Protein AF-0000000065894252 (afdb_homodimer)

Secondary structure (DSSP, 8-state):
-B--SHHHHHHHHHHHHTT---EEE-SSSSSSHHHHHT-TT-EE--STT-S-EEHHHHHHHHHTTGGGT-EEE-S-----EEEETTEEEETTTEEES-EEE--TT-EEEEPPPSS---HHHHTTEES--S-GGGGTTSEEEEE--SHHHHHHHHHHHTTSEEEEE-SSSS-SS-HHHHHHHHH-TTEEEE-SEEEEEEEEETTEEEEEEEESTTPPPEEEEESEEEE-S-EEEE-GGGGGGT--EETTEEE--TT-B-SSTTEEE-STTEE-TT----HHHHHHHHHHHHHHHHHHH-TTS----SS---/-B--SHHHHHHHHHHHHTT---EEE-SSSSSSHHHHHT-TT-EE--STT-S-EEHHHHHHHHHTTGGGT-EEE-S-----EEEETTEEEETTTEEES-EEE--TT-EEEEPPPSS---HHHHTTEES--S-GGGGTTSEEEEE--SHHHHHHHHHHHTTSEEEEE-SSSS-SS-HHHHHHHHH-TTEEEE-SEEEEEEEEETTEEEEEEEESTTPPPEEEEESEEEE-S-EEEE-GGGGGGT--EETTEEE--TT-B-SSTTEEE-STTEE-TT----HHHHHHHHHHHHHHHHHHH-TTS----SS---

InterPro domains:
  IPR022890 Ferredoxin--NADP reductase, type 2 [MF_01685] (1-310)
  IPR023753 FAD/NAD(P)-binding domain [PF07992] (2-275)
  IPR036188 FAD/NAD(P)-binding domain superfamily [G3DSA:3.50.50.60] (2-285)
  IPR036188 FAD/NAD(P)-binding domain superfamily [G3DSA:3.50.50.60] (112-229)
  IPR036188 FAD/NAD(P)-binding domain superfamily [SSF51905] (2-296)
  IPR050097 Ferredoxin--NADP reductase type 2 [PTHR48105] (2-274)

Organism: Lactobacillus helveticus (strain DPC 4571) (NCBI:txid405566)

Structure (mmCIF, N/CA/C/O backbone):
data_AF-0000000065894252-model_v1
#
loop_
_entity.id
_entity.type
_entity.pdbx_description
1 polymer 'Ferredoxin--NADP reductase'
#
loop_
_atom_site.group_PDB
_atom_site.id
_atom_site.type_symbol
_atom_site.label_atom_id
_atom_site.label_alt_id
_atom_site.label_comp_id
_atom_site.label_asym_id
_atom_site.label_entity_id
_atom_site.label_seq_id
_atom_site.pdbx_PDB_ins_code
_atom_site.Cartn_x
_atom_site.Cartn_y
_atom_site.Cartn_z
_atom_site.occupancy
_atom_site.B_iso_or_equiv
_atom_site.auth_seq_id
_atom_site.auth_comp_id
_atom_site.auth_asym_id
_atom_site.auth_atom_id
_atom_site.pdbx_PDB_model_num
ATOM 1 N N . MET A 1 1 ? -16.875 3.869 9.656 1 96.94 1 MET A N 1
ATOM 2 C CA . MET A 1 1 ? -15.492 4.328 9.766 1 96.94 1 MET A CA 1
ATOM 3 C C . MET A 1 1 ? -15.438 5.766 10.273 1 96.94 1 MET A C 1
ATOM 5 O O . MET A 1 1 ? -16.266 6.598 9.883 1 96.94 1 MET A O 1
ATOM 9 N N . ILE A 1 2 ? -14.555 5.977 11.195 1 97.56 2 ILE A N 1
ATOM 10 C CA . ILE A 1 2 ? -14.328 7.332 11.68 1 97.56 2 ILE A CA 1
ATOM 11 C C . ILE A 1 2 ? -12.969 7.828 11.195 1 97.56 2 ILE A C 1
ATOM 13 O O . ILE A 1 2 ? -11.93 7.375 11.672 1 97.56 2 ILE A O 1
ATOM 17 N N . GLY A 1 3 ? -12.961 8.773 10.242 1 97.56 3 GLY A N 1
ATOM 18 C CA . GLY A 1 3 ? -11.766 9.281 9.586 1 97.56 3 GLY A CA 1
ATOM 19 C C . GLY A 1 3 ? -11.711 8.945 8.109 1 97.56 3 GLY A C 1
ATOM 20 O O . GLY A 1 3 ? -11.773 7.777 7.727 1 97.56 3 GLY A O 1
ATOM 21 N N . ALA A 1 4 ? -11.633 10.039 7.316 1 98.06 4 ALA A N 1
ATOM 22 C CA . ALA A 1 4 ? -11.586 9.891 5.863 1 98.06 4 ALA A CA 1
ATOM 23 C C . ALA A 1 4 ? -10.219 10.305 5.32 1 98.06 4 ALA A C 1
ATOM 25 O O . ALA A 1 4 ? -10.133 10.977 4.293 1 98.06 4 ALA A O 1
ATOM 26 N N . GLY A 1 5 ? -9.148 9.953 6.098 1 97.81 5 GLY A N 1
ATOM 27 C CA . GLY A 1 5 ? -7.797 10 5.57 1 97.81 5 GLY A CA 1
ATOM 28 C C . GLY A 1 5 ? -7.469 8.836 4.652 1 97.81 5 GLY A C 1
ATOM 29 O O . GLY A 1 5 ? -8.352 8.07 4.273 1 97.81 5 GLY A O 1
ATOM 30 N N . PRO A 1 6 ? -6.195 8.703 4.277 1 98.38 6 PRO A N 1
ATOM 31 C CA . PRO A 1 6 ? -5.824 7.648 3.332 1 98.38 6 PRO A CA 1
ATOM 32 C C . PRO A 1 6 ? -6.242 6.258 3.807 1 98.38 6 PRO A C 1
ATOM 34 O O . PRO A 1 6 ? -6.809 5.48 3.033 1 98.38 6 PRO A O 1
ATOM 37 N N . VAL A 1 7 ? -6.027 5.938 5.043 1 98.69 7 VAL A N 1
ATOM 38 C CA . VAL A 1 7 ? -6.277 4.602 5.578 1 98.69 7 VAL A CA 1
ATOM 39 C C . VAL A 1 7 ? -7.777 4.344 5.648 1 98.69 7 VAL A C 1
ATOM 41 O O . VAL A 1 7 ? -8.242 3.26 5.285 1 98.69 7 VAL A O 1
ATOM 44 N N . GLY A 1 8 ? -8.531 5.363 6.062 1 98.69 8 GLY A N 1
ATOM 45 C CA . GLY A 1 8 ? -9.984 5.227 6.098 1 98.69 8 GLY A CA 1
ATOM 46 C C . GLY A 1 8 ? -10.594 5.031 4.727 1 98.69 8 GLY A C 1
ATOM 47 O O . GLY A 1 8 ? -11.492 4.203 4.555 1 98.69 8 GLY A O 1
ATOM 48 N N . LEU A 1 9 ? -10.117 5.793 3.766 1 98.75 9 LEU A N 1
ATOM 49 C CA . LEU A 1 9 ? -10.617 5.688 2.4 1 98.75 9 LEU A CA 1
ATOM 50 C C . LEU A 1 9 ? -10.352 4.297 1.829 1 98.75 9 LEU A C 1
ATOM 52 O O . LEU A 1 9 ? -11.242 3.684 1.239 1 98.75 9 LEU A O 1
ATOM 56 N N . PHE A 1 10 ? -9.195 3.75 2.037 1 98.62 10 PHE A N 1
ATOM 57 C CA . PHE A 1 10 ? -8.852 2.422 1.542 1 98.62 10 PHE A CA 1
ATOM 58 C C . PHE A 1 10 ? -9.664 1.352 2.266 1 98.62 10 PHE A C 1
ATOM 60 O O . PHE A 1 10 ? -10.102 0.378 1.65 1 98.62 10 PHE A O 1
ATOM 67 N N . ALA A 1 11 ? -9.805 1.544 3.578 1 98.56 11 ALA A N 1
ATOM 68 C CA . ALA A 1 11 ? -10.586 0.584 4.355 1 98.56 11 ALA A CA 1
ATOM 69 C C . ALA A 1 11 ? -12 0.447 3.803 1 98.56 11 ALA A C 1
ATOM 71 O O . ALA A 1 11 ? -12.531 -0.662 3.705 1 98.56 11 ALA A O 1
ATOM 72 N N . ALA A 1 12 ? -12.609 1.558 3.414 1 98.25 12 ALA A N 1
ATOM 73 C CA . ALA A 1 12 ? -13.961 1.545 2.877 1 98.25 12 ALA A CA 1
ATOM 74 C C . ALA A 1 12 ? -14.023 0.775 1.56 1 98.25 12 ALA A C 1
ATOM 76 O O . ALA A 1 12 ? -14.938 -0.024 1.343 1 98.25 12 ALA A O 1
ATOM 77 N N . HIS A 1 13 ? -13.062 1.025 0.703 1 97.56 13 HIS A N 1
ATOM 78 C CA . HIS A 1 13 ? -12.984 0.299 -0.559 1 97.56 13 HIS A CA 1
ATOM 79 C C . HIS A 1 13 ? -12.836 -1.2 -0.323 1 97.56 13 HIS A C 1
ATOM 81 O O . HIS A 1 13 ? -13.555 -2.002 -0.926 1 97.56 13 HIS A O 1
ATOM 87 N N . PHE A 1 14 ? -11.961 -1.574 0.578 1 96.94 14 PHE A N 1
ATOM 88 C CA . PHE A 1 14 ? -11.695 -2.98 0.865 1 96.94 14 PHE A CA 1
ATOM 89 C C . PHE A 1 14 ? -12.914 -3.639 1.495 1 96.94 14 PHE A C 1
ATOM 91 O O . PHE A 1 14 ? -13.219 -4.801 1.215 1 96.94 14 PHE A O 1
ATOM 98 N N . ALA A 1 15 ? -13.609 -2.912 2.348 1 96.75 15 ALA A N 1
ATOM 99 C CA . ALA A 1 15 ? -14.875 -3.4 2.895 1 96.75 15 ALA A CA 1
ATOM 100 C C . ALA A 1 15 ? -15.867 -3.707 1.78 1 96.75 15 ALA A C 1
ATOM 102 O O . ALA A 1 15 ? -16.516 -4.762 1.786 1 96.75 15 ALA A O 1
ATOM 103 N N . HIS A 1 16 ? -15.93 -2.812 0.851 1 96 16 HIS A N 1
ATOM 104 C CA . HIS A 1 16 ? -16.828 -2.988 -0.285 1 96 16 HIS A CA 1
ATOM 105 C C . HIS A 1 16 ? -16.469 -4.242 -1.079 1 96 16 HIS A C 1
ATOM 107 O O . HIS A 1 16 ? -17.359 -5.02 -1.447 1 96 16 HIS A O 1
ATOM 113 N N . LEU A 1 17 ? -15.203 -4.48 -1.305 1 92.69 17 LEU A N 1
ATOM 114 C CA . LEU A 1 17 ? -14.742 -5.648 -2.049 1 92.69 17 LEU A CA 1
ATOM 115 C C . LEU A 1 17 ? -15.188 -6.938 -1.366 1 92.69 17 LEU A C 1
ATOM 117 O O . LEU A 1 17 ? -15.336 -7.973 -2.021 1 92.69 17 LEU A O 1
ATOM 121 N N . HIS A 1 18 ? -15.43 -6.824 -0.079 1 91.94 18 HIS A N 1
ATOM 122 C CA . HIS A 1 18 ? -15.781 -8.023 0.674 1 91.94 18 HIS A CA 1
ATOM 123 C C . HIS A 1 18 ? -17.281 -8.047 1.004 1 91.94 18 HIS A C 1
ATOM 125 O O . HIS A 1 18 ? -17.703 -8.781 1.894 1 91.94 18 HIS A O 1
ATOM 131 N N . GLY A 1 19 ? -17.984 -7.164 0.407 1 91.94 19 GLY A N 1
ATOM 132 C CA . GLY A 1 19 ? -19.438 -7.215 0.463 1 91.94 19 GLY A CA 1
ATOM 133 C C . GLY A 1 19 ? -20 -6.531 1.688 1 91.94 19 GLY A C 1
ATOM 134 O O . GLY A 1 19 ? -21.172 -6.746 2.039 1 91.94 19 GLY A O 1
ATOM 135 N N . LEU A 1 20 ? -19.234 -5.711 2.352 1 94 20 LEU A N 1
ATOM 136 C CA . LEU A 1 20 ? -19.719 -4.992 3.527 1 94 20 LEU A CA 1
ATOM 137 C C . LEU A 1 20 ? -20.281 -3.631 3.137 1 94 20 LEU A C 1
ATOM 139 O O . LEU A 1 20 ? -19.734 -2.945 2.273 1 94 20 LEU A O 1
ATOM 143 N N . SER A 1 21 ? -21.406 -3.314 3.709 1 96.12 21 SER A N 1
ATOM 144 C CA . SER A 1 21 ? -21.906 -1.943 3.637 1 96.12 21 SER A CA 1
ATOM 145 C C . SER A 1 21 ? -21.234 -1.058 4.68 1 96.12 21 SER A C 1
ATOM 147 O O . SER A 1 21 ? -21.125 -1.438 5.848 1 96.12 21 SER A O 1
ATOM 149 N N . SER A 1 22 ? -20.797 0.133 4.199 1 97.12 22 SER A N 1
ATOM 150 C CA . SER A 1 22 ? -20.062 0.973 5.145 1 97.12 22 SER A CA 1
ATOM 151 C C . SER A 1 22 ? -20.469 2.438 5.004 1 97.12 22 SER A C 1
ATOM 153 O O . SER A 1 22 ? -21.172 2.807 4.062 1 97.12 22 SER A O 1
ATOM 155 N N . LEU A 1 23 ? -20.141 3.232 6.023 1 97.94 23 LEU A N 1
ATOM 156 C CA . LEU A 1 23 ? -20.281 4.68 6.113 1 97.94 23 LEU A CA 1
ATOM 157 C C . LEU A 1 23 ? -19.047 5.316 6.742 1 97.94 23 LEU A C 1
ATOM 159 O O . LEU A 1 23 ? -18.5 4.793 7.715 1 97.94 23 LEU A O 1
ATOM 163 N N . ILE A 1 24 ? -18.594 6.453 6.117 1 98.31 24 ILE A N 1
ATOM 164 C CA . ILE A 1 24 ? -17.438 7.16 6.68 1 98.31 24 ILE A CA 1
ATOM 165 C C . ILE A 1 24 ? -17.891 8.508 7.242 1 98.31 24 ILE A C 1
ATOM 167 O O . ILE A 1 24 ? -18.641 9.242 6.59 1 98.31 24 ILE A O 1
ATOM 171 N N . PHE A 1 25 ? -17.438 8.82 8.477 1 97.56 25 PHE A N 1
ATOM 172 C CA . PHE A 1 25 ? -17.547 10.172 9.023 1 97.56 25 PHE A CA 1
ATOM 173 C C . PHE A 1 25 ? -16.188 10.859 9.047 1 97.56 25 PHE A C 1
ATOM 175 O O . PHE A 1 25 ? -15.18 10.234 9.375 1 97.56 25 PHE A O 1
ATOM 182 N N . ASP A 1 26 ? -16.172 12.094 8.703 1 96.56 26 ASP A N 1
ATOM 183 C CA . ASP A 1 26 ? -14.984 12.914 8.906 1 96.56 26 ASP A CA 1
ATOM 184 C C . ASP A 1 26 ? -15.352 14.289 9.469 1 96.56 26 ASP A C 1
ATOM 186 O O . ASP A 1 26 ? -16.375 14.859 9.094 1 96.56 26 ASP A O 1
ATOM 190 N N . SER A 1 27 ? -14.484 14.789 10.32 1 93.38 27 SER A N 1
ATOM 191 C CA . SER A 1 27 ? -14.734 16.078 10.945 1 93.38 27 SER A CA 1
ATOM 192 C C . SER A 1 27 ? -14.445 17.219 9.977 1 93.38 27 SER A C 1
ATOM 194 O O . SER A 1 27 ? -14.992 18.312 10.117 1 93.38 27 SER A O 1
ATOM 196 N N . LEU A 1 28 ? -13.602 16.953 8.984 1 91.62 28 LEU A N 1
ATOM 197 C CA . LEU A 1 28 ? -13.219 17.984 8.031 1 91.62 28 LEU A CA 1
ATOM 198 C C . LEU A 1 28 ? -14.273 18.141 6.941 1 91.62 28 LEU A C 1
ATOM 200 O O . LEU A 1 28 ? -15.125 17.266 6.77 1 91.62 28 LEU A O 1
ATOM 204 N N . SER A 1 29 ? -14.195 19.266 6.215 1 91.19 29 SER A N 1
ATOM 205 C CA . SER A 1 29 ? -15.133 19.562 5.137 1 91.19 29 SER A CA 1
ATOM 206 C C . SER A 1 29 ? -14.789 18.766 3.877 1 91.19 29 SER A C 1
ATOM 208 O O . SER A 1 29 ? -15.617 18.641 2.971 1 91.19 29 SER A O 1
ATOM 210 N N . GLU A 1 30 ? -13.562 18.297 3.814 1 92.5 30 GLU A N 1
ATOM 211 C CA . GLU A 1 30 ? -13.102 17.5 2.676 1 92.5 30 GLU A CA 1
ATOM 212 C C . GLU A 1 30 ? -12.352 16.266 3.135 1 92.5 30 GLU A C 1
ATOM 214 O O . GLU A 1 30 ? -11.805 16.234 4.238 1 92.5 30 GLU A O 1
ATOM 219 N N . VAL A 1 31 ? -12.305 15.266 2.207 1 96.06 31 VAL A N 1
ATOM 220 C CA . VAL A 1 31 ? -11.641 14.016 2.547 1 96.06 31 VAL A CA 1
ATOM 221 C C . VAL A 1 31 ? -10.148 14.125 2.258 1 96.06 31 VAL A C 1
ATOM 223 O O . VAL A 1 31 ? -9.719 15.008 1.513 1 96.06 31 VAL A O 1
ATOM 226 N N . GLY A 1 32 ? -9.406 13.234 2.914 1 96.06 32 GLY A N 1
ATOM 227 C CA . GLY A 1 32 ? -8.008 13.102 2.531 1 96.06 32 GLY A CA 1
ATOM 228 C C . GLY A 1 32 ? -7.051 13.297 3.691 1 96.06 32 GLY A C 1
ATOM 229 O O . GLY A 1 32 ? -5.867 12.969 3.588 1 96.06 32 GLY A O 1
ATOM 230 N N . GLY A 1 33 ? -7.547 13.82 4.781 1 94.12 33 GLY A N 1
ATOM 231 C CA . GLY A 1 33 ? -6.719 13.953 5.969 1 94.12 33 GLY A CA 1
ATOM 232 C C . GLY A 1 33 ? -5.496 14.828 5.742 1 94.12 33 GLY A C 1
ATOM 233 O O . GLY A 1 33 ? -5.562 15.828 5.027 1 94.12 33 GLY A O 1
ATOM 234 N N . GLN A 1 34 ? -4.43 14.477 6.434 1 91.38 34 GLN A N 1
ATOM 235 C CA . GLN A 1 34 ? -3.221 15.297 6.438 1 91.38 34 GLN A CA 1
ATOM 236 C C . GLN A 1 34 ? -2.633 15.422 5.035 1 91.38 34 GLN A C 1
ATOM 238 O O . GLN A 1 34 ? -2.258 16.516 4.605 1 91.38 34 GLN A O 1
ATOM 243 N N . PRO A 1 35 ? -2.635 14.336 4.227 1 92.94 35 PRO A N 1
ATOM 244 C CA . PRO A 1 35 ? -2.039 14.477 2.895 1 92.94 35 PRO A CA 1
ATOM 245 C C . PRO A 1 35 ? -2.754 15.523 2.039 1 92.94 35 PRO A C 1
ATOM 247 O O . PRO A 1 35 ? -2.109 16.25 1.285 1 92.94 35 PRO A O 1
ATOM 250 N N . GLN A 1 36 ? -4.035 15.617 2.189 1 92.88 36 GLN A N 1
ATOM 251 C CA . GLN A 1 36 ? -4.801 16.578 1.396 1 92.88 36 GLN A CA 1
ATOM 252 C C . GLN A 1 36 ? -4.73 17.969 2.004 1 92.88 36 GLN A C 1
ATOM 254 O O . GLN A 1 36 ? -4.637 18.969 1.28 1 92.88 36 GLN A O 1
ATOM 259 N N . MET A 1 37 ? -4.723 18 3.291 1 89.31 37 MET A N 1
ATOM 260 C CA . MET A 1 37 ? -4.918 19.297 3.945 1 89.31 37 MET A CA 1
ATOM 261 C C . MET A 1 37 ? -3.582 19.938 4.301 1 89.31 37 MET A C 1
ATOM 263 O O . MET A 1 37 ? -3.432 21.156 4.219 1 89.31 37 MET A O 1
ATOM 267 N N . LEU A 1 38 ? -2.631 19.062 4.652 1 87.44 38 LEU A N 1
ATOM 268 C CA . LEU A 1 38 ? -1.433 19.641 5.254 1 87.44 38 LEU A CA 1
ATOM 269 C C . LEU A 1 38 ? -0.255 19.578 4.285 1 87.44 38 LEU A C 1
ATOM 271 O O . LEU A 1 38 ? 0.628 20.438 4.32 1 87.44 38 LEU A O 1
ATOM 275 N N . TYR A 1 39 ? -0.241 18.578 3.453 1 88.19 39 TYR A N 1
ATOM 276 C CA . TYR A 1 39 ? 0.899 18.484 2.549 1 88.19 39 TYR A CA 1
ATOM 277 C C . TYR A 1 39 ? 0.47 17.969 1.185 1 88.19 39 TYR A C 1
ATOM 279 O O . TYR A 1 39 ? 1.036 16.984 0.681 1 88.19 39 TYR A O 1
ATOM 287 N N . PRO A 1 40 ? -0.415 18.75 0.533 1 91.25 40 PRO A N 1
ATOM 288 C CA . PRO A 1 40 ? -1.005 18.281 -0.728 1 91.25 40 PRO A CA 1
ATOM 289 C C . PRO A 1 40 ? 0.016 18.203 -1.861 1 91.25 40 PRO A C 1
ATOM 291 O O . PRO A 1 40 ? -0.16 17.422 -2.801 1 91.25 40 PRO A O 1
ATOM 294 N N . PHE A 1 41 ? 1.132 18.953 -1.732 1 89.56 41 PHE A N 1
ATOM 295 C CA . PHE A 1 41 ? 2.059 19.047 -2.854 1 89.56 41 PHE A CA 1
ATOM 296 C C . PHE A 1 41 ? 3.344 18.281 -2.561 1 89.56 41 PHE A C 1
ATOM 298 O O . PHE A 1 41 ? 4.23 18.203 -3.412 1 89.56 41 PHE A O 1
ATOM 305 N N . LYS A 1 42 ? 3.4 17.797 -1.394 1 88.88 42 LYS A N 1
ATOM 306 C CA . LYS A 1 42 ? 4.582 17.016 -1.037 1 88.88 42 LYS A CA 1
ATOM 307 C C . LYS A 1 42 ? 4.668 15.734 -1.869 1 88.88 42 LYS A C 1
ATOM 309 O O . LYS A 1 42 ? 3.674 15.023 -2.02 1 88.88 42 LYS A O 1
ATOM 314 N N . LYS A 1 43 ? 5.867 15.531 -2.375 1 90.19 43 LYS A N 1
ATOM 315 C CA . LYS A 1 43 ? 6.117 14.266 -3.07 1 90.19 43 LYS A CA 1
ATOM 316 C C . LYS A 1 43 ? 6.383 13.141 -2.082 1 90.19 43 LYS A C 1
ATOM 318 O O . LYS A 1 43 ? 7.293 13.227 -1.257 1 90.19 43 LYS A O 1
ATOM 323 N N . ILE A 1 44 ? 5.57 12.109 -2.162 1 93.38 44 ILE A N 1
ATOM 324 C CA . ILE A 1 44 ? 5.684 10.938 -1.305 1 93.38 44 ILE A CA 1
ATOM 325 C C . ILE A 1 44 ? 6.27 9.773 -2.1 1 93.38 44 ILE A C 1
ATOM 327 O O . ILE A 1 44 ? 5.727 9.391 -3.143 1 93.38 44 ILE A O 1
ATOM 331 N N . SER A 1 45 ? 7.367 9.156 -1.58 1 94.12 45 SER A N 1
ATOM 332 C CA . SER A 1 45 ? 8.109 8.188 -2.381 1 94.12 45 SER A CA 1
ATOM 333 C C . SER A 1 45 ? 7.973 6.777 -1.809 1 94.12 45 SER A C 1
ATOM 335 O O . SER A 1 45 ? 8.547 5.824 -2.344 1 94.12 45 SER A O 1
ATOM 337 N N . ASP A 1 46 ? 7.156 6.684 -0.724 1 95.69 46 ASP A N 1
ATOM 338 C CA . ASP A 1 46 ? 7.105 5.363 -0.108 1 95.69 46 ASP A CA 1
ATOM 339 C C . ASP A 1 46 ? 5.695 4.777 -0.18 1 95.69 46 ASP A C 1
ATOM 341 O O . ASP A 1 46 ? 5.297 3.994 0.684 1 95.69 46 ASP A O 1
ATOM 345 N N . ILE A 1 47 ? 4.934 5.223 -1.192 1 97.88 47 ILE A N 1
ATOM 346 C CA . ILE A 1 47 ? 3.691 4.543 -1.552 1 97.88 47 ILE A CA 1
ATOM 347 C C . ILE A 1 47 ? 3.982 3.438 -2.562 1 97.88 47 ILE A C 1
ATOM 349 O O . ILE A 1 47 ? 4.539 3.695 -3.631 1 97.88 47 ILE A O 1
ATOM 353 N N . PRO A 1 48 ? 3.559 2.172 -2.217 1 97.81 48 PRO A N 1
ATOM 354 C CA . PRO A 1 48 ? 3.916 1.056 -3.096 1 97.81 48 PRO A CA 1
ATOM 355 C C . PRO A 1 48 ? 3.398 1.238 -4.52 1 97.81 48 PRO A C 1
ATOM 357 O O . PRO A 1 48 ? 2.275 1.707 -4.719 1 97.81 48 PRO A O 1
ATOM 360 N N . ALA A 1 49 ? 4.258 0.846 -5.492 1 97.75 49 ALA A N 1
ATOM 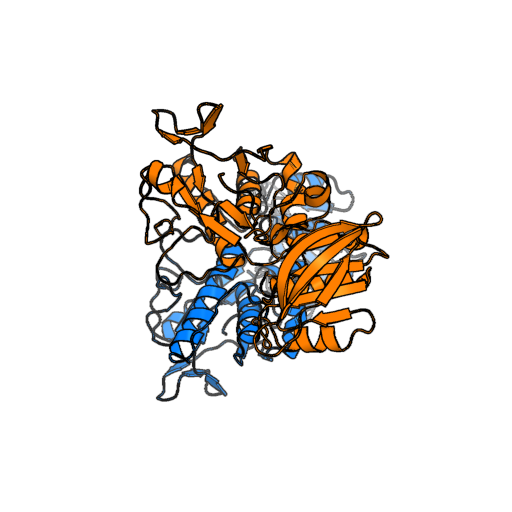361 C CA . ALA A 1 49 ? 3.951 0.826 -6.918 1 97.75 49 ALA A CA 1
ATOM 362 C C . ALA A 1 49 ? 3.918 2.24 -7.492 1 97.75 49 ALA A C 1
ATOM 364 O O . ALA A 1 49 ? 3.479 2.445 -8.625 1 97.75 49 ALA A O 1
ATOM 365 N N . TYR A 1 50 ? 4.309 3.24 -6.715 1 96.75 50 TYR A N 1
ATOM 366 C CA . TYR A 1 50 ? 4.594 4.594 -7.176 1 96.75 50 TYR A CA 1
ATOM 367 C C . TYR A 1 50 ? 6.051 4.965 -6.918 1 96.75 50 TYR A C 1
ATOM 369 O O . TYR A 1 50 ? 6.551 4.797 -5.801 1 96.75 50 TYR A O 1
ATOM 377 N N . ASN A 1 51 ? 6.688 5.441 -7.992 1 93.5 51 ASN A N 1
ATOM 378 C CA . ASN A 1 51 ? 7.992 6.035 -7.715 1 93.5 51 ASN A CA 1
ATOM 379 C C . ASN A 1 51 ? 7.871 7.258 -6.812 1 93.5 51 ASN A C 1
ATOM 381 O O . ASN A 1 51 ? 8.648 7.418 -5.867 1 93.5 51 ASN A O 1
ATOM 385 N N . SER A 1 52 ? 6.949 8.055 -7.156 1 93.94 52 SER A N 1
ATOM 386 C CA . SER A 1 52 ? 6.543 9.211 -6.363 1 93.94 52 SER A CA 1
ATOM 387 C C . SER A 1 52 ? 5.109 9.617 -6.676 1 93.94 52 SER A C 1
ATOM 389 O O . SER A 1 52 ? 4.633 9.43 -7.801 1 93.94 52 SER A O 1
ATOM 391 N N . ILE A 1 53 ? 4.41 10.094 -5.672 1 96.06 53 ILE A N 1
ATOM 392 C CA . ILE A 1 53 ? 3.057 10.617 -5.832 1 96.06 53 ILE A CA 1
ATOM 393 C C . ILE A 1 53 ? 2.812 11.734 -4.82 1 96.06 53 ILE A C 1
ATOM 395 O O . ILE A 1 53 ? 3.242 11.648 -3.67 1 96.06 53 ILE A O 1
ATOM 399 N N . ASN A 1 54 ? 2.182 12.844 -5.18 1 93.31 54 ASN A N 1
ATOM 400 C CA . ASN A 1 54 ? 1.962 13.898 -4.195 1 93.31 54 ASN A CA 1
ATOM 401 C C . ASN A 1 54 ? 0.685 13.656 -3.395 1 93.31 54 ASN A C 1
ATOM 403 O O . ASN A 1 54 ? -0.113 12.781 -3.736 1 93.31 54 ASN A O 1
ATOM 407 N N . GLY A 1 55 ? 0.489 14.398 -2.381 1 94.56 55 GLY A N 1
ATOM 408 C CA . GLY A 1 55 ? -0.62 14.195 -1.463 1 94.56 55 GLY A CA 1
ATOM 409 C C . GLY A 1 55 ? -1.975 14.242 -2.143 1 94.56 55 GLY A C 1
ATOM 410 O O . GLY A 1 55 ? -2.803 13.352 -1.956 1 94.56 55 GLY A O 1
ATOM 411 N N . THR A 1 56 ? -2.211 15.203 -2.982 1 94.5 56 THR A N 1
ATOM 412 C CA . THR A 1 56 ? -3.496 15.383 -3.65 1 94.5 56 THR A CA 1
ATOM 413 C C . THR A 1 56 ? -3.779 14.211 -4.594 1 94.5 56 THR A C 1
ATOM 415 O O . THR A 1 56 ? -4.883 13.664 -4.59 1 94.5 56 THR A O 1
ATOM 418 N N . ALA A 1 57 ? -2.803 13.875 -5.355 1 96.56 57 ALA A N 1
ATOM 419 C CA . ALA A 1 57 ? -2.975 12.781 -6.309 1 96.56 57 ALA A CA 1
ATOM 420 C C . ALA A 1 57 ? -3.254 11.469 -5.586 1 96.56 57 ALA A C 1
ATOM 422 O O . ALA A 1 57 ? -4.09 10.672 -6.027 1 96.56 57 ALA A O 1
ATOM 423 N N . LEU A 1 58 ? -2.551 11.234 -4.512 1 97.81 58 LEU A N 1
ATOM 424 C CA . LEU A 1 58 ? -2.781 10.039 -3.705 1 97.81 58 LEU A CA 1
ATOM 425 C C . LEU A 1 58 ? -4.238 9.953 -3.258 1 97.81 58 LEU A C 1
ATOM 427 O O . LEU A 1 58 ? -4.887 8.922 -3.43 1 97.81 58 LEU A O 1
ATOM 431 N N . ILE A 1 59 ? -4.766 11.047 -2.771 1 97.75 59 ILE A N 1
ATOM 432 C CA . ILE A 1 59 ? -6.121 11.07 -2.232 1 97.75 59 ILE A CA 1
ATOM 433 C C . ILE A 1 59 ? -7.129 10.938 -3.371 1 97.75 59 ILE A C 1
ATOM 435 O O . ILE A 1 59 ? -8.141 10.242 -3.234 1 97.75 59 ILE A O 1
ATOM 439 N N . GLN A 1 60 ? -6.824 11.539 -4.465 1 97.5 60 GLN A N 1
ATOM 440 C CA . GLN A 1 60 ? -7.703 11.422 -5.625 1 97.5 60 GLN A CA 1
ATOM 441 C C . GLN A 1 60 ? -7.809 9.969 -6.082 1 97.5 60 GLN A C 1
ATOM 443 O O . GLN A 1 60 ? -8.906 9.484 -6.379 1 97.5 60 GLN A O 1
ATOM 448 N N . ASN A 1 61 ? -6.723 9.312 -6.125 1 98.31 61 ASN A N 1
ATOM 449 C CA . ASN A 1 61 ? -6.707 7.914 -6.531 1 98.31 61 ASN A CA 1
ATOM 450 C C . ASN A 1 61 ? -7.453 7.031 -5.535 1 98.31 61 ASN A C 1
ATOM 452 O O . ASN A 1 61 ? -8.172 6.113 -5.926 1 98.31 61 ASN A O 1
ATOM 456 N N . LEU A 1 62 ? -7.316 7.336 -4.285 1 98.44 62 LEU A N 1
ATOM 457 C CA . LEU A 1 62 ? -7.961 6.543 -3.246 1 98.44 62 LEU A CA 1
ATOM 458 C C . LEU A 1 62 ? -9.469 6.762 -3.254 1 98.44 62 LEU A C 1
ATOM 460 O O . LEU A 1 62 ? -10.234 5.859 -2.912 1 98.44 62 LEU A O 1
ATOM 464 N N . LYS A 1 63 ? -9.914 7.902 -3.66 1 97.06 63 LYS A N 1
ATOM 465 C CA . LYS A 1 63 ? -11.328 8.234 -3.547 1 97.06 63 LYS A CA 1
ATOM 466 C C . LYS A 1 63 ? -12.078 7.902 -4.836 1 97.06 63 LYS A C 1
ATOM 468 O O . LYS A 1 63 ? -13.305 7.898 -4.863 1 97.06 63 LYS A O 1
ATOM 473 N N . SER A 1 64 ? -11.422 7.66 -5.949 1 94.88 64 SER A N 1
ATOM 474 C CA . SER A 1 64 ? -11.984 7.566 -7.293 1 94.88 64 SER A CA 1
ATOM 475 C C . SER A 1 64 ? -13.164 6.594 -7.336 1 94.88 64 SER A C 1
ATOM 477 O O . SER A 1 64 ? -14.203 6.898 -7.918 1 94.88 64 SER A O 1
ATOM 479 N N . GLY A 1 65 ? -13.227 5.496 -6.73 1 93.56 65 GLY A N 1
ATOM 480 C CA . GLY A 1 65 ? -14.297 4.516 -6.816 1 93.56 65 GLY A CA 1
ATOM 481 C C . GLY A 1 65 ? -15.258 4.582 -5.645 1 93.56 65 GLY A C 1
ATOM 482 O O . GLY A 1 65 ? -16.328 3.959 -5.676 1 93.56 65 GLY A O 1
ATOM 483 N N . LEU A 1 66 ? -15.094 5.449 -4.75 1 96.69 66 LEU A N 1
ATOM 484 C CA . LEU A 1 66 ? -15.758 5.379 -3.451 1 96.69 66 LEU A CA 1
ATOM 485 C C . LEU A 1 66 ? -17.188 5.883 -3.547 1 96.69 66 LEU A C 1
ATOM 487 O O . LEU A 1 66 ? -18.078 5.371 -2.863 1 96.69 66 LEU A O 1
ATOM 491 N N . PRO A 1 67 ? -17.5 6.84 -4.398 1 95.31 67 PRO A N 1
ATOM 492 C CA . PRO A 1 67 ? -18.875 7.348 -4.457 1 95.31 67 PRO A CA 1
ATOM 493 C C . PRO A 1 67 ? -19.891 6.258 -4.773 1 95.31 67 PRO A C 1
ATOM 495 O O . PRO A 1 67 ? -21.047 6.355 -4.359 1 95.31 67 PRO A O 1
ATOM 498 N N . LYS A 1 68 ? -19.516 5.152 -5.371 1 96.19 68 LYS A N 1
ATOM 499 C CA . LYS A 1 68 ? -20.422 4.047 -5.699 1 96.19 68 LYS A CA 1
ATOM 500 C C . LYS A 1 68 ? -20.328 2.934 -4.66 1 96.19 68 LYS A C 1
ATOM 502 O O . LYS A 1 68 ? -21.078 1.958 -4.719 1 96.19 68 LYS A O 1
ATOM 507 N N . GLU A 1 69 ? -19.469 3.133 -3.715 1 97.06 69 GLU A N 1
ATOM 508 C CA . GLU A 1 69 ? -19.141 2.02 -2.826 1 97.06 69 GLU A CA 1
ATOM 509 C C . GLU A 1 69 ? -19.578 2.316 -1.393 1 97.06 69 GLU A C 1
ATOM 511 O O . GLU A 1 69 ? -19.844 1.396 -0.62 1 97.06 69 GLU A O 1
ATOM 516 N N . THR A 1 70 ? -19.578 3.625 -1.04 1 97.5 70 THR A N 1
ATOM 517 C CA . THR A 1 70 ? -19.828 4.008 0.343 1 97.5 70 THR A CA 1
ATOM 518 C C . THR A 1 70 ? -20.312 5.453 0.422 1 97.5 70 THR A C 1
ATOM 520 O O . THR A 1 70 ? -20.094 6.238 -0.502 1 97.5 70 THR A O 1
ATOM 523 N N . GLU A 1 71 ? -21.047 5.727 1.45 1 97.44 71 GLU A N 1
ATOM 524 C CA . GLU A 1 71 ? -21.406 7.105 1.764 1 97.44 71 GLU A CA 1
ATOM 525 C C . GLU A 1 71 ? -20.359 7.758 2.672 1 97.44 71 GLU A C 1
ATOM 527 O O . GLU A 1 71 ? -19.875 7.125 3.609 1 97.44 71 GLU A O 1
ATOM 532 N N . ILE A 1 72 ? -20.031 9 2.346 1 98 72 ILE A N 1
ATOM 533 C CA . ILE A 1 72 ? -19.094 9.773 3.16 1 98 72 ILE A CA 1
ATOM 534 C C . ILE A 1 72 ? -19.781 11.039 3.674 1 98 72 ILE A C 1
ATOM 536 O O . ILE A 1 72 ? -20.281 11.844 2.885 1 98 72 ILE A O 1
ATOM 540 N N . ILE A 1 73 ? -19.828 11.203 4.988 1 97.5 73 ILE A N 1
ATOM 541 C CA . ILE A 1 73 ? -20.406 12.391 5.625 1 97.5 73 ILE A CA 1
ATOM 542 C C . ILE A 1 73 ? -19.281 13.25 6.203 1 97.5 73 ILE A C 1
ATOM 544 O O . ILE A 1 73 ? -18.688 12.906 7.227 1 97.5 73 ILE A O 1
ATOM 548 N N . THR A 1 74 ? -19.047 14.383 5.574 1 96.06 74 THR A N 1
ATOM 549 C CA . THR A 1 74 ? -18.031 15.328 6.027 1 96.06 74 THR A CA 1
ATOM 550 C C . THR A 1 74 ? -18.625 16.312 7.027 1 96.06 74 THR A C 1
ATOM 552 O O . THR A 1 74 ? -19.812 16.234 7.359 1 96.06 74 THR A O 1
ATOM 555 N N . ASN A 1 75 ? -17.734 17.156 7.66 1 94.56 75 ASN A N 1
ATOM 556 C CA . ASN A 1 75 ? -18.156 18.125 8.664 1 94.56 75 ASN A CA 1
ATOM 557 C C . ASN A 1 75 ? -18.922 17.469 9.805 1 94.56 75 ASN A C 1
ATOM 559 O O . ASN A 1 75 ? -19.891 18.016 10.312 1 94.56 75 ASN A O 1
ATOM 563 N N . HIS A 1 76 ? -18.516 16.266 10.102 1 95.06 76 HIS A N 1
ATOM 564 C CA . HIS A 1 76 ? -19.172 15.539 11.18 1 95.06 76 HIS A CA 1
ATOM 565 C C . HIS A 1 76 ? -18.156 14.875 12.102 1 95.06 76 HIS A C 1
ATOM 567 O O . HIS A 1 76 ? -17.641 13.797 11.797 1 95.06 76 HIS A O 1
ATOM 573 N N . LYS A 1 77 ? -17.984 15.5 13.172 1 93.31 77 LYS A N 1
ATOM 574 C CA . LYS A 1 77 ? -17.172 14.906 14.234 1 93.31 77 LYS A CA 1
ATOM 575 C C . LYS A 1 77 ? -18.016 13.953 15.086 1 93.31 77 LYS A C 1
ATOM 577 O O . LYS A 1 77 ? -19.016 14.359 15.672 1 93.31 77 LYS A O 1
ATOM 582 N N . VAL A 1 78 ? -17.625 12.719 15.156 1 95.31 78 VAL A N 1
ATOM 583 C CA . VAL A 1 78 ? -18.328 11.773 16.016 1 95.31 78 VAL A CA 1
ATOM 584 C C . VAL A 1 78 ? -18.031 12.094 17.484 1 95.31 78 VAL A C 1
ATOM 586 O O . VAL A 1 78 ? -16.859 12.125 17.891 1 95.31 78 VAL A O 1
ATOM 589 N N . ASN A 1 79 ? -19.078 12.242 18.25 1 92.88 79 ASN A N 1
ATOM 590 C CA . ASN A 1 79 ? -18.906 12.68 19.625 1 92.88 79 ASN A CA 1
ATOM 591 C C . ASN A 1 79 ? -19.25 11.578 20.625 1 92.88 79 ASN A C 1
ATOM 593 O O . ASN A 1 79 ? -18.719 11.547 21.734 1 92.88 79 ASN A O 1
ATOM 597 N N . ASP A 1 80 ? -20.188 10.781 20.188 1 93.62 80 ASP A N 1
ATOM 598 C CA . ASP A 1 80 ? -20.688 9.789 21.125 1 93.62 80 ASP A CA 1
ATOM 599 C C . ASP A 1 80 ? -20.891 8.438 20.438 1 93.62 80 ASP A C 1
ATOM 601 O O . ASP A 1 80 ? -21.391 8.375 19.312 1 93.62 80 ASP A O 1
ATOM 605 N N . ILE A 1 81 ? -20.422 7.359 21.109 1 95.31 81 ILE A N 1
ATOM 606 C CA . ILE A 1 81 ? -20.641 5.977 20.688 1 95.31 81 ILE A CA 1
ATOM 607 C C . ILE A 1 81 ? -21.25 5.184 21.844 1 95.31 81 ILE A C 1
ATOM 609 O O . ILE A 1 81 ? -20.703 5.156 22.953 1 95.31 81 ILE A O 1
ATOM 613 N N . LYS A 1 82 ? -22.406 4.582 21.609 1 93.81 82 LYS A N 1
ATOM 614 C CA . LYS A 1 82 ? -23.078 3.76 22.609 1 93.81 82 LYS A CA 1
ATOM 615 C C . LYS A 1 82 ? -23.25 2.326 22.125 1 93.81 82 LYS A C 1
ATOM 617 O O . LYS A 1 82 ? -23.75 2.1 21.016 1 93.81 82 LYS A O 1
ATOM 622 N N . LYS A 1 83 ? -22.812 1.417 22.953 1 93.06 83 LYS A N 1
ATOM 623 C CA . LYS A 1 83 ? -22.984 0.004 22.625 1 93.06 83 LYS A CA 1
ATOM 624 C C . LYS A 1 83 ? -24.375 -0.488 23.031 1 93.06 83 LYS A C 1
ATOM 626 O O . LYS A 1 83 ? -24.859 -0.152 24.109 1 93.06 83 LYS A O 1
ATOM 631 N N . ASN A 1 84 ? -25.031 -1.217 22.141 1 89.38 84 ASN A N 1
ATOM 632 C CA . ASN A 1 84 ? -26.281 -1.891 22.453 1 89.38 84 ASN A CA 1
ATOM 633 C C . ASN A 1 84 ? -26.281 -3.344 22 1 89.38 84 ASN A C 1
ATOM 635 O O . ASN A 1 84 ? -25.234 -3.873 21.625 1 89.38 84 ASN A O 1
ATOM 639 N N . ALA A 1 85 ? -27.438 -4.105 22.078 1 88.75 85 ALA A N 1
ATOM 640 C CA . ALA A 1 85 ? -27.531 -5.531 21.766 1 88.75 85 ALA A CA 1
ATOM 641 C C . ALA A 1 85 ? -27.234 -5.801 20.297 1 88.75 85 ALA A C 1
ATOM 643 O O . ALA A 1 85 ? -26.719 -6.863 19.953 1 88.75 85 ALA A O 1
ATOM 644 N N . ASP A 1 86 ? -27.438 -4.781 19.516 1 88.38 86 ASP A N 1
ATOM 645 C CA . ASP A 1 86 ? -27.359 -4.984 18.062 1 88.38 86 ASP A CA 1
ATOM 646 C C . ASP A 1 86 ? -26.078 -4.379 17.484 1 88.38 86 ASP A C 1
ATOM 648 O O . ASP A 1 86 ? -25.844 -4.461 16.281 1 88.38 86 ASP A O 1
ATOM 652 N N . GLY A 1 87 ? -25.297 -3.758 18.312 1 94.88 87 GLY A N 1
ATOM 653 C CA . GLY A 1 87 ? -24.094 -3.109 17.797 1 94.88 87 GLY A CA 1
ATOM 654 C C . GLY A 1 87 ? -23.828 -1.774 18.469 1 94.88 87 GLY A C 1
ATOM 655 O O . GLY A 1 87 ? -23.781 -1.682 19.703 1 94.88 87 GLY A O 1
ATOM 656 N N . PHE A 1 88 ? -23.562 -0.716 17.641 1 96.88 88 PHE A N 1
ATOM 657 C CA . PHE A 1 88 ? -23.188 0.599 18.141 1 96.88 88 PHE A CA 1
ATOM 658 C C . PHE A 1 88 ? -24.078 1.684 17.547 1 96.88 88 PHE A C 1
ATOM 660 O O . PHE A 1 88 ? -24.406 1.642 16.359 1 96.88 88 PHE A O 1
ATOM 667 N N . VAL A 1 89 ? -24.5 2.658 18.422 1 96.12 89 VAL A N 1
ATOM 668 C CA . VAL A 1 89 ? -25.172 3.863 17.969 1 96.12 89 VAL A CA 1
ATOM 669 C C . VAL A 1 89 ? -24.219 5.051 18.016 1 96.12 89 VAL A C 1
ATOM 671 O O . VAL A 1 89 ? -23.656 5.352 19.078 1 96.12 89 VAL A O 1
ATOM 674 N N . LEU A 1 90 ? -23.984 5.684 16.812 1 95.81 90 LEU A N 1
ATOM 675 C CA . LEU A 1 90 ? -23.109 6.844 16.734 1 95.81 90 LEU A CA 1
ATOM 676 C C . LEU A 1 90 ? -23.906 8.141 16.703 1 95.81 90 LEU A C 1
ATOM 678 O O . LEU A 1 90 ? -24.719 8.344 15.797 1 95.81 90 LEU A O 1
ATOM 682 N N . ASP A 1 91 ? -23.703 9 17.625 1 95.44 91 ASP A N 1
ATOM 683 C CA . ASP A 1 91 ? -24.297 10.32 17.734 1 95.44 91 ASP A CA 1
ATOM 684 C C . ASP A 1 91 ? -25.812 10.25 17.609 1 95.44 91 ASP A C 1
ATOM 686 O O . ASP A 1 91 ? -26.438 11.148 17.031 1 95.44 91 ASP A O 1
ATOM 690 N N . ASN A 1 92 ? -26.391 9.148 17.844 1 90.12 92 ASN A N 1
ATOM 691 C CA . ASN A 1 92 ? -27.828 8.891 17.812 1 90.12 92 ASN A CA 1
ATOM 692 C C . ASN A 1 92 ? -28.375 8.977 16.391 1 90.12 92 ASN A C 1
ATOM 694 O O . ASN A 1 92 ? -29.531 9.344 16.188 1 90.12 92 ASN A O 1
ATOM 698 N N . VAL A 1 93 ? -27.547 8.734 15.383 1 90 93 VAL A N 1
ATOM 699 C CA . VAL A 1 93 ? -28 8.945 14.008 1 90 93 VAL A CA 1
ATOM 700 C C . VAL A 1 93 ? -27.734 7.699 13.172 1 90 93 VAL A C 1
ATOM 702 O O . VAL A 1 93 ? -28.406 7.461 12.172 1 90 93 VAL A O 1
ATOM 705 N N . VAL A 1 94 ? -26.781 6.84 13.562 1 94.06 94 VAL A N 1
ATOM 706 C CA . VAL A 1 94 ? -26.406 5.695 12.734 1 94.06 94 VAL A CA 1
ATOM 707 C C . VAL A 1 94 ? -26.219 4.465 13.617 1 94.06 94 VAL A C 1
ATOM 709 O O . VAL A 1 94 ? -25.656 4.555 14.711 1 94.06 94 VAL A O 1
ATOM 712 N N . LEU A 1 95 ? -26.75 3.354 13.133 1 95.12 95 LEU A N 1
ATOM 713 C CA . LEU A 1 95 ? -26.484 2.055 13.734 1 95.12 95 LEU A CA 1
ATOM 714 C C . LEU A 1 95 ? -25.422 1.288 12.938 1 95.12 95 LEU A C 1
ATOM 716 O O . LEU A 1 95 ? -25.5 1.222 11.711 1 95.12 95 LEU A O 1
ATOM 720 N N . ALA A 1 96 ? -24.406 0.805 13.68 1 97 96 ALA A N 1
ATOM 721 C CA . ALA A 1 96 ? -23.344 0.017 13.039 1 97 96 ALA A CA 1
ATOM 722 C C . ALA A 1 96 ? -23.062 -1.254 13.836 1 97 96 ALA A C 1
ATOM 724 O O . ALA A 1 96 ? -23.125 -1.254 15.07 1 97 96 ALA A O 1
ATOM 725 N N . LYS A 1 97 ? -22.703 -2.324 13.102 1 97.38 97 LYS A N 1
ATOM 726 C CA . LYS A 1 97 ? -22.328 -3.57 13.766 1 97.38 97 LYS A CA 1
ATOM 727 C C . LYS A 1 97 ? -20.891 -3.521 14.258 1 97.38 97 LYS A C 1
ATOM 729 O O . LYS A 1 97 ? -20.547 -4.152 15.258 1 97.38 97 LYS A O 1
ATOM 734 N N . SER A 1 98 ? -20.031 -2.826 13.539 1 98.06 98 SER A N 1
ATOM 735 C CA . SER A 1 98 ? -18.625 -2.656 13.875 1 98.06 98 SER A CA 1
ATOM 736 C C . SER A 1 98 ? -18.141 -1.25 13.539 1 98.06 98 SER A C 1
ATOM 738 O O . SER A 1 98 ? -18.75 -0.554 12.727 1 98.06 98 SER A O 1
ATOM 740 N N . ILE A 1 99 ? -17.109 -0.834 14.258 1 98.38 99 ILE A N 1
ATOM 741 C CA . ILE A 1 99 ? -16.516 0.483 14.039 1 98.38 99 ILE A CA 1
ATOM 742 C C . ILE A 1 99 ? -15.023 0.339 13.766 1 98.38 99 ILE A C 1
ATOM 744 O O . ILE A 1 99 ? -14.344 -0.455 14.414 1 98.38 99 ILE A O 1
ATOM 748 N N . ILE A 1 100 ? -14.516 1.049 12.773 1 98.81 100 ILE A N 1
ATOM 749 C CA . ILE A 1 100 ? -13.078 1.231 12.594 1 98.81 100 ILE A CA 1
ATOM 750 C C . ILE A 1 100 ? -12.703 2.691 12.852 1 98.81 100 ILE A C 1
ATOM 752 O O . ILE A 1 100 ? -13.234 3.596 12.203 1 98.81 100 ILE A O 1
ATOM 756 N N . ILE A 1 101 ? -11.828 2.891 13.805 1 98.38 101 ILE A N 1
ATOM 757 C CA . ILE A 1 101 ? -11.289 4.223 14.07 1 98.38 101 ILE A CA 1
ATOM 758 C C . ILE A 1 101 ? -10.016 4.441 13.25 1 98.38 101 ILE A C 1
ATOM 760 O O . ILE A 1 101 ? -9.016 3.758 13.461 1 98.38 101 ILE A O 1
ATOM 764 N N . ALA A 1 102 ? -10.031 5.367 12.289 1 98.31 102 ALA A N 1
ATOM 765 C CA . ALA A 1 102 ? -8.914 5.707 11.406 1 98.31 102 ALA A CA 1
ATOM 766 C C . ALA A 1 102 ? -8.68 7.215 11.383 1 98.31 102 ALA A C 1
ATOM 768 O O . ALA A 1 102 ? -8.562 7.812 10.312 1 98.31 102 ALA A O 1
ATOM 769 N N . THR A 1 103 ? -8.484 7.836 12.586 1 96.62 103 THR A N 1
ATOM 770 C CA . THR A 1 103 ? -8.477 9.289 12.727 1 96.62 103 THR A CA 1
ATOM 771 C C . THR A 1 103 ? -7.051 9.836 12.617 1 96.62 103 THR A C 1
ATOM 773 O O . THR A 1 103 ? -6.832 11.039 12.766 1 96.62 103 THR A O 1
ATOM 776 N N . GLY A 1 104 ? -6.109 8.922 12.375 1 94.62 104 GLY A N 1
ATOM 777 C CA . GLY A 1 104 ? -4.73 9.375 12.281 1 94.62 104 GLY A CA 1
ATOM 778 C C . GLY A 1 104 ? -4.258 10.109 13.523 1 94.62 104 GLY A C 1
ATOM 779 O O . GLY A 1 104 ? -4.422 9.617 14.641 1 94.62 104 GLY A O 1
ATOM 780 N N . ALA A 1 105 ? -3.641 11.219 13.352 1 88.88 105 ALA A N 1
ATOM 781 C CA . ALA A 1 105 ? -3.16 12.008 14.477 1 88.88 105 ALA A CA 1
ATOM 782 C C . ALA A 1 105 ? -4.305 12.766 15.148 1 88.88 105 ALA A C 1
ATOM 784 O O . ALA A 1 105 ? -4.102 13.461 16.141 1 88.88 105 ALA A O 1
ATOM 785 N N . GLY A 1 106 ? -5.496 12.578 14.609 1 87.25 106 GLY A N 1
ATOM 786 C CA . GLY A 1 106 ? -6.656 13.211 15.219 1 87.25 106 GLY A CA 1
ATOM 787 C C . GLY A 1 106 ? -7.137 14.43 14.461 1 87.25 106 GLY A C 1
ATOM 788 O O . GLY A 1 106 ? -6.602 14.758 13.398 1 87.25 106 GLY A O 1
ATOM 789 N N . ALA A 1 107 ? -8.227 14.984 15.055 1 79.81 107 ALA A N 1
ATOM 790 C CA . ALA A 1 107 ? -8.695 16.25 14.508 1 79.81 107 ALA A CA 1
ATOM 791 C C . ALA A 1 107 ? -7.625 17.328 14.625 1 79.81 107 ALA A C 1
ATOM 793 O O . ALA A 1 107 ? -6.93 17.422 15.633 1 79.81 107 ALA A O 1
ATOM 794 N N . PHE A 1 108 ? -7.434 17.922 13.406 1 81.5 108 PHE A N 1
ATOM 795 C CA . PHE A 1 108 ? -6.371 18.922 13.469 1 81.5 108 PHE A CA 1
ATOM 796 C C . PHE A 1 108 ? -6.898 20.297 13.07 1 81.5 108 PHE A C 1
ATOM 798 O O . PHE A 1 108 ? -7.875 20.406 12.328 1 81.5 108 PHE A O 1
ATOM 805 N N . LYS A 1 109 ? -6.383 21.203 13.836 1 83.69 109 LYS A N 1
ATOM 806 C CA . LYS A 1 109 ? -6.59 22.609 13.539 1 83.69 109 LYS A CA 1
ATOM 807 C C . LYS A 1 109 ? -5.266 23.328 13.266 1 83.69 109 LYS A C 1
ATOM 809 O O . LYS A 1 109 ? -4.27 23.078 13.953 1 83.69 109 LYS A O 1
ATOM 814 N N . PRO A 1 110 ? -5.379 24.094 12.203 1 88.56 110 PRO A N 1
ATOM 815 C CA . PRO A 1 110 ? -4.133 24.812 11.938 1 88.56 110 PRO A CA 1
ATOM 816 C C . PRO A 1 110 ? -3.76 25.781 13.062 1 88.56 110 PRO A C 1
ATOM 818 O O . PRO A 1 110 ? -4.645 26.328 13.727 1 88.56 110 PRO A O 1
ATOM 821 N N . LYS A 1 111 ? -2.465 25.844 13.289 1 91.25 111 LYS A N 1
ATOM 822 C CA . LYS A 1 111 ? -2.018 26.953 14.117 1 91.25 111 LYS A CA 1
ATOM 823 C C . LYS A 1 111 ? -2.24 28.297 13.406 1 91.25 111 LYS A C 1
ATOM 825 O O . LYS A 1 111 ? -1.673 28.531 12.344 1 91.25 111 LYS A O 1
ATOM 830 N N . GLU A 1 112 ? -3.004 29.062 14.031 1 93.81 112 GLU A N 1
ATOM 831 C CA . GLU A 1 112 ? -3.465 30.281 13.375 1 93.81 112 GLU A CA 1
ATOM 832 C C . GLU A 1 112 ? -2.434 31.406 13.5 1 93.81 112 GLU A C 1
ATOM 834 O O . GLU A 1 112 ? -1.6 31.391 14.414 1 93.81 112 GLU A O 1
ATOM 839 N N . LEU A 1 113 ? -2.553 32.281 12.516 1 95.88 113 LEU A N 1
ATOM 840 C CA . LEU A 1 113 ? -1.788 33.531 12.633 1 95.88 113 LEU A CA 1
ATOM 841 C C . LEU A 1 113 ? -2.176 34.281 13.898 1 95.88 113 LEU A C 1
ATOM 843 O O . LEU A 1 113 ? -3.361 34.531 14.148 1 95.88 113 LEU A O 1
ATOM 847 N N . PRO A 1 114 ? -1.185 34.562 14.742 1 94.38 114 PRO A N 1
ATOM 848 C CA . PRO A 1 114 ? -1.516 35.156 16.031 1 94.38 114 PRO A CA 1
ATOM 849 C C . PRO A 1 114 ? -1.812 36.656 15.93 1 94.38 114 PRO A C 1
ATOM 851 O O . PRO A 1 114 ? -1.183 37.469 16.609 1 94.38 114 PRO A O 1
ATOM 854 N N . LEU A 1 115 ? -2.719 37.031 15.102 1 96.56 115 LEU A N 1
ATOM 855 C CA . LEU A 1 115 ? -3.131 38.406 14.883 1 96.56 115 LEU A CA 1
ATOM 856 C C . LEU A 1 115 ? -4.652 38.531 14.898 1 96.56 115 LEU A C 1
ATOM 858 O O . LEU A 1 115 ? -5.352 37.656 14.375 1 96.56 115 LEU A O 1
ATOM 862 N N . LYS A 1 116 ? -5.211 39.594 15.477 1 94.25 116 LYS A N 1
ATOM 863 C CA . LYS A 1 116 ? -6.633 39.906 15.367 1 94.25 116 LYS A CA 1
ATOM 864 C C . LYS A 1 116 ? -6.965 40.438 13.977 1 94.25 116 LYS A C 1
ATOM 866 O O . LYS A 1 116 ? -6.219 41.25 13.422 1 94.25 116 LYS A O 1
ATOM 871 N N . MET A 1 117 ? -8.047 39.844 13.469 1 94 117 MET A N 1
ATOM 872 C CA . MET A 1 117 ? -8.414 40.219 12.109 1 94 117 MET A CA 1
ATOM 873 C C . MET A 1 117 ? -9.922 40.406 11.977 1 94 117 MET A C 1
ATOM 875 O O . MET A 1 117 ? -10.688 39.625 12.578 1 94 117 MET A O 1
ATOM 879 N N . ARG A 1 118 ? -10.312 41.438 11.156 1 94.5 118 ARG A N 1
ATOM 880 C CA . ARG A 1 118 ? -11.711 41.562 10.766 1 94.5 118 ARG A CA 1
ATOM 881 C C . ARG A 1 118 ? -12.094 40.5 9.734 1 94.5 118 ARG A C 1
ATOM 883 O O . ARG A 1 118 ? -11.227 39.875 9.133 1 94.5 118 ARG A O 1
ATOM 890 N N . ASP A 1 119 ? -13.344 40.406 9.445 1 94.38 119 ASP A N 1
ATOM 891 C CA . ASP A 1 119 ? -13.883 39.344 8.57 1 94.38 119 ASP A CA 1
ATOM 892 C C . ASP A 1 119 ? -13.328 39.5 7.152 1 94.38 119 ASP A C 1
ATOM 894 O O . ASP A 1 119 ? -13 38.469 6.516 1 94.38 119 ASP A O 1
ATOM 898 N N . GLU A 1 120 ? -13.242 40.719 6.73 1 95.25 120 GLU A N 1
ATOM 899 C CA . GLU A 1 120 ? -12.773 40.938 5.367 1 95.25 120 GLU A CA 1
ATOM 900 C C . GLU A 1 120 ? -11.328 40.469 5.195 1 95.25 120 GLU A C 1
ATOM 902 O O . GLU A 1 120 ? -10.945 40 4.121 1 95.25 120 GLU A O 1
ATOM 907 N N . ILE A 1 121 ? -10.562 40.594 6.246 1 96.81 121 ILE A N 1
ATOM 908 C CA . ILE A 1 121 ? -9.164 40.156 6.227 1 96.81 121 ILE A CA 1
ATOM 909 C C . ILE A 1 121 ? -9.094 38.656 6.32 1 96.81 121 ILE A C 1
ATOM 911 O O . ILE A 1 121 ? -8.32 38 5.598 1 96.81 121 ILE A O 1
ATOM 915 N N . GLN A 1 122 ? -9.969 38.094 7.066 1 96.31 122 GLN A N 1
ATOM 916 C CA . GLN A 1 122 ? -9.969 36.625 7.277 1 96.31 122 GLN A CA 1
ATOM 917 C C . GLN A 1 122 ? -10.211 35.875 5.969 1 96.31 122 GLN A C 1
ATOM 919 O O . GLN A 1 122 ? -9.688 34.781 5.766 1 96.31 122 GLN A O 1
ATOM 924 N N . LYS A 1 123 ? -10.875 36.5 5.09 1 95.75 123 LYS A N 1
ATOM 925 C CA . LYS A 1 123 ? -11.211 35.875 3.811 1 95.75 123 LYS A CA 1
ATOM 926 C C . LYS A 1 123 ? -9.977 35.719 2.932 1 95.75 123 LYS A C 1
ATOM 928 O O . LYS A 1 123 ? -9.984 34.969 1.971 1 95.75 123 LYS A O 1
ATOM 933 N N . ARG A 1 124 ? -8.867 36.406 3.24 1 97.25 124 ARG A N 1
ATOM 934 C CA . ARG A 1 124 ? -7.656 36.406 2.432 1 97.25 124 ARG A CA 1
ATOM 935 C C . ARG A 1 124 ? -6.523 35.688 3.146 1 97.25 124 ARG A C 1
ATOM 937 O O . ARG A 1 124 ? -5.383 35.688 2.672 1 97.25 124 ARG A O 1
ATOM 944 N N . VAL A 1 125 ? -6.855 35.125 4.293 1 97.62 125 VAL A N 1
ATOM 945 C CA . VAL A 1 125 ? -5.914 34.344 5.082 1 97.62 125 VAL A CA 1
ATOM 946 C C . VAL A 1 125 ? -6.297 32.875 5.016 1 97.62 125 VAL A C 1
ATOM 948 O O . VAL A 1 125 ? -7.387 32.469 5.445 1 97.62 125 VAL A O 1
ATOM 951 N N . HIS A 1 126 ? -5.348 32.094 4.441 1 96.06 126 HIS A N 1
ATOM 952 C CA . HIS A 1 126 ? -5.641 30.688 4.223 1 96.06 126 HIS A CA 1
ATOM 953 C C . HIS A 1 126 ? -4.711 29.797 5.035 1 96.06 126 HIS A C 1
ATOM 955 O O . HIS A 1 126 ? -3.547 30.141 5.254 1 96.06 126 HIS A O 1
ATOM 961 N N . TYR A 1 127 ? -5.305 28.688 5.434 1 93.69 127 TYR A N 1
ATOM 962 C CA . TYR A 1 127 ? -4.52 27.703 6.172 1 93.69 127 TYR A CA 1
ATOM 963 C C . TYR A 1 127 ? -4.414 26.391 5.387 1 93.69 127 TYR A C 1
ATOM 965 O O . TYR A 1 127 ? -3.609 25.531 5.73 1 93.69 127 TYR A O 1
ATOM 973 N N . PHE A 1 128 ? -5.211 26.297 4.371 1 90.38 128 PHE A N 1
ATOM 974 C CA . PHE A 1 128 ? -5.23 25.172 3.438 1 90.38 128 PHE A CA 1
ATOM 975 C C . PHE A 1 128 ? -5.367 25.672 2.002 1 90.38 128 PHE A C 1
ATOM 977 O O . PHE A 1 128 ? -6.066 26.641 1.738 1 90.38 128 PHE A O 1
ATOM 984 N N . ILE A 1 129 ? -4.559 25 1.1 1 89.38 129 ILE A N 1
ATOM 985 C CA . ILE A 1 129 ? -4.676 25.344 -0.314 1 89.38 129 ILE A CA 1
ATOM 986 C C . ILE A 1 129 ? -5.133 24.125 -1.105 1 89.38 129 ILE A C 1
ATOM 988 O O . ILE A 1 129 ? -4.562 23.047 -0.968 1 89.38 129 ILE A O 1
ATOM 992 N N . LYS A 1 130 ? -6.172 24.297 -1.885 1 83.44 130 LYS A N 1
ATOM 993 C CA . LYS A 1 130 ? -6.688 23.203 -2.701 1 83.44 130 LYS A CA 1
ATOM 994 C C . LYS A 1 130 ? -6.039 23.188 -4.082 1 83.44 130 LYS A C 1
ATOM 996 O O . LYS A 1 130 ? -5.531 22.156 -4.527 1 83.44 130 LYS A O 1
ATOM 1001 N N . ASP A 1 131 ? -6.035 24.344 -4.703 1 89.94 131 ASP A N 1
ATOM 1002 C CA . ASP A 1 131 ? -5.449 24.5 -6.035 1 89.94 131 ASP A CA 1
ATOM 1003 C C . ASP A 1 131 ? -4.555 25.734 -6.105 1 89.94 131 ASP A C 1
ATOM 1005 O O . ASP A 1 131 ? -5.039 26.859 -6.02 1 89.94 131 ASP A O 1
ATOM 1009 N N . PRO A 1 132 ? -3.299 25.5 -6.367 1 94.31 132 PRO A N 1
ATOM 1010 C CA . PRO A 1 132 ? -2.387 26.641 -6.418 1 94.31 132 PRO A CA 1
ATOM 1011 C C . PRO A 1 13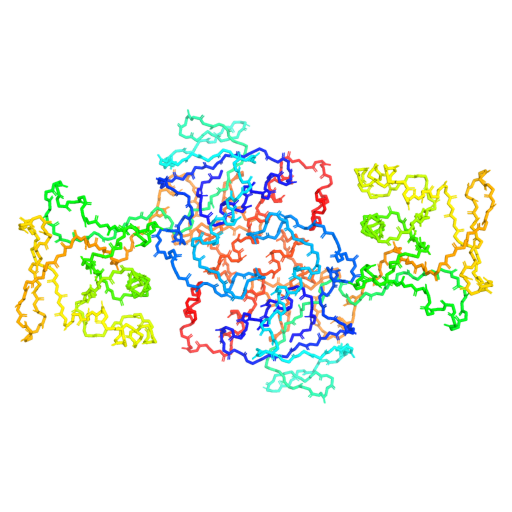2 ? -2.725 27.625 -7.547 1 94.31 132 PRO A C 1
ATOM 1013 O O . PRO A 1 132 ? -2.373 28.797 -7.473 1 94.31 132 PRO A O 1
ATOM 1016 N N . LYS A 1 133 ? -3.408 27.188 -8.578 1 94.12 133 LYS A N 1
ATOM 1017 C CA . LYS A 1 133 ? -3.762 28.031 -9.711 1 94.12 133 LYS A CA 1
ATOM 1018 C C . LYS A 1 133 ? -4.727 29.141 -9.281 1 94.12 133 LYS A C 1
ATOM 1020 O O . LYS A 1 133 ? -4.852 30.156 -9.969 1 94.12 133 LYS A O 1
ATOM 1025 N N . ASP A 1 134 ? -5.363 28.891 -8.133 1 94.5 134 ASP A N 1
ATOM 1026 C CA . ASP A 1 134 ? -6.293 29.891 -7.609 1 94.5 134 ASP A CA 1
ATOM 1027 C C . ASP A 1 134 ? -5.562 31.156 -7.195 1 94.5 134 ASP A C 1
ATOM 1029 O O . ASP A 1 134 ? -6.188 32.219 -6.992 1 94.5 134 ASP A O 1
ATOM 1033 N N . PHE A 1 135 ? -4.277 31.062 -7.164 1 97.19 135 PHE A N 1
ATOM 1034 C CA . PHE A 1 135 ? -3.461 32.188 -6.707 1 97.19 135 PHE A CA 1
ATOM 1035 C C . PHE A 1 135 ? -2.664 32.781 -7.859 1 97.19 135 PHE A C 1
ATOM 1037 O O . PHE A 1 135 ? -1.784 33.625 -7.648 1 97.19 135 PHE A O 1
ATOM 1044 N N . ALA A 1 136 ? -3.004 32.438 -9.031 1 97.88 136 ALA A N 1
ATOM 1045 C CA . ALA A 1 136 ? -2.209 32.781 -10.203 1 97.88 136 ALA A CA 1
ATOM 1046 C C . ALA A 1 136 ? -2.117 34.281 -10.375 1 97.88 136 ALA A C 1
ATOM 1048 O O . ALA A 1 136 ? -3.109 35 -10.195 1 97.88 136 ALA A O 1
ATOM 1049 N N . ASN A 1 137 ? -0.909 34.719 -10.703 1 98.06 137 ASN A N 1
ATOM 1050 C CA . ASN A 1 137 ? -0.603 36.094 -11.047 1 98.06 137 ASN A CA 1
ATOM 1051 C C . ASN A 1 137 ? -0.833 37.031 -9.859 1 98.06 137 ASN A C 1
ATOM 1053 O O . ASN A 1 137 ? -1.241 38.188 -10.039 1 98.06 137 ASN A O 1
ATOM 1057 N N . GLN A 1 138 ? -0.673 36.562 -8.664 1 98.38 138 GLN A N 1
ATOM 1058 C CA . GLN A 1 138 ? -0.852 37.344 -7.453 1 98.38 138 GLN A CA 1
ATOM 1059 C C . GLN A 1 138 ? 0.445 37.438 -6.652 1 98.38 138 GLN A C 1
ATOM 1061 O O . GLN A 1 138 ? 1.428 36.781 -6.98 1 98.38 138 GLN A O 1
ATOM 1066 N N . LYS A 1 139 ? 0.416 38.375 -5.664 1 98.62 139 LYS A N 1
ATOM 1067 C CA . LYS A 1 139 ? 1.456 38.438 -4.641 1 98.62 139 LYS A CA 1
ATOM 1068 C C . LYS A 1 139 ? 1.024 37.688 -3.381 1 98.62 139 LYS A C 1
ATOM 1070 O O . LYS A 1 139 ? 0.1 38.125 -2.688 1 98.62 139 LYS A O 1
ATOM 1075 N N . ILE A 1 140 ? 1.757 36.562 -3.105 1 98.75 140 ILE A N 1
ATOM 1076 C CA . ILE A 1 140 ? 1.317 35.688 -2.039 1 98.75 140 ILE A CA 1
ATOM 1077 C C . ILE A 1 140 ? 2.373 35.625 -0.936 1 98.75 140 ILE A C 1
ATOM 1079 O O . ILE A 1 140 ? 3.568 35.531 -1.218 1 98.75 140 ILE A O 1
ATOM 1083 N N . GLY A 1 141 ? 1.893 35.781 0.34 1 98.75 141 GLY A N 1
ATOM 1084 C CA . GLY A 1 141 ? 2.75 35.531 1.486 1 98.75 141 GLY A CA 1
ATOM 1085 C C . GLY A 1 141 ? 2.584 34.125 2.061 1 98.75 141 GLY A C 1
ATOM 1086 O O . GLY A 1 141 ? 1.46 33.688 2.281 1 98.75 141 GLY A O 1
ATOM 1087 N N . VAL A 1 142 ? 3.707 33.438 2.238 1 98.56 142 VAL A N 1
ATOM 1088 C CA . VAL A 1 142 ? 3.701 32.156 2.938 1 98.56 142 VAL A CA 1
ATOM 1089 C C . VAL A 1 142 ? 4.391 32.312 4.293 1 98.56 142 VAL A C 1
ATOM 1091 O O . VAL A 1 142 ? 5.551 32.719 4.363 1 98.56 142 VAL A O 1
ATOM 1094 N N . PHE A 1 143 ? 3.672 32.031 5.355 1 98.38 143 PHE A N 1
ATOM 1095 C CA . PHE A 1 143 ? 4.203 32.156 6.703 1 98.38 143 PHE A CA 1
ATOM 1096 C C . PHE A 1 143 ? 4.504 30.812 7.324 1 98.38 143 PHE A C 1
ATOM 1098 O O . PHE A 1 143 ? 3.59 30.016 7.578 1 98.38 143 PHE A O 1
ATOM 1105 N N . GLY A 1 144 ? 5.789 30.469 7.523 1 97 144 GLY A N 1
ATOM 1106 C CA . GLY A 1 144 ? 6.227 29.203 8.078 1 97 144 GLY A CA 1
ATOM 1107 C C . GLY A 1 144 ? 7.668 28.859 7.746 1 97 144 GLY A C 1
ATOM 1108 O O . GLY A 1 144 ? 8.32 29.594 7.004 1 97 144 GLY A O 1
ATOM 1109 N N . GLY A 1 145 ? 8.188 27.766 8.391 1 95.81 145 GLY A N 1
ATOM 1110 C CA . GLY A 1 145 ? 9.586 27.453 8.18 1 95.81 145 GLY A CA 1
ATOM 1111 C C . GLY A 1 145 ? 9.859 25.969 8.062 1 95.81 145 GLY A C 1
ATOM 1112 O O . GLY A 1 145 ? 11 25.547 7.879 1 95.81 145 GLY A O 1
ATOM 1113 N N . GLY A 1 146 ? 8.828 25.188 8.117 1 93.44 146 GLY A N 1
ATOM 1114 C CA . GLY A 1 146 ? 8.992 23.75 7.992 1 93.44 146 GLY A CA 1
ATOM 1115 C C . GLY A 1 146 ? 8.828 23.25 6.566 1 93.44 146 GLY A C 1
ATOM 1116 O O . GLY A 1 146 ? 8.727 24.047 5.633 1 93.44 146 GLY A O 1
ATOM 1117 N N . ASN A 1 147 ? 8.844 21.953 6.352 1 89.94 147 ASN A N 1
ATOM 1118 C CA . ASN A 1 147 ? 8.719 21.344 5.031 1 89.94 147 ASN A CA 1
ATOM 1119 C C . ASN A 1 147 ? 7.406 21.734 4.359 1 89.94 147 ASN A C 1
ATOM 1121 O O . ASN A 1 147 ? 7.379 22.016 3.16 1 89.94 147 ASN A O 1
ATOM 1125 N N . SER A 1 148 ? 6.379 21.781 5.16 1 90.5 148 SER A N 1
ATOM 1126 C CA . SER A 1 148 ? 5.082 22.141 4.598 1 90.5 148 SER A CA 1
ATOM 1127 C C . SER A 1 148 ? 5.109 23.547 4.004 1 90.5 148 SER A C 1
ATOM 1129 O O . SER A 1 148 ? 4.598 23.766 2.906 1 90.5 148 SER A O 1
ATOM 1131 N N . ALA A 1 149 ? 5.73 24.406 4.711 1 94.88 149 ALA A N 1
ATOM 1132 C CA . ALA A 1 149 ? 5.824 25.797 4.242 1 94.88 149 ALA A CA 1
ATOM 1133 C C . ALA A 1 149 ? 6.672 25.891 2.977 1 94.88 149 ALA A C 1
ATOM 1135 O O . ALA A 1 149 ? 6.289 26.562 2.02 1 94.88 149 ALA A O 1
ATOM 1136 N N . LEU A 1 150 ? 7.77 25.172 3.01 1 95.75 150 LEU A N 1
ATOM 1137 C CA . LEU A 1 150 ? 8.688 25.219 1.874 1 95.75 150 LEU A CA 1
ATOM 1138 C C . LEU A 1 150 ? 8.047 24.609 0.634 1 95.75 150 LEU A C 1
ATOM 1140 O O . LEU A 1 150 ? 8.109 25.188 -0.454 1 95.75 150 LEU A O 1
ATOM 1144 N N . ASP A 1 151 ? 7.363 23.531 0.778 1 93.25 151 ASP A N 1
ATOM 1145 C CA . ASP A 1 151 ? 6.684 22.875 -0.333 1 93.25 151 ASP A CA 1
ATOM 1146 C C . ASP A 1 151 ? 5.582 23.766 -0.908 1 93.25 151 ASP A C 1
ATOM 1148 O O . ASP A 1 151 ? 5.438 23.859 -2.129 1 93.25 151 ASP A O 1
ATOM 1152 N N . LEU A 1 152 ? 4.91 24.344 -0.038 1 94.62 152 LEU A N 1
ATOM 1153 C CA . LEU A 1 152 ? 3.832 25.234 -0.438 1 94.62 152 LEU A CA 1
ATOM 1154 C C . LEU A 1 152 ? 4.375 26.422 -1.23 1 94.62 152 LEU A C 1
ATOM 1156 O O . LEU A 1 152 ? 3.84 26.766 -2.285 1 94.62 152 LEU A O 1
ATOM 1160 N N . ALA A 1 153 ? 5.418 26.969 -0.762 1 97.31 153 ALA A N 1
ATOM 1161 C CA . ALA A 1 153 ? 6.027 28.109 -1.429 1 97.31 153 ALA A CA 1
ATOM 1162 C C . ALA A 1 153 ? 6.516 27.734 -2.824 1 97.31 153 ALA A C 1
ATOM 1164 O O . ALA A 1 153 ? 6.289 28.469 -3.787 1 97.31 153 ALA A O 1
ATOM 1165 N N . ILE A 1 154 ? 7.148 26.625 -2.945 1 96.69 154 ILE A N 1
ATOM 1166 C CA . ILE A 1 154 ? 7.664 26.141 -4.227 1 96.69 154 ILE A CA 1
ATOM 1167 C C . ILE A 1 154 ? 6.512 25.938 -5.203 1 96.69 154 ILE A C 1
ATOM 1169 O O . ILE A 1 154 ? 6.574 26.375 -6.355 1 96.69 154 ILE A O 1
ATOM 1173 N N . GLU A 1 155 ? 5.504 25.391 -4.754 1 96 155 GLU A N 1
ATOM 1174 C CA . GLU A 1 155 ? 4.352 25.109 -5.605 1 96 155 GLU A CA 1
ATOM 1175 C C . GLU A 1 155 ? 3.674 26.391 -6.055 1 96 155 GLU A C 1
ATOM 1177 O O . GLU A 1 155 ? 3.367 26.562 -7.238 1 96 155 GLU A O 1
ATOM 1182 N N . LEU A 1 156 ? 3.463 27.25 -5.168 1 97.31 156 LEU A N 1
ATOM 1183 C CA . LEU A 1 156 ? 2.791 28.516 -5.469 1 97.31 156 LEU A CA 1
ATOM 1184 C C . LEU A 1 156 ? 3.629 29.359 -6.422 1 97.31 156 LEU A C 1
ATOM 1186 O O . LEU A 1 156 ? 3.084 30.094 -7.246 1 97.31 156 LEU A O 1
ATOM 1190 N N . ALA A 1 157 ? 4.922 29.172 -6.363 1 98.12 157 ALA A N 1
ATOM 1191 C CA . ALA A 1 157 ? 5.84 29.953 -7.195 1 98.12 157 ALA A CA 1
ATOM 1192 C C . ALA A 1 157 ? 5.672 29.609 -8.672 1 98.12 157 ALA A C 1
ATOM 1194 O O . ALA A 1 157 ? 6.09 30.375 -9.547 1 98.12 157 ALA A O 1
ATOM 1195 N N . ASN A 1 158 ? 5.074 28.531 -8.914 1 97.12 158 ASN A N 1
ATOM 1196 C CA . ASN A 1 158 ? 4.801 28.188 -10.305 1 97.12 158 ASN A CA 1
ATOM 1197 C C . ASN A 1 158 ? 3.746 29.094 -10.914 1 97.12 158 ASN A C 1
ATOM 1199 O O . ASN A 1 158 ? 3.625 29.188 -12.141 1 97.12 158 ASN A O 1
ATOM 1203 N N . TYR A 1 159 ? 3.01 29.781 -10.07 1 97.62 159 TYR A N 1
ATOM 1204 C CA . TYR A 1 159 ? 1.849 30.5 -10.594 1 97.62 159 TYR A CA 1
ATOM 1205 C C . TYR A 1 159 ? 1.827 31.938 -10.102 1 97.62 159 TYR A C 1
ATOM 1207 O O . TYR A 1 159 ? 1.106 32.781 -10.648 1 97.62 159 TYR A O 1
ATOM 1215 N N . ALA A 1 160 ? 2.611 32.188 -9.039 1 98.31 160 ALA A N 1
ATOM 1216 C CA . ALA A 1 160 ? 2.475 33.469 -8.367 1 98.31 160 ALA A CA 1
ATOM 1217 C C . ALA A 1 160 ? 3.832 34 -7.906 1 98.31 160 ALA A C 1
ATOM 1219 O O . ALA A 1 160 ? 4.836 33.281 -7.977 1 98.31 160 ALA A O 1
ATOM 1220 N N . ASN A 1 161 ? 3.867 35.312 -7.578 1 98.62 161 ASN A N 1
ATOM 1221 C CA . ASN A 1 161 ? 4.996 35.875 -6.836 1 98.62 161 ASN A CA 1
ATOM 1222 C C . ASN A 1 161 ? 4.891 35.562 -5.344 1 98.62 161 ASN A C 1
ATOM 1224 O O . ASN A 1 161 ? 3.865 35.844 -4.719 1 98.62 161 ASN A O 1
ATOM 1228 N N . VAL A 1 162 ? 5.984 35 -4.805 1 98.81 162 VAL A N 1
ATOM 1229 C CA . VAL A 1 162 ? 5.867 34.438 -3.451 1 98.81 162 VAL A CA 1
ATOM 1230 C C . VAL A 1 162 ? 6.91 35.094 -2.545 1 98.81 162 VAL A C 1
ATOM 1232 O O . VAL A 1 162 ? 8.062 35.281 -2.945 1 98.81 162 VAL A O 1
ATOM 1235 N N . LYS A 1 163 ? 6.516 35.531 -1.328 1 98.81 163 LYS A N 1
ATOM 1236 C CA . LYS A 1 163 ? 7.43 35.844 -0.23 1 98.81 163 LYS A CA 1
ATOM 1237 C C . LYS A 1 163 ? 7.238 34.844 0.923 1 98.81 163 LYS A C 1
ATOM 1239 O O . LYS A 1 163 ? 6.121 34.656 1.403 1 98.81 163 LYS A O 1
ATOM 1244 N N . ILE A 1 164 ? 8.289 34.188 1.328 1 98.75 164 ILE A N 1
ATOM 1245 C CA . ILE A 1 164 ? 8.188 33.281 2.473 1 98.75 164 ILE A CA 1
ATOM 1246 C C . ILE A 1 164 ? 8.805 33.969 3.703 1 98.75 164 ILE A C 1
ATOM 1248 O O . ILE A 1 164 ? 9.914 34.5 3.639 1 98.75 164 ILE A O 1
ATOM 1252 N N . ILE A 1 165 ? 8.023 34.031 4.832 1 98.5 165 ILE A N 1
ATOM 1253 C CA . ILE A 1 165 ? 8.383 34.719 6.062 1 98.5 165 ILE A CA 1
ATOM 1254 C C . ILE A 1 165 ? 8.578 33.719 7.191 1 98.5 165 ILE A C 1
ATOM 1256 O O . ILE A 1 165 ? 7.719 32.875 7.434 1 98.5 165 ILE A O 1
ATOM 1260 N N . HIS A 1 166 ? 9.719 33.75 7.891 1 98.19 166 HIS A N 1
ATOM 1261 C CA . HIS A 1 166 ? 10.039 32.844 8.992 1 98.19 166 HIS A CA 1
ATOM 1262 C C . HIS A 1 166 ? 10.758 33.594 10.117 1 98.19 166 HIS A C 1
ATOM 1264 O O . HIS A 1 166 ? 11.531 34.531 9.859 1 98.19 166 HIS A O 1
ATOM 1270 N N . ARG A 1 167 ? 10.57 33.156 11.328 1 97.06 167 ARG A N 1
ATOM 1271 C CA . ARG A 1 167 ? 11 33.906 12.508 1 97.06 167 ARG A CA 1
ATOM 1272 C C . ARG A 1 167 ? 12.484 33.656 12.789 1 97.06 167 ARG A C 1
ATOM 1274 O O . ARG A 1 167 ? 13.086 34.375 13.609 1 97.06 167 ARG A O 1
ATOM 1281 N N . ARG A 1 168 ? 13.109 32.625 12.156 1 96.88 168 ARG A N 1
ATOM 1282 C CA . ARG A 1 168 ? 14.523 32.312 12.328 1 96.88 168 ARG A CA 1
ATOM 1283 C C . ARG A 1 168 ? 15.266 32.375 11 1 96.88 168 ARG A C 1
ATOM 1285 O O . ARG A 1 168 ? 14.656 32.281 9.938 1 96.88 168 ARG A O 1
ATOM 1292 N N . ASN A 1 169 ? 16.594 32.469 11.148 1 94.25 169 ASN A N 1
ATOM 1293 C CA . ASN A 1 169 ? 17.406 32.469 9.945 1 94.25 169 ASN A CA 1
ATOM 1294 C C . ASN A 1 169 ? 17.422 31.094 9.281 1 94.25 169 ASN A C 1
ATOM 1296 O O . ASN A 1 169 ? 17.375 31 8.055 1 94.25 169 ASN A O 1
ATOM 1300 N N . GLU A 1 170 ? 17.406 30.188 10.141 1 95 170 GLU A N 1
ATOM 1301 C CA . GLU A 1 170 ? 17.469 28.812 9.633 1 95 170 GLU A CA 1
ATOM 1302 C C . GLU A 1 170 ? 16.078 28.188 9.578 1 95 170 GLU A C 1
ATOM 1304 O O . GLU A 1 170 ? 15.305 28.281 10.523 1 95 170 GLU A O 1
ATOM 1309 N N . PHE A 1 171 ? 15.898 27.625 8.422 1 95.38 171 PHE A N 1
ATOM 1310 C CA . PHE A 1 171 ? 14.664 26.875 8.266 1 95.38 171 PHE A CA 1
ATOM 1311 C C . PHE A 1 171 ? 14.805 25.484 8.867 1 95.38 171 PHE A C 1
ATOM 1313 O O . PHE A 1 171 ? 15.922 24.953 8.969 1 95.38 171 PHE A O 1
ATOM 1320 N N . ARG A 1 172 ? 13.609 24.906 9.211 1 89.75 172 ARG A N 1
ATOM 1321 C CA . ARG A 1 172 ? 13.57 23.547 9.727 1 89.75 172 ARG A CA 1
ATOM 1322 C C . ARG A 1 172 ? 13.445 22.531 8.586 1 89.75 172 ARG A C 1
ATOM 1324 O O . ARG A 1 172 ? 13.859 21.375 8.734 1 89.75 172 ARG A O 1
ATOM 1331 N N . GLY A 1 173 ? 12.977 23.016 7.457 1 88.56 173 GLY A N 1
ATOM 1332 C CA . GLY A 1 173 ? 12.75 22.141 6.32 1 88.56 173 GLY A CA 1
ATOM 1333 C C . GLY A 1 173 ? 14.023 21.766 5.582 1 88.56 173 GLY A C 1
ATOM 1334 O O . GLY A 1 173 ? 15.109 22.203 5.961 1 88.56 173 GLY A O 1
ATOM 1335 N N . LEU A 1 174 ? 13.898 20.969 4.539 1 85.5 174 LEU A N 1
ATOM 1336 C CA . LEU A 1 174 ? 15.023 20.438 3.773 1 85.5 174 LEU A CA 1
ATOM 1337 C C . LEU A 1 174 ? 15.805 21.578 3.117 1 85.5 174 LEU A C 1
ATOM 1339 O O . LEU A 1 174 ? 15.219 22.422 2.443 1 85.5 174 LEU A O 1
ATOM 1343 N N . GLU A 1 175 ? 17.094 21.422 3.211 1 89.5 175 GLU A N 1
ATOM 1344 C CA . GLU A 1 175 ? 17.969 22.438 2.641 1 89.5 175 GLU A CA 1
ATOM 1345 C C . GLU A 1 175 ? 17.828 22.5 1.123 1 89.5 175 GLU A C 1
ATOM 1347 O O . GLU A 1 175 ? 17.938 23.578 0.53 1 89.5 175 GLU A O 1
ATOM 1352 N N . LEU A 1 176 ? 17.594 21.453 0.57 1 89 176 LEU A N 1
ATOM 1353 C CA . LEU A 1 176 ? 17.422 21.406 -0.879 1 89 176 LEU A CA 1
ATOM 1354 C C . LEU A 1 176 ? 16.25 22.281 -1.323 1 89 176 LEU A C 1
ATOM 1356 O O . LEU A 1 176 ? 16.328 22.938 -2.369 1 89 176 LEU A O 1
ATOM 1360 N N . ASN A 1 177 ? 15.25 22.297 -0.552 1 92.5 177 ASN A N 1
ATOM 1361 C CA . ASN A 1 177 ? 14.078 23.094 -0.888 1 92.5 177 ASN A CA 1
ATOM 1362 C C . ASN A 1 177 ? 14.352 24.594 -0.685 1 92.5 177 ASN A C 1
ATOM 1364 O O . ASN A 1 177 ? 13.859 25.422 -1.45 1 92.5 177 ASN A O 1
ATOM 1368 N N . VAL A 1 178 ? 15.141 24.844 0.31 1 95.62 178 VAL A N 1
ATOM 1369 C CA . VAL A 1 178 ? 15.531 26.234 0.545 1 95.62 178 VAL A CA 1
ATOM 1370 C C . VAL A 1 178 ? 16.359 26.75 -0.629 1 95.62 178 VAL A C 1
ATOM 1372 O O . VAL A 1 178 ? 16.125 27.844 -1.14 1 95.62 178 VAL A O 1
ATOM 1375 N N . LYS A 1 179 ? 17.25 25.922 -1.081 1 95.94 179 LYS A N 1
ATOM 1376 C CA . LYS A 1 179 ? 18.094 26.266 -2.229 1 95.94 179 LYS A CA 1
ATOM 1377 C C . LYS A 1 179 ? 17.234 26.469 -3.48 1 95.94 179 LYS A C 1
ATOM 1379 O O . LYS A 1 179 ? 17.469 27.422 -4.242 1 95.94 179 LYS A O 1
ATOM 1384 N N . LYS A 1 180 ? 16.328 25.672 -3.654 1 96.06 180 LYS A N 1
ATOM 1385 C CA . LYS A 1 180 ? 15.422 25.812 -4.797 1 96.06 180 LYS A CA 1
ATOM 1386 C C . LYS A 1 180 ? 14.672 27.125 -4.754 1 96.06 180 LYS A C 1
ATOM 1388 O O . LYS A 1 180 ? 14.594 27.844 -5.762 1 96.06 180 LYS A O 1
ATOM 1393 N N . LEU A 1 181 ? 14.164 27.438 -3.621 1 97.56 181 LEU A N 1
ATOM 1394 C CA . LEU A 1 181 ? 13.438 28.703 -3.473 1 97.56 181 LEU A CA 1
ATOM 1395 C C . LEU A 1 181 ? 14.344 29.891 -3.76 1 97.56 181 LEU A C 1
ATOM 1397 O O . LEU A 1 181 ? 13.93 30.844 -4.422 1 97.56 181 LEU A O 1
ATOM 1401 N N . ARG A 1 182 ? 15.562 29.797 -3.35 1 97.44 182 ARG A N 1
ATOM 1402 C CA . ARG A 1 182 ? 16.516 30.875 -3.549 1 97.44 182 ARG A CA 1
ATOM 1403 C C . ARG A 1 182 ? 16.859 31.047 -5.027 1 97.44 182 ARG A C 1
ATOM 1405 O O . ARG A 1 182 ? 17.203 32.156 -5.469 1 97.44 182 ARG A O 1
ATOM 1412 N N . SER A 1 183 ? 16.656 30 -5.727 1 97.81 183 SER A N 1
ATOM 1413 C CA . SER A 1 183 ? 17.031 30.031 -7.141 1 97.81 183 SER A CA 1
ATOM 1414 C C . SER A 1 183 ? 15.906 30.609 -7.988 1 97.81 183 SER A C 1
ATOM 1416 O O . SER A 1 183 ? 16.109 30.953 -9.156 1 97.81 183 SER A O 1
ATOM 1418 N N . LEU A 1 184 ? 14.781 30.75 -7.441 1 97.81 184 LEU A N 1
ATOM 1419 C CA . LEU A 1 184 ? 13.633 31.234 -8.188 1 97.81 184 LEU A CA 1
ATOM 1420 C C . LEU A 1 184 ? 13.586 32.75 -8.164 1 97.81 184 LEU A C 1
ATOM 1422 O O . LEU A 1 184 ? 13.703 33.375 -7.105 1 97.81 184 LEU A O 1
ATOM 1426 N N . THR A 1 185 ? 13.328 33.375 -9.312 1 97.69 185 THR A N 1
ATOM 1427 C CA . THR A 1 185 ? 13.383 34.812 -9.445 1 97.69 185 THR A CA 1
ATOM 1428 C C . THR A 1 185 ? 12.125 35.469 -8.867 1 97.69 185 THR A C 1
ATOM 1430 O O . THR A 1 185 ? 12.141 36.625 -8.477 1 97.69 185 THR A O 1
ATOM 1433 N N . ASN A 1 186 ? 11.07 34.688 -8.883 1 98.44 186 ASN A N 1
ATOM 1434 C CA . ASN A 1 186 ? 9.805 35.25 -8.406 1 98.44 186 ASN A CA 1
ATOM 1435 C C . ASN A 1 186 ? 9.555 34.906 -6.941 1 98.44 186 ASN A C 1
ATOM 1437 O O . ASN A 1 186 ? 8.422 34.969 -6.469 1 98.44 186 ASN A O 1
ATOM 1441 N N . VAL A 1 187 ? 10.609 34.531 -6.215 1 98.75 187 VAL A N 1
ATOM 1442 C CA . VAL A 1 187 ? 10.492 34.219 -4.801 1 98.75 187 VAL A CA 1
ATOM 1443 C C . VAL A 1 187 ? 11.453 35.062 -3.986 1 98.75 187 VAL A C 1
ATOM 1445 O O . VAL A 1 187 ? 12.602 35.281 -4.383 1 98.75 187 VAL A O 1
ATOM 1448 N N . GLU A 1 188 ? 10.977 35.594 -2.85 1 98.62 188 GLU A N 1
ATOM 1449 C CA . GLU A 1 188 ? 11.805 36.312 -1.878 1 98.62 188 GLU A CA 1
ATOM 1450 C C . GLU A 1 188 ? 11.719 35.656 -0.5 1 98.62 188 GLU A C 1
ATOM 1452 O O . GLU A 1 188 ? 10.625 35.344 -0.014 1 98.62 188 GLU A O 1
ATOM 1457 N N . ILE A 1 189 ? 12.859 35.406 0.111 1 98.44 189 ILE A N 1
ATOM 1458 C CA . ILE A 1 189 ? 12.922 34.875 1.465 1 98.44 189 ILE A CA 1
ATOM 1459 C C . ILE A 1 189 ? 13.148 36 2.463 1 98.44 189 ILE A C 1
ATOM 1461 O O . ILE A 1 189 ? 14.141 36.719 2.369 1 98.44 189 ILE A O 1
ATOM 1465 N N . LEU A 1 190 ? 12.219 36.125 3.43 1 98 190 LEU A N 1
ATOM 1466 C CA . LEU A 1 190 ? 12.289 37.156 4.445 1 98 190 LEU A CA 1
ATOM 1467 C C . LEU A 1 190 ? 12.492 36.562 5.832 1 98 190 LEU A C 1
ATOM 1469 O O . LEU A 1 190 ? 11.539 36.094 6.453 1 98 190 LEU A O 1
ATOM 1473 N N . THR A 1 191 ? 13.711 36.562 6.348 1 96.94 191 THR A N 1
ATOM 1474 C CA . THR A 1 191 ? 14.07 36.094 7.676 1 96.94 191 THR A CA 1
ATOM 1475 C C . THR A 1 191 ? 15.094 37 8.336 1 96.94 191 THR A C 1
ATOM 1477 O O . THR A 1 191 ? 15.852 37.688 7.645 1 96.94 191 THR A O 1
ATOM 1480 N N . PRO A 1 192 ? 15.086 37.156 9.656 1 97.88 192 PRO A N 1
ATOM 1481 C CA . PRO A 1 192 ? 14.094 36.625 10.586 1 97.88 192 PRO A CA 1
ATOM 1482 C C . PRO A 1 192 ? 13 37.625 10.938 1 97.88 192 PRO A C 1
ATOM 1484 O O . PRO A 1 192 ? 13.289 38.719 11.414 1 97.88 192 PRO A O 1
ATOM 1487 N N . TYR A 1 193 ? 11.766 37.312 10.672 1 97.88 193 TYR A N 1
ATOM 1488 C CA . TYR A 1 193 ? 10.68 38.25 10.93 1 97.88 193 TYR A CA 1
ATOM 1489 C C . TYR A 1 193 ? 9.508 37.531 11.602 1 97.88 193 TYR A C 1
ATOM 1491 O O . TYR A 1 193 ? 9.25 36.344 11.352 1 97.88 193 TYR A O 1
ATOM 1499 N N . LEU A 1 194 ? 8.742 38.281 12.438 1 97.25 194 LEU A N 1
ATOM 1500 C CA . LEU A 1 194 ? 7.461 37.906 13.016 1 97.25 194 LEU A CA 1
ATOM 1501 C C . LEU A 1 194 ? 6.363 38.875 12.594 1 97.25 194 LEU A C 1
ATOM 1503 O O . LEU A 1 194 ? 6.559 40.094 12.625 1 97.25 194 LEU A O 1
ATOM 1507 N N . PRO A 1 195 ? 5.25 38.312 12.188 1 97.94 195 PRO A N 1
ATOM 1508 C CA . PRO A 1 195 ? 4.152 39.25 11.938 1 97.94 195 PRO A CA 1
ATOM 1509 C C . PRO A 1 195 ? 3.648 39.906 13.211 1 97.94 195 PRO A C 1
ATOM 1511 O O . PRO A 1 195 ? 3.477 39.25 14.234 1 97.94 195 PRO A O 1
ATOM 1514 N N . LYS A 1 196 ? 3.346 41.188 13.125 1 97.25 196 LYS A N 1
ATOM 1515 C CA . LYS A 1 196 ? 2.977 41.969 14.312 1 97.25 196 LYS A CA 1
ATOM 1516 C C . LYS A 1 196 ? 1.585 42.562 14.164 1 97.25 196 LYS A C 1
ATOM 1518 O O . LYS A 1 196 ? 0.874 42.75 15.156 1 97.25 196 LYS A O 1
ATOM 1523 N N . ASP A 1 197 ? 1.279 42.969 12.977 1 97.06 197 ASP A N 1
ATOM 1524 C CA . ASP A 1 197 ? -0.012 43.594 12.695 1 97.06 197 ASP A CA 1
ATOM 1525 C C . ASP A 1 197 ? -0.447 43.312 11.258 1 97.06 197 ASP A C 1
ATOM 1527 O O . ASP A 1 197 ? 0.384 43 10.398 1 97.06 197 ASP A O 1
ATOM 1531 N N . ILE A 1 198 ? -1.819 43.344 11.031 1 98.06 198 ILE A N 1
ATOM 1532 C CA . ILE A 1 198 ? -2.373 43.125 9.703 1 98.06 198 ILE A CA 1
ATOM 1533 C C . ILE A 1 198 ? -3.543 44.062 9.453 1 98.06 198 ILE A C 1
ATOM 1535 O O . ILE A 1 198 ? -4.422 44.219 10.305 1 98.06 198 ILE A O 1
ATOM 1539 N N . GLN A 1 199 ? -3.49 44.781 8.344 1 96.88 199 GLN A N 1
ATOM 1540 C CA . GLN A 1 199 ? -4.543 45.688 7.918 1 96.88 199 GLN A CA 1
ATOM 1541 C C . GLN A 1 199 ? -4.832 45.562 6.43 1 96.88 199 GLN A C 1
ATOM 1543 O O . GLN A 1 199 ? -4.055 44.938 5.699 1 96.88 199 GLN A O 1
ATOM 1548 N N . LEU A 1 200 ? -6.02 45.969 6.055 1 96.69 200 LEU A N 1
ATOM 1549 C CA . LEU A 1 200 ? -6.352 46.094 4.637 1 96.69 200 LEU A CA 1
ATOM 1550 C C . LEU A 1 200 ? -6.137 47.5 4.129 1 96.69 200 LEU A C 1
ATOM 1552 O O . LEU A 1 200 ? -6.809 48.438 4.574 1 96.69 200 LEU A O 1
ATOM 1556 N N . ILE A 1 201 ? -5.137 47.688 3.252 1 95.31 201 ILE A N 1
ATOM 1557 C CA . ILE A 1 201 ? -4.832 48.969 2.656 1 95.31 201 ILE A CA 1
ATOM 1558 C C . ILE A 1 201 ? -4.852 48.844 1.133 1 95.31 201 ILE A C 1
ATOM 1560 O O . ILE A 1 201 ? -4.148 48.031 0.558 1 95.31 201 ILE A O 1
ATOM 1564 N N . ASN A 1 202 ? -5.645 49.688 0.405 1 95.12 202 ASN A N 1
ATOM 1565 C CA . ASN A 1 202 ? -5.758 49.688 -1.05 1 95.12 202 ASN A CA 1
ATOM 1566 C C . ASN A 1 202 ? -6.082 48.281 -1.591 1 95.12 202 ASN A C 1
ATOM 1568 O O . ASN A 1 202 ? -5.43 47.812 -2.52 1 95.12 202 ASN A O 1
ATOM 1572 N N . ASN A 1 203 ? -6.93 47.562 -0.941 1 95.81 203 ASN A N 1
ATOM 1573 C CA . ASN A 1 203 ? -7.457 46.25 -1.333 1 95.81 203 ASN A CA 1
ATOM 1574 C C . ASN A 1 203 ? -6.383 45.188 -1.281 1 95.81 203 ASN A C 1
ATOM 1576 O O . ASN A 1 203 ? -6.461 44.188 -1.999 1 95.81 203 ASN A O 1
ATOM 1580 N N . GLN A 1 204 ? -5.379 45.469 -0.482 1 97.5 204 GLN A N 1
ATOM 1581 C CA . GLN A 1 204 ? -4.332 44.5 -0.221 1 97.5 204 GLN A CA 1
ATOM 1582 C C . GLN A 1 204 ? -4.094 44.312 1.276 1 97.5 204 GLN A C 1
ATOM 1584 O O . GLN A 1 204 ? -4.348 45.25 2.057 1 97.5 204 GLN A O 1
ATOM 1589 N N . LEU A 1 205 ? -3.625 43.094 1.594 1 98.31 205 LEU A N 1
ATOM 1590 C CA . LEU A 1 205 ? -3.18 42.875 2.967 1 98.31 205 LEU A CA 1
ATOM 1591 C C . LEU A 1 205 ? -1.86 43.594 3.227 1 98.31 205 LEU A C 1
ATOM 1593 O O . LEU A 1 205 ? -0.89 43.406 2.488 1 98.31 205 LEU A O 1
ATOM 1597 N N . ASP A 1 206 ? -1.886 44.5 4.199 1 98.12 206 ASP A N 1
ATOM 1598 C CA . ASP A 1 206 ? -0.663 45.156 4.672 1 98.12 206 ASP A CA 1
ATOM 1599 C C . ASP A 1 206 ? -0.23 44.562 6.023 1 98.12 206 ASP A C 1
ATOM 1601 O O . ASP A 1 206 ? -0.929 44.75 7.023 1 98.12 206 ASP A O 1
ATOM 1605 N N . ILE A 1 207 ? 0.952 43.875 6.055 1 98.31 207 ILE A N 1
ATOM 1606 C CA . ILE A 1 207 ? 1.399 43.219 7.262 1 98.31 207 ILE A CA 1
ATOM 1607 C C . ILE A 1 207 ? 2.678 43.844 7.781 1 98.31 207 ILE A C 1
ATOM 1609 O O . ILE A 1 207 ? 3.648 44.031 7.039 1 98.31 207 ILE A O 1
ATOM 1613 N N . THR A 1 208 ? 2.613 44.281 9.07 1 98.06 208 THR A N 1
ATOM 1614 C CA . THR A 1 208 ? 3.816 44.719 9.758 1 98.06 208 THR A CA 1
ATOM 1615 C C . THR A 1 208 ? 4.652 43.562 10.234 1 98.06 208 THR A C 1
ATOM 1617 O O . THR A 1 208 ? 4.176 42.719 10.992 1 98.06 208 THR A O 1
ATOM 1620 N N . LEU A 1 209 ? 5.918 43.438 9.734 1 98.12 209 LEU A N 1
ATOM 1621 C CA . LEU A 1 209 ? 6.852 42.406 10.125 1 98.12 209 LEU A CA 1
ATOM 1622 C C . LEU A 1 209 ? 7.883 42.938 11.117 1 98.12 209 LEU A C 1
ATOM 1624 O O . LEU A 1 209 ? 8.664 43.812 10.789 1 98.12 209 LEU A O 1
ATOM 1628 N N . LYS A 1 210 ? 7.867 42.344 12.32 1 97.5 210 LYS A N 1
ATOM 1629 C CA . LYS A 1 210 ? 8.859 42.688 13.336 1 97.5 210 LYS A CA 1
ATOM 1630 C C . LYS A 1 210 ? 10.148 41.906 13.141 1 97.5 210 LYS A C 1
ATOM 1632 O O . LYS A 1 210 ? 10.148 40.688 13.164 1 97.5 210 LYS A O 1
ATOM 1637 N N . GLY A 1 211 ? 11.219 42.625 13.008 1 96.06 211 GLY A N 1
ATOM 1638 C CA . GLY A 1 211 ? 12.516 41.969 12.922 1 96.06 211 GLY A CA 1
ATOM 1639 C C . GLY A 1 211 ? 12.984 41.375 14.234 1 96.06 211 GLY A C 1
ATOM 1640 O O . GLY A 1 211 ? 12.797 42 15.289 1 96.06 211 GLY A O 1
ATOM 1641 N N . MET A 1 212 ? 13.539 40.188 14.055 1 93.06 212 MET A N 1
ATOM 1642 C CA . MET A 1 212 ? 14.109 39.594 15.25 1 93.06 212 MET A CA 1
ATOM 1643 C C . MET A 1 212 ? 15.562 40 15.453 1 93.06 212 MET A C 1
ATOM 1645 O O . MET A 1 212 ? 16.297 40.219 14.477 1 93.06 212 MET A O 1
ATOM 1649 N N . GLY A 1 213 ? 15.977 40.25 16.703 1 90.06 213 GLY A N 1
ATOM 1650 C CA . GLY A 1 213 ? 17.312 40.719 16.969 1 90.06 213 GLY A CA 1
ATOM 1651 C C . GLY A 1 213 ? 17.547 42.156 16.516 1 90.06 213 GLY A C 1
ATOM 1652 O O . GLY A 1 213 ? 16.797 43.062 16.891 1 90.06 213 GLY A O 1
ATOM 1653 N N . ASP A 1 214 ? 18.562 42.281 15.539 1 90 214 ASP A N 1
ATOM 1654 C CA . ASP A 1 214 ? 18.969 43.625 15.102 1 90 214 ASP A CA 1
ATOM 1655 C C . ASP A 1 214 ? 18.312 43.969 13.773 1 90 214 ASP A C 1
ATOM 1657 O O . ASP A 1 214 ? 18.625 45.031 13.188 1 90 214 ASP A O 1
ATOM 1661 N N . VAL A 1 215 ? 17.359 43.156 13.422 1 92.06 215 VAL A N 1
ATOM 1662 C CA . VAL A 1 215 ? 16.703 43.375 12.133 1 92.06 215 VAL A CA 1
ATOM 1663 C C . VAL A 1 215 ? 15.578 44.375 12.289 1 92.06 215 VAL A C 1
ATOM 1665 O O . VAL A 1 215 ? 14.781 44.281 13.227 1 92.06 215 VAL A O 1
ATOM 1668 N N . GLN A 1 216 ? 15.516 45.312 11.367 1 94.81 216 GLN A N 1
ATOM 1669 C CA . GLN A 1 216 ? 14.5 46.375 11.438 1 94.81 216 GLN A CA 1
ATOM 1670 C C . GLN A 1 216 ? 13.148 45.875 10.945 1 94.81 216 GLN A C 1
ATOM 1672 O O . GLN A 1 216 ? 13.086 45.031 10.047 1 94.81 216 GLN A O 1
ATOM 1677 N N . SER A 1 217 ? 12.148 46.469 11.531 1 96.31 217 SER A N 1
ATOM 1678 C CA . SER A 1 217 ? 10.797 46.156 11.109 1 96.31 217 SER A CA 1
ATOM 1679 C C . SER A 1 217 ? 10.531 46.656 9.688 1 96.31 217 SER A C 1
ATOM 1681 O O . SER A 1 217 ? 11.195 47.562 9.211 1 96.31 217 SER A O 1
ATOM 1683 N N . ARG A 1 218 ? 9.617 45.938 9.023 1 96.06 218 ARG A N 1
ATOM 1684 C CA . ARG A 1 218 ? 9.219 46.375 7.68 1 96.06 218 ARG A CA 1
ATOM 1685 C C . ARG A 1 218 ? 7.762 46.031 7.406 1 96.06 218 ARG A C 1
ATOM 1687 O O . ARG A 1 218 ? 7.145 45.25 8.156 1 96.06 218 ARG A O 1
ATOM 1694 N N . HIS A 1 219 ? 7.219 46.656 6.309 1 96.94 219 HIS A N 1
ATOM 1695 C CA . HIS A 1 219 ? 5.867 46.375 5.832 1 96.94 219 HIS A CA 1
ATOM 1696 C C . HIS A 1 219 ? 5.898 45.594 4.523 1 96.94 219 HIS A C 1
ATOM 1698 O O . HIS A 1 219 ? 6.734 45.875 3.656 1 96.94 219 HIS A O 1
ATOM 1704 N N . GLU A 1 220 ? 5 44.656 4.441 1 97.94 220 GLU A N 1
ATOM 1705 C CA . GLU A 1 220 ? 4.816 43.906 3.211 1 97.94 220 GLU A CA 1
ATOM 1706 C C . GLU A 1 220 ? 3.346 43.844 2.811 1 97.94 220 GLU A C 1
ATOM 1708 O O . GLU A 1 220 ? 2.471 43.688 3.666 1 97.94 220 GLU A O 1
ATOM 1713 N N . GLN A 1 221 ? 3.086 43.938 1.496 1 98.19 221 GLN A N 1
ATOM 1714 C CA . GLN A 1 221 ? 1.725 43.844 0.977 1 98.19 221 GLN A CA 1
ATOM 1715 C C . GLN A 1 221 ? 1.509 42.562 0.2 1 98.19 221 GLN A C 1
ATOM 1717 O O . GLN A 1 221 ? 2.396 42.094 -0.528 1 98.19 221 GLN A O 1
ATOM 1722 N N . PHE A 1 222 ? 0.301 42 0.376 1 98.69 222 PHE A N 1
ATOM 1723 C CA . PHE A 1 222 ? -0.06 40.75 -0.286 1 98.69 222 PHE A CA 1
ATOM 1724 C C . PHE A 1 222 ? -1.509 40.781 -0.758 1 98.69 222 PHE A C 1
ATOM 1726 O O . PHE A 1 222 ? -2.346 41.438 -0.155 1 98.69 222 PHE A O 1
ATOM 1733 N N . ASP A 1 223 ? -1.703 40.062 -1.913 1 98.5 223 ASP A N 1
ATOM 1734 C CA . ASP A 1 223 ? -3.092 39.812 -2.279 1 98.5 223 ASP A CA 1
ATOM 1735 C C . ASP A 1 223 ? -3.738 38.812 -1.319 1 98.5 223 ASP A C 1
ATOM 1737 O O . ASP A 1 223 ? -4.859 39.031 -0.856 1 98.5 223 ASP A O 1
ATOM 1741 N N . GLN A 1 224 ? -3.086 37.75 -0.999 1 98.25 224 GLN A N 1
ATOM 1742 C CA . GLN A 1 224 ? -3.484 36.719 -0.062 1 98.25 224 GLN A CA 1
ATOM 1743 C C . GLN A 1 224 ? -2.273 36.156 0.668 1 98.25 224 GLN A C 1
ATOM 1745 O O . GLN A 1 224 ? -1.134 36.344 0.235 1 98.25 224 GLN A O 1
ATOM 1750 N N . ILE A 1 225 ? -2.555 35.562 1.84 1 98.5 225 ILE A N 1
ATOM 1751 C CA . ILE A 1 225 ? -1.46 34.875 2.531 1 98.5 225 ILE A CA 1
ATOM 1752 C C . ILE A 1 225 ? -1.884 33.469 2.922 1 98.5 225 ILE A C 1
ATOM 1754 O O . ILE A 1 225 ? -3.076 33.188 3.055 1 98.5 225 ILE A O 1
ATOM 1758 N N . VAL A 1 226 ? -0.896 32.594 2.996 1 97.75 226 VAL A N 1
ATOM 1759 C CA . VAL A 1 226 ? -1.077 31.25 3.48 1 97.75 226 VAL A CA 1
ATOM 1760 C C . VAL A 1 226 ? -0.207 31.016 4.715 1 97.75 226 VAL A C 1
ATOM 1762 O O . VAL A 1 226 ? 0.994 31.297 4.695 1 97.75 226 VAL A O 1
ATOM 1765 N N . VAL A 1 227 ? -0.87 30.531 5.766 1 97.31 227 VAL A N 1
ATOM 1766 C CA . VAL A 1 227 ? -0.18 30.297 7.031 1 97.31 227 VAL A CA 1
ATOM 1767 C C . VAL A 1 227 ? 0.096 28.812 7.215 1 97.31 227 VAL A C 1
ATOM 1769 O O . VAL A 1 227 ? -0.83 28 7.207 1 97.31 227 VAL A O 1
ATOM 1772 N N . ALA A 1 228 ? 1.427 28.469 7.332 1 94.56 228 ALA A N 1
ATOM 1773 C CA . ALA A 1 228 ? 1.865 27.094 7.492 1 94.56 228 ALA A CA 1
ATOM 1774 C C . ALA A 1 228 ? 2.676 26.922 8.773 1 94.56 228 ALA A C 1
ATOM 1776 O O . ALA A 1 228 ? 3.83 26.484 8.734 1 94.56 228 ALA A O 1
ATOM 1777 N N . TYR A 1 229 ? 2.098 27.188 9.945 1 93.81 229 TYR A N 1
ATOM 1778 C CA . TYR A 1 229 ? 2.746 27.125 11.25 1 93.81 229 TYR A CA 1
ATOM 1779 C C . TYR A 1 229 ? 2.59 25.75 11.875 1 93.81 229 TYR A C 1
ATOM 1781 O O . TYR A 1 229 ? 3.031 25.516 13 1 93.81 229 TYR A O 1
ATOM 1789 N N . GLY A 1 230 ? 2.008 24.938 11.133 1 88.88 230 GLY A N 1
ATOM 1790 C CA . GLY A 1 230 ? 1.741 23.625 11.688 1 88.88 230 GLY A CA 1
ATOM 1791 C C . GLY A 1 230 ? 0.319 23.453 12.188 1 88.88 230 GLY A C 1
ATOM 1792 O O . GLY A 1 230 ? -0.563 24.234 11.828 1 88.88 230 GLY A O 1
ATOM 1793 N N . PHE A 1 231 ? 0.079 22.328 12.867 1 86.81 231 PHE A N 1
ATOM 1794 C CA . PHE A 1 231 ? -1.271 21.984 13.305 1 86.81 231 PHE A CA 1
ATOM 1795 C C . PHE A 1 231 ? -1.254 21.375 14.695 1 86.81 231 PHE A C 1
ATOM 179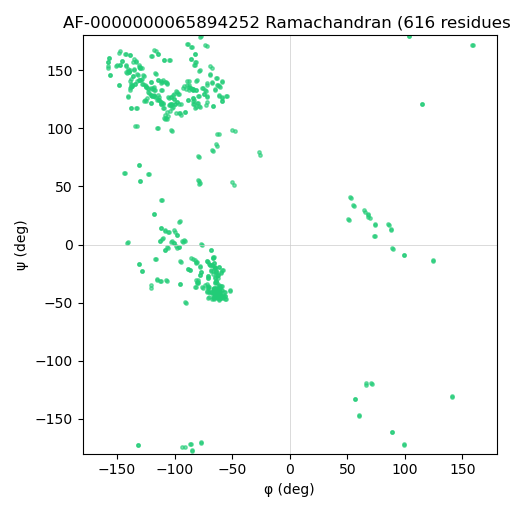7 O O . PHE A 1 231 ? -0.227 20.844 15.141 1 86.81 231 PHE A O 1
ATOM 1804 N N . LYS A 1 232 ? -2.312 21.609 15.305 1 84.44 232 LYS A N 1
ATOM 1805 C CA . LYS A 1 232 ? -2.582 20.875 16.547 1 84.44 232 LYS A CA 1
ATOM 1806 C C . LYS A 1 232 ? -3.553 19.734 16.297 1 84.44 232 LYS A C 1
ATOM 1808 O O . LYS A 1 232 ? -4.586 19.906 15.641 1 84.44 232 LYS A O 1
ATOM 1813 N N . ALA A 1 233 ? -3.07 18.516 16.719 1 82.94 233 ALA A N 1
ATOM 1814 C CA . ALA A 1 233 ? -3.916 17.328 16.578 1 82.94 233 ALA A CA 1
ATOM 1815 C C . ALA A 1 233 ? -4.363 16.812 17.953 1 82.94 233 ALA A C 1
ATOM 1817 O O . ALA A 1 233 ? -3.641 16.953 18.938 1 82.94 233 ALA A O 1
ATOM 1818 N N . ASP A 1 234 ? -5.648 16.406 17.969 1 83.25 234 ASP A N 1
ATOM 1819 C CA . ASP A 1 234 ? -6.215 15.938 19.234 1 83.25 234 ASP A CA 1
ATOM 1820 C C . ASP A 1 234 ? -7.078 14.695 19.031 1 83.25 234 ASP A C 1
ATOM 1822 O O . ASP A 1 234 ? -7.992 14.695 18.203 1 83.25 234 ASP A O 1
ATOM 1826 N N . ASN A 1 235 ? -6.645 13.578 19.672 1 85.69 235 ASN A N 1
ATOM 1827 C CA . ASN A 1 235 ? -7.445 12.359 19.656 1 85.69 235 ASN A CA 1
ATOM 1828 C C . ASN A 1 235 ? -8.062 12.086 21.031 1 85.69 235 ASN A C 1
ATOM 1830 O O . ASN A 1 235 ? -8.57 10.992 21.281 1 85.69 235 ASN A O 1
ATOM 1834 N N . ARG A 1 236 ? -8.023 13.023 21.922 1 82.12 236 ARG A N 1
ATOM 1835 C CA . ARG A 1 236 ? -8.422 12.828 23.312 1 82.12 236 ARG A CA 1
ATOM 1836 C C . ARG A 1 236 ? -9.898 12.453 23.406 1 82.12 236 ARG A C 1
ATOM 1838 O O . ARG A 1 236 ? -10.32 11.797 24.359 1 82.12 236 ARG A O 1
ATOM 1845 N N . PHE A 1 237 ? -10.625 12.875 22.422 1 85.38 237 PHE A N 1
ATOM 1846 C CA . PHE A 1 237 ? -12.055 12.609 22.422 1 85.38 237 PHE A CA 1
ATOM 1847 C C . PHE A 1 237 ? -12.328 11.109 22.406 1 85.38 237 PHE A C 1
ATOM 1849 O O . PHE A 1 237 ? -13.383 10.656 22.875 1 85.38 237 PHE A O 1
ATOM 1856 N N . ILE A 1 238 ? -11.406 10.289 22.016 1 89.69 238 ILE A N 1
ATOM 1857 C CA . ILE A 1 238 ? -11.555 8.844 21.891 1 89.69 238 ILE A CA 1
ATOM 1858 C C . ILE A 1 238 ? -11.633 8.211 23.281 1 89.69 238 ILE A C 1
ATOM 1860 O O . ILE A 1 238 ? -12.305 7.199 23.469 1 89.69 238 ILE A O 1
ATOM 1864 N N . LYS A 1 239 ? -11.031 8.875 24.203 1 88.75 239 LYS A N 1
ATOM 1865 C CA . LYS A 1 239 ? -11.039 8.383 25.578 1 88.75 239 LYS A CA 1
ATOM 1866 C C . LYS A 1 239 ? -12.453 8.359 26.141 1 88.75 239 LYS A C 1
ATOM 1868 O O . LYS A 1 239 ? -12.789 7.488 26.953 1 88.75 239 LYS A O 1
ATOM 1873 N N . ASN A 1 240 ? -13.234 9.242 25.703 1 90.5 240 ASN A N 1
ATOM 1874 C CA . ASN A 1 240 ? -14.609 9.367 26.188 1 90.5 240 ASN A CA 1
ATOM 1875 C C . ASN A 1 240 ? -15.453 8.164 25.797 1 90.5 240 ASN A C 1
ATOM 1877 O O . ASN A 1 240 ? -16.531 7.949 26.344 1 90.5 240 ASN A O 1
ATOM 1881 N N . TRP A 1 241 ? -14.93 7.336 24.906 1 92.94 241 TRP A N 1
ATOM 1882 C CA . TRP A 1 241 ? -15.672 6.184 24.406 1 92.94 241 TRP A CA 1
ATOM 1883 C C . TRP A 1 241 ? -15.297 4.922 25.188 1 92.94 241 TRP A C 1
ATOM 1885 O O . TRP A 1 241 ? -15.812 3.838 24.906 1 92.94 241 TRP A O 1
ATOM 1895 N N . GLY A 1 242 ? -14.352 5.047 26.141 1 93.56 242 GLY A N 1
ATOM 1896 C CA . GLY A 1 242 ? -13.914 3.893 26.906 1 93.56 242 GLY A CA 1
ATOM 1897 C C . GLY A 1 242 ? -12.781 3.125 26.25 1 93.56 242 GLY A C 1
ATOM 1898 O O . GLY A 1 242 ? -12.453 2.016 26.672 1 93.56 242 GLY A O 1
ATOM 1899 N N . ILE A 1 243 ? -12.18 3.713 25.266 1 95.19 243 ILE A N 1
ATOM 1900 C CA . ILE A 1 243 ? -11.086 3.074 24.531 1 95.19 243 ILE A CA 1
ATOM 1901 C C . ILE A 1 243 ? -9.773 3.293 25.281 1 95.19 243 ILE A C 1
ATOM 1903 O O . ILE A 1 243 ? -9.469 4.41 25.703 1 95.19 243 ILE A O 1
ATOM 1907 N N . GLU A 1 244 ? -9.023 2.229 25.406 1 93.38 244 GLU A N 1
ATOM 1908 C CA . GLU A 1 244 ? -7.715 2.297 26.062 1 93.38 244 GLU A CA 1
ATOM 1909 C C . GLU A 1 244 ? -6.672 2.922 25.141 1 93.38 244 GLU A C 1
ATOM 1911 O O . GLU A 1 244 ? -6.551 2.529 23.969 1 93.38 244 GLU A O 1
ATOM 1916 N N . LEU A 1 245 ? -5.922 3.824 25.766 1 92.56 245 LEU A N 1
ATOM 1917 C CA . LEU A 1 245 ? -4.887 4.508 25.016 1 92.56 245 LEU A CA 1
ATOM 1918 C C . LEU A 1 245 ? -3.498 4.141 25.531 1 92.56 245 LEU A C 1
ATOM 1920 O O . LEU A 1 245 ? -3.338 3.801 26.703 1 92.56 245 LEU A O 1
ATOM 1924 N N . ASN A 1 246 ? -2.607 4.004 24.609 1 91.94 246 ASN A N 1
ATOM 1925 C CA . ASN A 1 246 ? -1.174 4.062 24.891 1 91.94 246 ASN A CA 1
ATOM 1926 C C . ASN A 1 246 ? -0.581 5.406 24.469 1 91.94 246 ASN A C 1
ATOM 1928 O O . ASN A 1 246 ? -0.27 5.621 23.297 1 91.94 246 ASN A O 1
ATOM 1932 N N . GLY A 1 247 ? -0.443 6.285 25.516 1 88.81 247 GLY A N 1
ATOM 1933 C CA . GLY A 1 247 ? -0.201 7.668 25.141 1 88.81 247 GLY A CA 1
ATOM 1934 C C . GLY A 1 247 ? -1.378 8.312 24.422 1 88.81 247 GLY A C 1
ATOM 1935 O O . GLY A 1 247 ? -2.486 8.352 24.969 1 88.81 247 GLY A O 1
ATOM 1936 N N . THR A 1 248 ? -1.155 8.742 23.266 1 88.69 248 THR A N 1
ATOM 1937 C CA . THR A 1 248 ? -2.219 9.375 22.484 1 88.69 248 THR A CA 1
ATOM 1938 C C . THR A 1 248 ? -2.773 8.414 21.438 1 88.69 248 THR A C 1
ATOM 1940 O O . THR A 1 248 ? -3.695 8.766 20.703 1 88.69 248 THR A O 1
ATOM 1943 N N . ASN A 1 249 ? -2.262 7.215 21.453 1 94.56 249 ASN A N 1
ATOM 1944 C CA . ASN A 1 249 ? -2.656 6.258 20.422 1 94.56 249 ASN A CA 1
ATOM 1945 C C . ASN A 1 249 ? -3.529 5.145 21 1 94.56 249 ASN A C 1
ATOM 1947 O O . ASN A 1 249 ? -3.51 4.895 22.203 1 94.56 249 ASN A O 1
ATOM 1951 N N . ILE A 1 250 ? -4.219 4.551 20.156 1 97 250 ILE A N 1
ATOM 1952 C CA . ILE A 1 250 ? -5.078 3.441 20.531 1 97 250 ILE A CA 1
ATOM 1953 C C . ILE A 1 250 ? -4.27 2.145 20.562 1 97 250 ILE A C 1
ATOM 1955 O O . ILE A 1 250 ? -3.627 1.792 19.562 1 97 250 ILE A O 1
ATOM 1959 N N . ALA A 1 251 ? -4.34 1.473 21.703 1 96.25 251 ALA A N 1
ATOM 1960 C CA . ALA A 1 251 ? -3.732 0.146 21.766 1 96.25 251 ALA A CA 1
ATOM 1961 C C . ALA A 1 251 ? -4.582 -0.881 21.016 1 96.25 251 ALA A C 1
ATOM 1963 O O . ALA A 1 251 ? -5.793 -0.973 21.234 1 96.25 251 ALA A O 1
ATOM 1964 N N . VAL A 1 252 ? -3.896 -1.655 20.109 1 97.56 252 VAL A N 1
ATOM 1965 C CA . VAL A 1 252 ? -4.629 -2.695 19.406 1 97.56 252 VAL A CA 1
ATOM 1966 C C . VAL A 1 252 ? -3.867 -4.016 19.484 1 97.56 252 VAL A C 1
ATOM 1968 O O . VAL A 1 252 ? -2.652 -4.023 19.703 1 97.56 252 VAL A O 1
ATOM 1971 N N . ASP A 1 253 ? -4.625 -5.086 19.375 1 96.31 253 ASP A N 1
ATOM 1972 C CA . ASP A 1 253 ? -3.998 -6.398 19.25 1 96.31 253 ASP A CA 1
ATOM 1973 C C . ASP A 1 253 ? -3.641 -6.711 17.797 1 96.31 253 ASP A C 1
ATOM 1975 O O . ASP A 1 253 ? -3.867 -5.887 16.906 1 96.31 253 ASP A O 1
ATOM 1979 N N . PRO A 1 254 ? -3.113 -7.895 17.5 1 95.38 254 PRO A N 1
ATOM 1980 C CA . PRO A 1 254 ? -2.646 -8.203 16.141 1 95.38 254 PRO A CA 1
ATOM 1981 C C . PRO A 1 254 ? -3.779 -8.242 15.125 1 95.38 254 PRO A C 1
ATOM 1983 O O . PRO A 1 254 ? -3.527 -8.219 13.914 1 95.38 254 PRO A O 1
ATOM 1986 N N . THR A 1 255 ? -4.961 -8.328 15.594 1 96.75 255 THR A N 1
ATOM 1987 C CA . THR A 1 255 ? -6.113 -8.352 14.695 1 96.75 255 THR A CA 1
ATOM 1988 C C . THR A 1 255 ? -6.73 -6.957 14.586 1 96.75 255 THR A C 1
ATOM 1990 O O . THR A 1 255 ? -7.848 -6.809 14.086 1 96.75 255 THR A O 1
ATOM 1993 N N . MET A 1 256 ? -6.125 -5.934 15.117 1 98.06 256 MET A N 1
ATOM 1994 C CA . MET A 1 256 ? -6.492 -4.52 15.055 1 98.06 256 MET A CA 1
ATOM 1995 C C . MET A 1 256 ? -7.699 -4.23 15.945 1 98.06 256 MET A C 1
ATOM 1997 O O . MET A 1 256 ? -8.305 -3.162 15.844 1 98.06 256 MET A O 1
ATOM 2001 N N . LYS A 1 257 ? -7.969 -5.148 16.844 1 98.12 257 LYS A N 1
ATOM 2002 C CA . LYS A 1 257 ? -9.062 -4.961 17.797 1 98.12 257 LYS A CA 1
ATOM 2003 C C . LYS A 1 257 ? -8.633 -4.066 18.953 1 98.12 257 LYS A C 1
ATOM 2005 O O . LYS A 1 257 ? -7.504 -4.18 19.453 1 98.12 257 LYS A O 1
ATOM 2010 N N . THR A 1 258 ? -9.578 -3.191 19.391 1 97.88 258 THR A N 1
ATOM 2011 C CA . THR A 1 258 ? -9.383 -2.432 20.625 1 97.88 258 THR A CA 1
ATOM 2012 C C . THR A 1 258 ? -9.859 -3.234 21.828 1 97.88 258 THR A C 1
ATOM 2014 O O . THR A 1 258 ? -10.164 -4.426 21.719 1 97.88 258 THR A O 1
ATOM 2017 N N . ASN A 1 259 ? -9.875 -2.506 23.016 1 97.44 259 ASN A N 1
ATOM 2018 C CA . ASN A 1 259 ? -10.352 -3.162 24.219 1 97.44 259 ASN A CA 1
ATOM 2019 C C . ASN A 1 259 ? -11.867 -3.363 24.188 1 97.44 259 ASN A C 1
ATOM 2021 O O . ASN A 1 259 ? -12.414 -4.113 25 1 97.44 259 ASN A O 1
ATOM 2025 N N . ILE A 1 260 ? -12.555 -2.703 23.281 1 96.81 260 ILE A N 1
ATOM 2026 C CA . ILE A 1 260 ? -14 -2.836 23.172 1 96.81 260 ILE A CA 1
ATOM 2027 C C . ILE A 1 260 ? -14.352 -3.746 22 1 96.81 260 ILE A C 1
ATOM 2029 O O . ILE A 1 260 ? -14.008 -3.447 20.844 1 96.81 260 ILE A O 1
ATOM 2033 N N . ASP A 1 261 ? -15.062 -4.832 22.297 1 96.5 261 ASP A N 1
ATOM 2034 C CA . ASP A 1 261 ? -15.469 -5.766 21.25 1 96.5 261 ASP A CA 1
ATOM 2035 C C . ASP A 1 261 ? -16.312 -5.074 20.203 1 96.5 261 ASP A C 1
ATOM 2037 O O . ASP A 1 261 ? -17.281 -4.375 20.531 1 96.5 261 ASP A O 1
ATOM 2041 N N . GLY A 1 262 ? -15.852 -5.234 18.938 1 97.06 262 GLY A N 1
ATOM 2042 C CA . GLY A 1 262 ? -16.594 -4.633 17.844 1 97.06 262 GLY A CA 1
ATOM 2043 C C . GLY A 1 262 ? -16.016 -3.312 17.375 1 97.06 262 GLY A C 1
ATOM 2044 O O . GLY A 1 262 ? -16.438 -2.76 16.359 1 97.06 262 GLY A O 1
ATOM 2045 N N . ILE A 1 263 ? -15.016 -2.807 18.172 1 98.19 263 ILE A N 1
ATOM 2046 C CA . ILE A 1 263 ? -14.336 -1.579 17.766 1 98.19 263 ILE A CA 1
ATOM 2047 C C . ILE A 1 263 ? -12.891 -1.888 17.391 1 98.19 263 ILE A C 1
ATOM 2049 O O . ILE A 1 263 ? -12.141 -2.467 18.172 1 98.19 263 ILE A O 1
ATOM 2053 N N . TYR A 1 264 ? -12.531 -1.536 16.156 1 98.56 264 TYR A N 1
ATOM 2054 C CA . TYR A 1 264 ? -11.203 -1.705 15.562 1 98.56 264 TYR A CA 1
ATOM 2055 C C . TYR A 1 264 ? -10.555 -0.355 15.281 1 98.56 264 TYR A C 1
ATOM 2057 O O . TYR A 1 264 ? -11.227 0.682 15.328 1 98.56 264 TYR A O 1
ATOM 2065 N N . ALA A 1 265 ? -9.227 -0.387 15.062 1 98.62 265 ALA A N 1
ATOM 2066 C CA . ALA A 1 265 ? -8.531 0.843 14.695 1 98.62 265 ALA A CA 1
ATOM 2067 C C . ALA A 1 265 ? -7.359 0.552 13.766 1 98.62 265 ALA A C 1
ATOM 2069 O O . ALA A 1 265 ? -6.824 -0.56 13.758 1 98.62 265 ALA A O 1
ATOM 2070 N N . ALA A 1 266 ? -6.957 1.534 12.938 1 98.56 266 ALA A N 1
ATOM 2071 C CA . ALA A 1 266 ? -5.875 1.394 11.969 1 98.56 266 ALA A CA 1
ATOM 2072 C C . ALA A 1 266 ? -5.305 2.754 11.586 1 98.56 266 ALA A C 1
ATOM 2074 O O . ALA A 1 266 ? -6 3.77 11.648 1 98.56 266 ALA A O 1
ATOM 2075 N N . GLY A 1 267 ? -4.082 2.734 11.117 1 97.69 267 GLY A N 1
ATOM 2076 C CA . GLY A 1 267 ? -3.418 3.965 10.719 1 97.69 267 GLY A CA 1
ATOM 2077 C C . GLY A 1 267 ? -2.674 4.633 11.859 1 97.69 267 GLY A C 1
ATOM 2078 O O . GLY A 1 267 ? -2.41 4.008 12.891 1 97.69 267 GLY A O 1
ATOM 2079 N N . ASP A 1 268 ? -2.373 5.852 11.734 1 95.44 268 ASP A N 1
ATOM 2080 C CA . ASP A 1 268 ? -1.485 6.555 12.656 1 95.44 268 ASP A CA 1
ATOM 2081 C C . ASP A 1 268 ? -2.131 6.715 14.031 1 95.44 268 ASP A C 1
ATOM 2083 O O . ASP A 1 268 ? -1.461 7.074 15 1 95.44 268 ASP A O 1
ATOM 2087 N N . VAL A 1 269 ? -3.355 6.316 14.164 1 96.81 269 VAL A N 1
ATOM 2088 C CA . VAL A 1 269 ? -4.035 6.438 15.445 1 96.81 269 VAL A CA 1
ATOM 2089 C C . VAL A 1 269 ? -3.641 5.277 16.359 1 96.81 269 VAL A C 1
ATOM 2091 O O . VAL A 1 269 ? -3.846 5.328 17.562 1 96.81 269 VAL A O 1
ATOM 2094 N N . VAL A 1 270 ? -3.047 4.219 15.828 1 97.31 270 VAL A N 1
ATOM 2095 C CA . VAL A 1 270 ? -2.846 3.02 16.641 1 97.31 270 VAL A CA 1
ATOM 2096 C C . VAL A 1 270 ? -1.382 2.92 17.062 1 97.31 270 VAL A C 1
ATOM 2098 O O . VAL A 1 270 ? -0.513 3.559 16.453 1 97.31 270 VAL A O 1
ATOM 2101 N N . SER A 1 271 ? -1.222 2.164 18.125 1 94.62 271 SER A N 1
ATOM 2102 C CA . SER A 1 271 ? 0.119 1.823 18.594 1 94.62 271 SER A CA 1
ATOM 2103 C C . SER A 1 271 ? 0.224 0.341 18.938 1 94.62 271 SER A C 1
ATOM 2105 O O . SER A 1 271 ? -0.712 -0.242 19.484 1 94.62 271 SER A O 1
ATOM 2107 N N . TYR A 1 272 ? 1.294 -0.245 18.562 1 94.62 272 TYR A N 1
ATOM 2108 C CA . TYR A 1 272 ? 1.746 -1.574 18.953 1 94.62 272 TYR A CA 1
ATOM 2109 C C . TYR A 1 272 ? 3.256 -1.709 18.781 1 94.62 272 TYR A C 1
ATOM 2111 O O . TYR A 1 272 ? 3.891 -0.879 18.125 1 94.62 272 TYR A O 1
ATOM 2119 N N . PRO A 1 273 ? 3.85 -2.664 19.438 1 92 273 PRO A N 1
ATOM 2120 C CA . PRO A 1 273 ? 5.309 -2.779 19.328 1 92 273 PRO A CA 1
ATOM 2121 C C . PRO A 1 273 ? 5.797 -2.873 17.891 1 92 273 PRO A C 1
ATOM 2123 O O . PRO A 1 273 ? 5.266 -3.662 17.109 1 92 273 PRO A O 1
ATOM 2126 N N . GLY A 1 274 ? 6.738 -2.018 17.578 1 90.69 274 GLY A N 1
ATOM 2127 C CA . GLY A 1 274 ? 7.375 -2.082 16.281 1 90.69 274 GLY A CA 1
ATOM 2128 C C . GLY A 1 274 ? 6.66 -1.255 15.219 1 90.69 274 GLY A C 1
ATOM 2129 O O . GLY A 1 274 ? 7.156 -1.108 14.102 1 90.69 274 GLY A O 1
ATOM 2130 N N . ARG A 1 275 ? 5.582 -0.684 15.594 1 94.06 275 ARG A N 1
ATOM 2131 C CA . ARG A 1 275 ? 4.809 0.065 14.602 1 94.06 275 ARG A CA 1
ATOM 2132 C C . ARG A 1 275 ? 5.543 1.334 14.18 1 94.06 275 ARG A C 1
ATOM 2134 O O . ARG A 1 275 ? 6.223 1.964 15 1 94.06 275 ARG A O 1
ATOM 2141 N N . VAL A 1 276 ? 5.379 1.72 12.914 1 92.94 276 VAL A N 1
ATOM 2142 C CA . VAL A 1 276 ? 5.945 2.957 12.383 1 92.94 276 VAL A CA 1
ATOM 2143 C C . VAL A 1 276 ? 4.848 3.781 11.719 1 92.94 276 VAL A C 1
ATOM 2145 O O . VAL A 1 276 ? 3.893 3.229 11.172 1 92.94 276 VAL A O 1
ATOM 2148 N N . PRO A 1 277 ? 4.922 5.07 11.82 1 93.19 277 PRO A N 1
ATOM 2149 C CA . PRO A 1 277 ? 3.873 5.938 11.281 1 93.19 277 PRO A CA 1
ATOM 2150 C C . PRO A 1 277 ? 3.992 6.129 9.766 1 93.19 277 PRO A C 1
ATOM 2152 O O . PRO A 1 277 ? 4.383 7.207 9.312 1 93.19 277 PRO A O 1
ATOM 2155 N N . LEU A 1 278 ? 3.619 5.152 9.016 1 95.94 278 LEU A N 1
ATOM 2156 C CA . LEU A 1 278 ? 3.713 5.152 7.559 1 95.94 278 LEU A CA 1
ATOM 2157 C C . LEU A 1 278 ? 2.373 4.785 6.926 1 95.94 278 LEU A C 1
ATOM 2159 O O . LEU A 1 278 ? 1.679 3.889 7.414 1 95.94 278 LEU A O 1
ATOM 2163 N N . ILE A 1 279 ? 2.078 5.438 5.84 1 97.5 279 ILE A N 1
ATOM 2164 C CA . ILE A 1 279 ? 0.767 5.309 5.211 1 97.5 279 ILE A CA 1
ATOM 2165 C C . ILE A 1 279 ? 0.581 3.883 4.699 1 97.5 279 ILE A C 1
ATOM 2167 O O . ILE A 1 279 ? -0.468 3.27 4.914 1 97.5 279 ILE A O 1
ATOM 2171 N N . ALA A 1 280 ? 1.583 3.287 4.074 1 97.69 280 ALA A N 1
ATOM 2172 C CA . ALA A 1 280 ? 1.464 1.953 3.486 1 97.69 280 ALA A CA 1
ATOM 2173 C C . ALA A 1 280 ? 1.207 0.902 4.562 1 97.69 280 ALA A C 1
ATOM 2175 O O . ALA A 1 280 ? 0.448 -0.045 4.344 1 97.69 280 ALA A O 1
ATOM 2176 N N . LEU A 1 281 ? 1.837 1.087 5.707 1 97.88 281 LEU A N 1
ATOM 2177 C CA . LEU A 1 281 ? 1.551 0.189 6.824 1 97.88 281 LEU A CA 1
ATOM 2178 C C . LEU A 1 281 ? 0.082 0.271 7.223 1 97.88 281 LEU A C 1
ATOM 2180 O O . LEU A 1 281 ? -0.555 -0.754 7.477 1 97.88 281 LEU A O 1
ATOM 2184 N N . GLY A 1 282 ? -0.426 1.471 7.227 1 98.31 282 GLY A N 1
ATOM 2185 C CA . GLY A 1 282 ? -1.829 1.67 7.551 1 98.31 282 GLY A CA 1
ATOM 2186 C C . GLY A 1 282 ? -2.768 0.931 6.617 1 98.31 282 GLY A C 1
ATOM 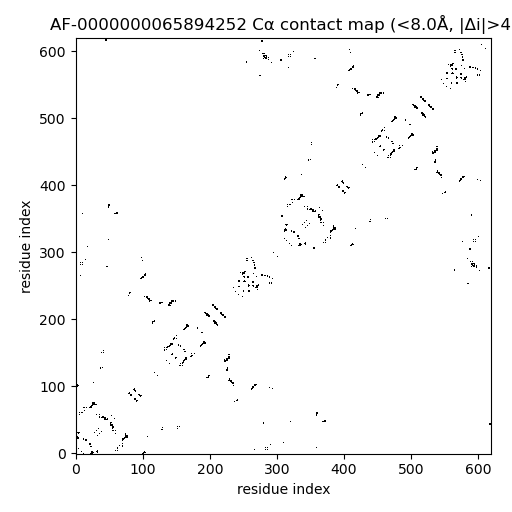2187 O O . GLY A 1 282 ? -3.809 0.426 7.047 1 98.31 282 GLY A O 1
ATOM 2188 N N . PHE A 1 283 ? -2.402 0.845 5.344 1 98.62 283 PHE A N 1
ATOM 2189 C CA . 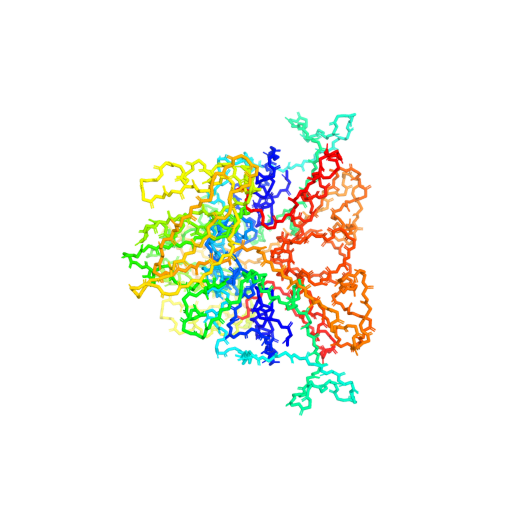PHE A 1 283 ? -3.209 0.101 4.383 1 98.62 283 PHE A CA 1
ATOM 2190 C C . PHE A 1 283 ? -3.281 -1.373 4.766 1 98.62 283 PHE A C 1
ATOM 2192 O O . PHE A 1 283 ? -4.352 -1.982 4.711 1 98.62 283 PHE A O 1
ATOM 2199 N N . GLY A 1 284 ? -2.154 -1.921 5.156 1 98.06 284 GLY A N 1
ATOM 2200 C CA . GLY A 1 284 ? -2.145 -3.301 5.617 1 98.06 284 GLY A CA 1
ATOM 2201 C C . GLY A 1 284 ? -2.967 -3.518 6.871 1 98.06 284 GLY A C 1
ATOM 2202 O O . GLY A 1 284 ? -3.674 -4.52 6.992 1 98.06 284 GLY A O 1
ATOM 2203 N N . GLU A 1 285 ? -2.875 -2.586 7.762 1 98.44 285 GLU A N 1
ATOM 2204 C CA . GLU A 1 285 ? -3.646 -2.65 9 1 98.44 285 GLU A CA 1
ATOM 2205 C C . GLU A 1 285 ? -5.145 -2.629 8.719 1 98.44 285 GLU A C 1
ATOM 2207 O O . GLU A 1 285 ? -5.914 -3.346 9.359 1 98.44 285 GLU A O 1
ATOM 2212 N N . ALA A 1 286 ? -5.531 -1.84 7.75 1 98.56 286 ALA A N 1
ATOM 2213 C CA . ALA A 1 286 ? -6.934 -1.781 7.348 1 98.56 286 ALA A CA 1
ATOM 2214 C C . ALA A 1 286 ? -7.414 -3.135 6.832 1 98.56 286 ALA A C 1
ATOM 2216 O O . ALA A 1 286 ? -8.531 -3.557 7.121 1 98.56 286 ALA A O 1
ATOM 2217 N N . GLN A 1 287 ? -6.562 -3.828 6.098 1 97.62 287 GLN A N 1
ATOM 2218 C CA . GLN A 1 287 ? -6.922 -5.141 5.57 1 97.62 287 GLN A CA 1
ATOM 2219 C C . GLN A 1 287 ? -7.109 -6.152 6.695 1 97.62 287 GLN A C 1
ATOM 2221 O O . GLN A 1 287 ? -8.055 -6.949 6.672 1 97.62 287 GLN A O 1
ATOM 2226 N N . ILE A 1 288 ? -6.25 -6.078 7.68 1 97.62 288 ILE A N 1
ATOM 2227 C CA . ILE A 1 288 ? -6.383 -6.961 8.836 1 97.62 288 ILE A CA 1
ATOM 2228 C C . ILE A 1 288 ? -7.684 -6.656 9.57 1 97.62 288 ILE A C 1
ATOM 2230 O O . ILE A 1 288 ? -8.445 -7.57 9.906 1 97.62 288 ILE A O 1
ATOM 2234 N N . ALA A 1 289 ? -7.969 -5.387 9.773 1 98.31 289 ALA A N 1
ATOM 2235 C CA . ALA A 1 289 ? -9.156 -4.98 10.523 1 98.31 289 ALA A CA 1
ATOM 2236 C C . ALA A 1 289 ? -10.43 -5.461 9.836 1 98.31 289 ALA A C 1
ATOM 2238 O O . ALA A 1 289 ? -11.305 -6.051 10.477 1 98.31 289 ALA A O 1
ATOM 2239 N N . ILE A 1 290 ? -10.531 -5.254 8.539 1 97.62 290 ILE A N 1
ATOM 2240 C CA . ILE A 1 290 ? -11.727 -5.625 7.785 1 97.62 290 ILE A CA 1
ATOM 2241 C C . ILE A 1 290 ? -11.883 -7.145 7.781 1 97.62 290 ILE A C 1
ATOM 2243 O O . ILE A 1 290 ? -12.992 -7.66 7.934 1 97.62 290 ILE A O 1
ATOM 2247 N N . THR A 1 291 ? -10.773 -7.855 7.609 1 95.38 291 THR A N 1
ATOM 2248 C CA . THR A 1 291 ? -10.836 -9.312 7.625 1 95.38 291 THR A CA 1
ATOM 2249 C C . THR A 1 291 ? -11.297 -9.82 8.992 1 95.38 291 THR A C 1
ATOM 2251 O O . THR A 1 291 ? -12.094 -10.758 9.078 1 95.38 291 THR A O 1
ATOM 2254 N N . SER A 1 292 ? -10.805 -9.188 10.031 1 96.31 292 SER A N 1
ATOM 2255 C CA . SER A 1 292 ? -11.234 -9.531 11.383 1 96.31 292 SER A CA 1
ATOM 2256 C C . SER A 1 292 ? -12.727 -9.281 11.57 1 96.31 292 SER A C 1
ATOM 2258 O O . SER A 1 292 ? -13.422 -10.102 12.18 1 96.31 292 SER A O 1
ATOM 2260 N N . ILE A 1 293 ? -13.188 -8.203 11.062 1 96.69 293 ILE A N 1
ATOM 2261 C CA . ILE A 1 293 ? -14.602 -7.863 11.133 1 96.69 293 ILE A CA 1
ATOM 2262 C C . ILE A 1 293 ? -15.422 -8.922 10.398 1 96.69 293 ILE A C 1
ATOM 2264 O O . ILE A 1 293 ? -16.453 -9.391 10.914 1 96.69 293 ILE A O 1
ATOM 2268 N N . MET A 1 294 ? -14.977 -9.328 9.227 1 94.31 294 MET A N 1
ATOM 2269 C CA . MET A 1 294 ? -15.672 -10.344 8.445 1 94.31 294 MET A CA 1
ATOM 2270 C C . MET A 1 294 ? -15.773 -11.648 9.227 1 94.31 294 MET A C 1
ATOM 2272 O O . MET A 1 294 ? -16.844 -12.266 9.266 1 94.31 294 MET A O 1
ATOM 2276 N N . ARG A 1 295 ? -14.711 -12.023 9.867 1 92.56 295 ARG A N 1
ATOM 2277 C CA . ARG A 1 295 ? -14.688 -13.258 10.633 1 92.56 295 ARG A CA 1
ATOM 2278 C C . ARG A 1 295 ? -15.641 -13.188 11.82 1 92.56 295 ARG A C 1
ATOM 2280 O O . ARG A 1 295 ? -16.297 -14.18 12.164 1 92.56 295 ARG A O 1
ATOM 2287 N N . ASP A 1 296 ? -15.703 -12.039 12.422 1 93 296 ASP A N 1
ATOM 2288 C CA . ASP A 1 296 ? -16.562 -11.852 13.586 1 93 296 ASP A CA 1
ATOM 2289 C C . ASP A 1 296 ? -18.031 -11.828 13.195 1 93 296 ASP A C 1
ATOM 2291 O O . ASP A 1 296 ? -18.875 -12.398 13.883 1 93 296 ASP A O 1
ATOM 2295 N N . LEU A 1 297 ? -18.344 -11.188 12.102 1 93.19 297 LEU A N 1
ATOM 2296 C CA . LEU A 1 297 ? -19.719 -11.008 11.672 1 93.19 297 LEU A CA 1
ATOM 2297 C C . LEU A 1 297 ? -20.25 -12.266 10.984 1 93.19 297 LEU A C 1
ATOM 2299 O O . LEU A 1 297 ? -21.453 -12.547 11.023 1 93.19 297 LEU A O 1
ATOM 2303 N N . PHE A 1 298 ? -19.297 -13 10.312 1 90.94 298 PHE A N 1
ATOM 2304 C CA . PHE A 1 298 ? -19.703 -14.172 9.539 1 90.94 298 PHE A CA 1
ATOM 2305 C C . PHE A 1 298 ? -18.828 -15.367 9.883 1 90.94 298 PHE A C 1
ATOM 2307 O O . PHE A 1 298 ? -18.141 -15.914 9.016 1 90.94 298 PHE A O 1
ATOM 2314 N N . PRO A 1 299 ? -18.953 -15.844 11.016 1 84.31 299 PRO A N 1
ATOM 2315 C CA . PRO A 1 299 ? -18.078 -16.938 11.461 1 84.31 299 PRO A CA 1
ATOM 2316 C C . PRO A 1 299 ? -18.281 -18.219 10.664 1 84.31 299 PRO A C 1
ATOM 2318 O O . PRO A 1 299 ? -17.375 -19.047 10.594 1 84.31 299 PRO A O 1
ATOM 2321 N N . GLU A 1 300 ? -19.344 -18.422 10.008 1 81 300 GLU A N 1
ATOM 2322 C CA . GLU A 1 300 ? -19.656 -19.641 9.273 1 81 300 GLU A CA 1
ATOM 2323 C C . GLU A 1 300 ? -19.078 -19.594 7.859 1 81 300 GLU A C 1
ATOM 2325 O O . GLU A 1 300 ? -18.938 -20.641 7.211 1 81 300 GLU A O 1
ATOM 2330 N N . LYS A 1 301 ? -18.844 -18.5 7.426 1 67.38 301 LYS A N 1
ATOM 2331 C CA . LYS A 1 301 ? -18.359 -18.375 6.055 1 67.38 301 LYS A CA 1
ATOM 2332 C C . LYS A 1 301 ? -16.844 -18.641 5.977 1 67.38 301 LYS A C 1
ATOM 2334 O O . LYS A 1 301 ? -16.094 -18.172 6.82 1 67.38 301 LYS A O 1
ATOM 2339 N N . THR A 1 302 ? -16.422 -19.688 5.223 1 61.72 302 THR A N 1
ATOM 2340 C CA . THR A 1 302 ? -15 -19.891 4.926 1 61.72 302 THR A CA 1
ATOM 2341 C C . THR A 1 302 ? -14.461 -18.734 4.086 1 61.72 302 THR A C 1
ATOM 2343 O O . THR A 1 302 ? -14.883 -18.547 2.945 1 61.72 302 THR A O 1
ATOM 2346 N N . LEU A 1 303 ? -14.023 -17.641 4.781 1 58.62 303 LEU A N 1
ATOM 2347 C CA . LEU A 1 303 ? -13.555 -16.469 4.074 1 58.62 303 LEU A CA 1
ATOM 2348 C C . LEU A 1 303 ? -12.312 -16.781 3.24 1 58.62 303 LEU A C 1
ATOM 2350 O O . LEU A 1 303 ? -11.336 -17.312 3.762 1 58.62 303 LEU A O 1
ATOM 2354 N N . THR A 1 304 ? -12.391 -17.094 1.934 1 56.44 304 THR A N 1
ATOM 2355 C CA . THR A 1 304 ? -11.227 -17.172 1.056 1 56.44 304 THR A CA 1
ATOM 2356 C C . THR A 1 304 ? -10.617 -15.781 0.848 1 56.44 304 THR A C 1
ATOM 2358 O O . THR A 1 304 ? -11.211 -14.93 0.185 1 56.44 304 THR A O 1
ATOM 2361 N N . ILE A 1 305 ? -9.773 -15.328 1.856 1 55.84 305 ILE A N 1
ATOM 2362 C CA . ILE A 1 305 ? -9.148 -14.008 1.774 1 55.84 305 ILE A CA 1
ATOM 2363 C C . ILE A 1 305 ? -7.938 -14.07 0.853 1 55.84 305 ILE A C 1
ATOM 2365 O O . ILE A 1 305 ? -6.887 -14.602 1.23 1 55.84 305 ILE A O 1
ATOM 2369 N N . HIS A 1 306 ? -7.934 -14.492 -0.382 1 56.16 306 HIS A N 1
ATOM 2370 C CA . HIS A 1 306 ? -6.777 -14.367 -1.262 1 56.16 306 HIS A CA 1
ATOM 2371 C C . HIS A 1 306 ? -6.805 -13.047 -2.027 1 56.16 306 HIS A C 1
ATOM 2373 O O . HIS A 1 306 ? -7.871 -12.461 -2.223 1 56.16 306 HIS A O 1
ATOM 2379 N N . SER A 1 307 ? -5.625 -12.312 -2.078 1 50.84 307 SER A N 1
ATOM 2380 C CA . SER A 1 307 ? -5.57 -11.18 -2.992 1 50.84 307 SER A CA 1
ATOM 2381 C C . SER A 1 307 ? -6.516 -11.375 -4.172 1 50.84 307 SER A C 1
ATOM 2383 O O . SER A 1 307 ? -6.426 -12.375 -4.891 1 50.84 307 SER A O 1
ATOM 2385 N N . THR A 1 308 ? -7.867 -11.086 -3.863 1 44.78 308 THR A N 1
ATOM 2386 C CA . THR A 1 308 ? -9.219 -11.336 -4.344 1 44.78 308 THR A CA 1
ATOM 2387 C C . THR A 1 308 ? -9.32 -11.078 -5.844 1 44.78 308 THR A C 1
ATOM 2389 O O . THR A 1 308 ? -8.891 -10.031 -6.328 1 44.78 308 THR A O 1
ATOM 2392 N N . SER A 1 309 ? -9.234 -12.07 -6.652 1 41.81 309 SER A N 1
ATOM 2393 C CA . SER A 1 309 ? -10.133 -11.977 -7.793 1 41.81 309 SER A CA 1
ATOM 2394 C C . SER A 1 309 ? -11.562 -11.68 -7.348 1 41.81 309 SER A C 1
ATOM 2396 O O . SER A 1 309 ? -12.18 -12.492 -6.645 1 41.81 309 SER A O 1
ATOM 2398 N N . ILE A 1 310 ? -11.852 -10.664 -6.574 1 36.62 310 ILE A N 1
ATOM 2399 C CA . ILE A 1 310 ? -13.281 -10.508 -6.348 1 36.62 310 ILE A CA 1
ATOM 2400 C C . ILE A 1 310 ? -14.016 -10.469 -7.691 1 36.62 310 ILE A C 1
ATOM 2402 O O . ILE A 1 310 ? -13.625 -9.719 -8.594 1 36.62 310 ILE A O 1
ATOM 2406 N N . MET B 1 1 ? 18.219 -9.195 0.201 1 96.94 1 MET B N 1
ATOM 2407 C CA . MET B 1 1 ? 16.828 -9.672 0.131 1 96.94 1 MET B CA 1
ATOM 2408 C C . MET B 1 1 ? 16.75 -10.984 -0.646 1 96.94 1 MET B C 1
ATOM 2410 O O . MET B 1 1 ? 17.438 -11.156 -1.651 1 96.94 1 MET B O 1
ATOM 2414 N N . ILE B 1 2 ? 16.016 -11.883 -0.099 1 97.5 2 ILE B N 1
ATOM 2415 C CA . ILE B 1 2 ? 15.766 -13.141 -0.794 1 97.5 2 ILE B CA 1
ATOM 2416 C C . ILE B 1 2 ? 14.32 -13.188 -1.271 1 97.5 2 ILE B C 1
ATOM 2418 O O . ILE B 1 2 ? 13.398 -13.336 -0.466 1 97.5 2 ILE B O 1
ATOM 2422 N N . GLY B 1 3 ? 14.109 -13.062 -2.592 1 97.44 3 GLY B N 1
ATOM 2423 C CA . GLY B 1 3 ? 12.797 -12.977 -3.203 1 97.44 3 GLY B CA 1
ATOM 2424 C C . GLY B 1 3 ? 12.531 -11.633 -3.867 1 97.44 3 GLY B C 1
ATOM 2425 O O . GLY B 1 3 ? 12.609 -10.586 -3.217 1 97.44 3 GLY B O 1
ATOM 2426 N N . ALA B 1 4 ? 12.266 -11.719 -5.191 1 98 4 ALA B N 1
ATOM 2427 C CA . ALA B 1 4 ? 11.992 -10.516 -5.977 1 98 4 ALA B CA 1
ATOM 2428 C C . ALA B 1 4 ? 10.539 -10.469 -6.426 1 98 4 ALA B C 1
ATOM 2430 O O . ALA B 1 4 ? 10.242 -10.117 -7.57 1 98 4 ALA B O 1
ATOM 2431 N N . GLY B 1 5 ? 9.641 -10.914 -5.508 1 97.75 5 GLY B N 1
ATOM 2432 C CA . GLY B 1 5 ? 8.219 -10.641 -5.672 1 97.75 5 GLY B CA 1
ATOM 2433 C C . GLY B 1 5 ? 7.836 -9.227 -5.305 1 97.75 5 GLY B C 1
ATOM 2434 O O . GLY B 1 5 ? 8.703 -8.375 -5.086 1 97.75 5 GLY B O 1
ATOM 2435 N N . PRO B 1 6 ? 6.539 -8.945 -5.234 1 98.31 6 PRO B N 1
ATOM 2436 C CA . PRO B 1 6 ? 6.102 -7.574 -4.965 1 98.31 6 PRO B CA 1
ATOM 2437 C C . PRO B 1 6 ? 6.68 -7.016 -3.668 1 98.31 6 PRO B C 1
ATOM 2439 O O . PRO B 1 6 ? 7.172 -5.887 -3.643 1 98.31 6 PRO B O 1
ATOM 2442 N N . VAL B 1 7 ? 6.676 -7.777 -2.611 1 98.62 7 VAL B N 1
ATOM 2443 C CA . VAL B 1 7 ? 7.098 -7.32 -1.292 1 98.62 7 VAL B CA 1
ATOM 2444 C C . VAL B 1 7 ? 8.609 -7.094 -1.28 1 98.62 7 VAL B C 1
ATOM 2446 O O . VAL B 1 7 ? 9.086 -6.09 -0.75 1 98.62 7 VAL B O 1
ATOM 2449 N N . GLY B 1 8 ? 9.344 -8 -1.91 1 98.69 8 GLY B N 1
ATOM 2450 C CA . GLY B 1 8 ? 10.789 -7.836 -2.004 1 98.69 8 GLY B CA 1
ATOM 2451 C C . GLY B 1 8 ? 11.203 -6.617 -2.809 1 98.69 8 GLY B C 1
ATOM 2452 O O . GLY B 1 8 ? 12.117 -5.891 -2.422 1 98.69 8 GLY B O 1
ATOM 2453 N N . LEU B 1 9 ? 10.523 -6.414 -3.926 1 98.75 9 LEU B N 1
ATOM 2454 C CA . LEU B 1 9 ? 10.812 -5.266 -4.777 1 98.75 9 LEU B CA 1
ATOM 2455 C C . LEU B 1 9 ? 10.562 -3.959 -4.035 1 98.75 9 LEU B C 1
ATOM 2457 O O . LEU B 1 9 ? 11.398 -3.049 -4.074 1 98.75 9 LEU B O 1
ATOM 2461 N N . PHE B 1 10 ? 9.492 -3.855 -3.311 1 98.56 10 PHE B N 1
ATOM 2462 C CA . PHE B 1 10 ? 9.172 -2.65 -2.553 1 98.56 10 PHE B CA 1
ATOM 2463 C C . PHE B 1 10 ? 10.156 -2.459 -1.404 1 98.56 10 PHE B C 1
ATOM 2465 O O . PHE B 1 10 ? 10.57 -1.332 -1.113 1 98.56 10 PHE B O 1
ATOM 2472 N N . ALA B 1 11 ? 10.484 -3.57 -0.743 1 98.56 11 ALA B N 1
ATOM 2473 C CA . ALA B 1 11 ? 11.438 -3.496 0.359 1 98.56 11 ALA B CA 1
ATOM 2474 C C . ALA B 1 11 ? 12.758 -2.883 -0.1 1 98.56 11 ALA B C 1
ATOM 2476 O O . ALA B 1 11 ? 13.352 -2.061 0.607 1 98.56 11 ALA B O 1
ATOM 2477 N N . ALA B 1 12 ? 13.211 -3.25 -1.294 1 98.25 12 ALA B N 1
ATOM 2478 C CA . ALA B 1 12 ? 14.469 -2.734 -1.829 1 98.25 12 ALA B CA 1
ATOM 2479 C C . ALA B 1 12 ? 14.383 -1.229 -2.07 1 98.25 12 ALA B C 1
ATOM 2481 O O . ALA B 1 12 ? 15.312 -0.488 -1.733 1 98.25 12 ALA B O 1
ATOM 2482 N N . HIS B 1 13 ? 13.297 -0.805 -2.641 1 97.62 13 HIS B N 1
ATOM 2483 C CA . HIS B 1 13 ? 13.078 0.62 -2.861 1 97.62 13 HIS B CA 1
ATOM 2484 C C . HIS B 1 13 ? 13.07 1.388 -1.543 1 97.62 13 HIS B C 1
ATOM 2486 O O . HIS B 1 13 ? 13.742 2.414 -1.415 1 97.62 13 HIS B O 1
ATOM 2492 N N . PHE B 1 14 ? 12.367 0.87 -0.572 1 97 14 PHE B N 1
ATOM 2493 C CA . PHE B 1 14 ? 12.25 1.529 0.724 1 97 14 PHE B CA 1
ATOM 2494 C C . PHE B 1 14 ? 13.602 1.559 1.438 1 97 14 PHE B C 1
ATOM 2496 O O . PHE B 1 14 ? 13.93 2.539 2.105 1 97 14 PHE B O 1
ATOM 2503 N N . ALA B 1 15 ? 14.352 0.493 1.312 1 96.81 15 ALA B N 1
ATOM 2504 C CA . ALA B 1 15 ? 15.719 0.476 1.837 1 96.81 15 ALA B CA 1
ATOM 2505 C C . ALA B 1 15 ? 16.562 1.596 1.225 1 96.81 15 ALA B C 1
ATOM 2507 O O . ALA B 1 15 ? 17.266 2.311 1.937 1 96.81 15 ALA B O 1
ATOM 2508 N N . HIS B 1 16 ? 16.422 1.733 -0.055 1 96.12 16 HIS B N 1
ATOM 2509 C CA . HIS B 1 16 ? 17.141 2.779 -0.767 1 96.12 16 HIS B CA 1
ATOM 2510 C C . HIS B 1 16 ? 16.766 4.164 -0.251 1 96.12 16 HIS B C 1
ATOM 2512 O O . HIS B 1 16 ? 17.625 5.008 -0.021 1 96.12 16 HIS B O 1
ATOM 2518 N N . LEU B 1 17 ? 15.492 4.395 -0.015 1 92.81 17 LEU B N 1
ATOM 2519 C CA . LEU B 1 17 ? 15 5.676 0.483 1 92.81 17 LEU B CA 1
ATOM 2520 C C . LEU B 1 17 ? 15.633 6.012 1.83 1 92.81 17 LEU B C 1
ATOM 2522 O O . LEU B 1 17 ? 15.758 7.184 2.189 1 92.81 17 LEU B O 1
ATOM 2526 N N . HIS B 1 18 ? 16.062 4.973 2.516 1 92.12 18 HIS B N 1
ATOM 2527 C CA . HIS B 1 18 ? 16.625 5.188 3.848 1 92.12 18 HIS B CA 1
ATOM 2528 C C . HIS B 1 18 ? 18.141 5.055 3.844 1 92.12 18 HIS B C 1
ATOM 2530 O O . HIS B 1 18 ? 18.75 4.879 4.895 1 92.12 18 HIS B O 1
ATOM 2536 N N . GLY B 1 19 ? 18.688 5 2.688 1 92 19 GLY B N 1
ATOM 2537 C CA . GLY B 1 19 ? 20.125 5.094 2.537 1 92 19 GLY B CA 1
ATOM 2538 C C . GLY B 1 19 ? 20.828 3.758 2.693 1 92 19 GLY B C 1
ATOM 2539 O O . GLY B 1 19 ? 22.047 3.709 2.902 1 92 19 GLY B O 1
ATOM 2540 N N . LEU B 1 20 ? 20.125 2.664 2.586 1 94.19 20 LEU B N 1
ATOM 2541 C CA . LEU B 1 20 ? 20.719 1.338 2.697 1 94.19 20 LEU B CA 1
ATOM 2542 C C . LEU B 1 20 ? 21.109 0.806 1.324 1 94.19 20 LEU B C 1
ATOM 2544 O O . LEU B 1 20 ? 20.391 0.986 0.347 1 94.19 20 LEU B O 1
ATOM 2548 N N . SER B 1 21 ? 22.281 0.262 1.274 1 96.12 21 SER B N 1
ATOM 2549 C CA . SER B 1 21 ? 22.656 -0.52 0.101 1 96.12 21 SER B CA 1
ATOM 2550 C C . SER B 1 21 ? 22.094 -1.936 0.177 1 96.12 21 SER B C 1
ATOM 2552 O O . SER B 1 21 ? 22.219 -2.602 1.207 1 96.12 21 SER B O 1
ATOM 2554 N N . SER B 1 22 ? 21.5 -2.348 -0.96 1 97.06 22 SER B N 1
ATOM 2555 C CA . SER B 1 22 ? 20.875 -3.662 -0.9 1 97.06 22 SER B CA 1
ATOM 2556 C C . SER B 1 22 ? 21.141 -4.465 -2.168 1 97.06 22 SER B C 1
ATOM 2558 O O . SER B 1 22 ? 21.656 -3.93 -3.148 1 97.06 22 SER B O 1
ATOM 2560 N N . LEU B 1 23 ? 20.922 -5.766 -2.084 1 97.88 23 LEU B N 1
ATOM 2561 C CA . LEU B 1 23 ? 20.984 -6.754 -3.158 1 97.88 23 LEU B CA 1
ATOM 2562 C C . LEU B 1 23 ? 19.828 -7.73 -3.062 1 97.88 23 LEU B C 1
ATOM 2564 O O . LEU B 1 23 ? 19.469 -8.18 -1.969 1 97.88 23 LEU B O 1
ATOM 2568 N N . ILE B 1 24 ? 19.188 -8.016 -4.25 1 98.31 24 ILE B N 1
ATOM 2569 C CA . ILE B 1 24 ? 18.094 -8.977 -4.266 1 98.31 24 ILE B CA 1
ATOM 2570 C C . ILE B 1 24 ? 18.516 -10.242 -5.012 1 98.31 24 ILE B C 1
ATOM 2572 O O . ILE B 1 24 ? 19.109 -10.156 -6.094 1 98.31 24 ILE B O 1
ATOM 2576 N N . PHE B 1 25 ? 18.234 -11.414 -4.414 1 97.44 25 PHE B N 1
ATOM 2577 C CA . PHE B 1 25 ? 18.328 -12.688 -5.113 1 97.44 25 PHE B CA 1
ATOM 2578 C C . PHE B 1 25 ? 16.953 -13.234 -5.422 1 97.44 25 PHE B C 1
ATOM 2580 O O . PHE B 1 25 ? 16.047 -13.164 -4.586 1 97.44 25 PHE B O 1
ATOM 2587 N N . ASP B 1 26 ? 16.781 -13.766 -6.586 1 96.38 26 ASP B N 1
ATOM 2588 C CA . ASP B 1 26 ? 15.586 -14.531 -6.902 1 96.38 26 ASP B CA 1
ATOM 2589 C C . ASP B 1 26 ? 15.938 -15.812 -7.664 1 96.38 26 ASP B C 1
ATOM 2591 O O . ASP B 1 26 ? 16.844 -15.812 -8.492 1 96.38 26 ASP B O 1
ATOM 2595 N N . SER B 1 27 ? 15.18 -16.844 -7.379 1 93 27 SER B N 1
ATOM 2596 C CA . SER B 1 27 ? 15.43 -18.125 -8.016 1 93 27 SER B CA 1
ATOM 2597 C C . SER B 1 27 ? 14.914 -18.141 -9.453 1 93 27 SER B C 1
ATOM 2599 O O . SER B 1 27 ? 15.398 -18.906 -10.289 1 93 27 SER B O 1
ATOM 2601 N N . LEU B 1 28 ? 13.953 -17.281 -9.758 1 91.12 28 LEU B N 1
ATOM 2602 C CA . LEU B 1 28 ? 13.359 -17.234 -11.086 1 91.12 28 LEU B CA 1
ATOM 2603 C C . LEU B 1 28 ? 14.219 -16.422 -12.047 1 91.12 28 LEU B C 1
ATOM 2605 O O . LEU B 1 28 ? 15.094 -15.664 -11.617 1 91.12 28 LEU B O 1
ATOM 2609 N N . SER B 1 29 ? 13.953 -16.594 -13.344 1 90.56 29 SER B N 1
ATOM 2610 C CA . SER B 1 29 ? 14.695 -15.875 -14.383 1 90.56 29 SER B CA 1
ATOM 2611 C C . SER B 1 29 ? 14.211 -14.43 -14.516 1 90.56 29 SER B C 1
ATOM 2613 O O . SER B 1 29 ? 14.891 -13.594 -15.102 1 90.56 29 SER B O 1
ATOM 2615 N N . GLU B 1 30 ? 13.031 -14.172 -14.008 1 92.12 30 GLU B N 1
ATOM 2616 C CA . GLU B 1 30 ? 12.461 -12.836 -14.047 1 92.12 30 GLU B CA 1
ATOM 2617 C C . GLU B 1 30 ? 11.875 -12.445 -12.688 1 92.12 30 GLU B C 1
ATOM 2619 O O . GLU B 1 30 ? 11.5 -13.312 -11.898 1 92.12 30 GLU B O 1
ATOM 2624 N N . VAL B 1 31 ? 11.766 -11.109 -12.484 1 95.88 31 VAL B N 1
ATOM 2625 C CA . VAL B 1 31 ? 11.25 -10.625 -11.211 1 95.88 31 VAL B CA 1
ATOM 2626 C C . VAL B 1 31 ? 9.727 -10.578 -11.25 1 95.88 31 VAL B C 1
ATOM 2628 O O . VAL B 1 31 ? 9.125 -10.602 -12.328 1 95.88 31 VAL B O 1
ATOM 2631 N N . GLY B 1 32 ? 9.164 -10.57 -10.055 1 95.81 32 GLY B N 1
ATOM 2632 C CA . GLY B 1 32 ? 7.738 -10.289 -9.984 1 95.81 32 GLY B CA 1
ATOM 2633 C C . GLY B 1 32 ? 6.953 -11.375 -9.266 1 95.81 32 GLY B C 1
ATOM 2634 O O . GLY B 1 32 ? 5.801 -11.164 -8.891 1 95.81 32 GLY B O 1
ATOM 2635 N N . GLY B 1 33 ? 7.57 -12.508 -9.062 1 93.69 33 GLY B N 1
ATOM 2636 C CA . GLY B 1 33 ? 6.922 -13.562 -8.297 1 93.69 33 GLY B CA 1
ATOM 2637 C C . GLY B 1 33 ? 5.621 -14.031 -8.914 1 93.69 33 GLY B C 1
ATOM 2638 O O . GLY B 1 33 ? 5.504 -14.117 -10.141 1 93.69 33 GLY B O 1
ATOM 2639 N N . GLN B 1 34 ? 4.703 -14.414 -8.055 1 91 34 GLN B N 1
ATOM 2640 C CA . GLN B 1 34 ? 3.451 -15.023 -8.492 1 91 34 GLN B CA 1
ATOM 2641 C C . GLN B 1 34 ? 2.65 -14.07 -9.367 1 91 34 GLN B C 1
ATOM 2643 O O . GLN B 1 34 ? 2.133 -14.469 -10.414 1 91 34 GLN B O 1
ATOM 2648 N N . PRO B 1 35 ? 2.6 -12.766 -9.047 1 92.75 35 PRO B N 1
ATOM 2649 C CA . PRO B 1 35 ? 1.797 -11.883 -9.898 1 92.75 35 PRO B CA 1
ATOM 2650 C C . PRO B 1 35 ? 2.295 -11.844 -11.336 1 92.75 35 PRO B C 1
ATOM 2652 O O . PRO B 1 35 ? 1.49 -11.773 -12.273 1 92.75 35 PRO B O 1
ATOM 2655 N N . GLN B 1 36 ? 3.572 -11.93 -11.516 1 92.56 36 GLN B N 1
ATOM 2656 C CA . GLN B 1 36 ? 4.137 -11.883 -12.867 1 92.56 36 GLN B CA 1
ATOM 2657 C C . GLN B 1 36 ? 4.059 -13.242 -13.539 1 92.56 36 GLN B C 1
ATOM 2659 O O . GLN B 1 36 ? 3.785 -13.336 -14.742 1 92.56 36 GLN B O 1
ATOM 2664 N N . MET B 1 37 ? 4.25 -14.25 -12.773 1 88.81 37 MET B N 1
ATOM 2665 C CA . MET B 1 37 ? 4.453 -15.555 -13.383 1 88.81 37 MET B CA 1
ATOM 2666 C C . MET B 1 37 ? 3.143 -16.344 -13.445 1 88.81 37 MET B C 1
ATOM 2668 O O . MET B 1 37 ? 2.895 -17.062 -14.414 1 88.81 37 MET B O 1
ATOM 2672 N N . LEU B 1 38 ? 2.326 -16.125 -12.414 1 87 38 LEU B N 1
ATOM 2673 C CA . LEU B 1 38 ? 1.196 -17.031 -12.297 1 87 38 LEU B CA 1
ATOM 2674 C C . LEU B 1 38 ? -0.107 -16.344 -12.68 1 87 38 LEU B C 1
ATOM 2676 O O . LEU B 1 38 ? -1.033 -16.984 -13.18 1 87 38 LEU B O 1
ATOM 2680 N N . TYR B 1 39 ? -0.177 -15.07 -12.438 1 87.94 39 TYR B N 1
ATOM 2681 C CA . TYR B 1 39 ? -1.432 -14.398 -12.758 1 87.94 39 TYR B CA 1
ATOM 2682 C C . TYR B 1 39 ? -1.18 -12.992 -13.273 1 87.94 39 TYR B C 1
ATOM 2684 O O . TYR B 1 39 ? -1.747 -12.023 -12.766 1 87.94 39 TYR B O 1
ATOM 2692 N N . PRO B 1 40 ? -0.452 -12.93 -14.414 1 91 40 PRO B N 1
ATOM 2693 C CA . PRO B 1 40 ? -0.033 -11.633 -14.953 1 91 40 PRO B CA 1
ATOM 2694 C C . PRO B 1 40 ? -1.207 -10.789 -15.438 1 91 40 PRO B C 1
ATOM 2696 O O . PRO B 1 40 ? -1.12 -9.555 -15.469 1 91 40 PRO B O 1
ATOM 2699 N N . PHE B 1 41 ? -2.342 -11.453 -15.766 1 89.44 41 PHE B N 1
ATOM 2700 C CA . PHE B 1 41 ? -3.434 -10.727 -16.406 1 89.44 41 PHE B CA 1
ATOM 2701 C C . PHE B 1 41 ? -4.602 -10.555 -15.438 1 89.44 41 PHE B C 1
ATOM 2703 O O . PHE B 1 41 ? -5.602 -9.906 -15.773 1 89.44 41 PHE B O 1
ATOM 2710 N N . LYS B 1 42 ? -4.453 -11.133 -14.328 1 88.62 42 LYS B N 1
ATOM 2711 C CA . LYS B 1 42 ? -5.504 -10.992 -13.328 1 88.62 42 LYS B CA 1
ATOM 2712 C C . LYS B 1 42 ? -5.625 -9.539 -12.859 1 88.62 42 LYS B C 1
ATOM 2714 O O . LYS B 1 42 ? -4.617 -8.898 -12.555 1 88.62 42 LYS B O 1
ATOM 2719 N N . LYS B 1 43 ? -6.875 -9.109 -12.812 1 90 43 LYS B N 1
ATOM 2720 C CA . LYS B 1 43 ? -7.137 -7.789 -12.242 1 90 43 LYS B CA 1
ATOM 2721 C C . LYS B 1 43 ? -7.164 -7.844 -10.719 1 90 43 LYS B C 1
ATOM 2723 O O . LYS B 1 43 ? -7.941 -8.602 -10.133 1 90 43 LYS B O 1
ATOM 2728 N N . ILE B 1 44 ? -6.301 -7.07 -10.109 1 93.25 44 ILE B N 1
ATOM 2729 C CA . ILE B 1 44 ? -6.195 -6.98 -8.656 1 93.25 44 ILE B CA 1
ATOM 2730 C C . ILE B 1 44 ? -6.809 -5.668 -8.172 1 93.25 44 ILE B C 1
ATOM 2732 O O . ILE B 1 44 ? -6.41 -4.59 -8.609 1 93.25 44 ILE B O 1
ATOM 2736 N N . SER B 1 45 ? -7.77 -5.75 -7.199 1 94 45 SER B N 1
ATOM 2737 C CA . SER B 1 45 ? -8.555 -4.57 -6.848 1 94 45 SER B CA 1
ATOM 2738 C C . SER B 1 45 ? -8.234 -4.094 -5.434 1 94 45 SER B C 1
ATOM 2740 O O . SER B 1 45 ? -8.812 -3.117 -4.957 1 94 45 SER B O 1
ATOM 2742 N N . ASP B 1 46 ? -7.254 -4.805 -4.805 1 95.5 46 ASP B N 1
ATOM 2743 C CA . ASP B 1 46 ? -7.016 -4.426 -3.414 1 95.5 46 ASP B CA 1
ATOM 2744 C C . ASP B 1 46 ? -5.598 -3.898 -3.225 1 95.5 46 ASP B C 1
ATOM 2746 O O . ASP B 1 46 ? -5.023 -4.023 -2.141 1 95.5 46 ASP B O 1
ATOM 2750 N N . ILE B 1 47 ? -5.023 -3.348 -4.305 1 97.88 47 ILE B N 1
ATOM 2751 C CA . ILE B 1 47 ? -3.807 -2.551 -4.199 1 97.88 47 ILE B CA 1
ATOM 2752 C C . ILE B 1 47 ? -4.168 -1.089 -3.941 1 97.88 47 ILE B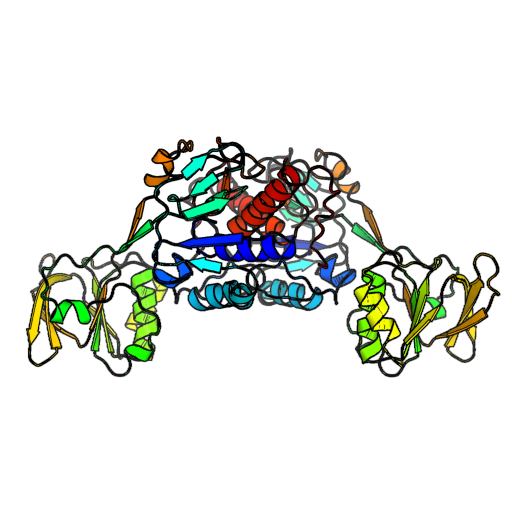 C 1
ATOM 2754 O O . ILE B 1 47 ? -4.891 -0.474 -4.727 1 97.88 47 ILE B O 1
ATOM 2758 N N . PRO B 1 48 ? -3.605 -0.521 -2.818 1 97.75 48 PRO B N 1
ATOM 2759 C CA . PRO B 1 48 ? -4.016 0.839 -2.459 1 97.75 48 PRO B CA 1
ATOM 2760 C C . PRO B 1 48 ? -3.738 1.851 -3.57 1 97.75 48 PRO B C 1
ATOM 2762 O O . PRO B 1 48 ? -2.695 1.781 -4.227 1 97.75 48 PRO B O 1
ATOM 2765 N N . ALA B 1 49 ? -4.703 2.777 -3.744 1 97.75 49 ALA B N 1
ATOM 2766 C CA . ALA B 1 49 ? -4.617 3.904 -4.668 1 97.75 49 ALA B CA 1
ATOM 2767 C C . ALA B 1 49 ? -4.777 3.443 -6.113 1 97.75 49 ALA B C 1
ATOM 2769 O O . ALA B 1 49 ? -4.551 4.215 -7.051 1 97.75 49 ALA B O 1
ATOM 2770 N N . TYR B 1 50 ? -5.109 2.172 -6.336 1 96.81 50 TYR B N 1
ATOM 2771 C CA . TYR B 1 50 ? -5.555 1.639 -7.617 1 96.81 50 TYR B CA 1
ATOM 2772 C C . TYR B 1 50 ? -6.977 1.096 -7.52 1 96.81 50 TYR B C 1
ATOM 2774 O O . TYR B 1 50 ? -7.285 0.314 -6.617 1 96.81 50 TYR B O 1
ATOM 2782 N N . ASN B 1 51 ? -7.809 1.586 -8.453 1 93.5 51 ASN B N 1
ATOM 2783 C CA . ASN B 1 51 ? -9.094 0.901 -8.531 1 93.5 51 ASN B CA 1
ATOM 2784 C C . ASN B 1 51 ? -8.922 -0.562 -8.93 1 93.5 51 ASN B C 1
ATOM 2786 O O . ASN B 1 51 ? -9.562 -1.444 -8.352 1 93.5 51 ASN B O 1
ATOM 2790 N N . SER B 1 52 ? -8.117 -0.745 -9.898 1 93.94 52 SER B N 1
ATOM 2791 C CA . SER B 1 52 ? -7.684 -2.061 -10.352 1 93.94 52 SER B CA 1
ATOM 2792 C C . SER B 1 52 ? -6.348 -1.979 -11.078 1 93.94 52 SER B C 1
ATOM 2794 O O . SER B 1 52 ? -6.031 -0.963 -11.703 1 93.94 52 SER B O 1
ATOM 2796 N N . ILE B 1 53 ? -5.531 -3.016 -10.922 1 96 53 ILE B N 1
ATOM 2797 C CA . ILE B 1 53 ? -4.258 -3.131 -11.633 1 96 53 ILE B CA 1
ATOM 2798 C C . ILE B 1 53 ? -3.945 -4.602 -11.891 1 96 53 ILE B C 1
ATOM 2800 O O . ILE B 1 53 ? -4.191 -5.457 -11.039 1 96 53 ILE B O 1
ATOM 2804 N N . ASN B 1 54 ? -3.471 -4.98 -13.07 1 93.31 54 ASN B N 1
ATOM 2805 C CA . ASN B 1 54 ? -3.178 -6.391 -13.297 1 93.31 54 ASN B CA 1
ATOM 2806 C C . ASN B 1 54 ? -1.782 -6.762 -12.805 1 93.31 54 ASN B C 1
ATOM 2808 O O . ASN B 1 54 ? -0.986 -5.883 -12.469 1 93.31 54 ASN B O 1
ATOM 2812 N N . GLY B 1 55 ? -1.482 -7.988 -12.766 1 94.5 55 GLY B N 1
ATOM 2813 C CA . GLY B 1 55 ? -0.235 -8.477 -12.203 1 94.5 55 GLY B CA 1
ATOM 2814 C C . GLY B 1 55 ? 0.994 -7.895 -12.875 1 94.5 55 GLY B C 1
ATOM 2815 O O . GLY B 1 55 ? 1.903 -7.41 -12.195 1 94.5 55 GLY B O 1
ATOM 2816 N N . THR B 1 56 ? 1.028 -7.844 -14.172 1 94.38 56 THR B N 1
ATOM 2817 C CA . THR B 1 56 ? 2.18 -7.355 -14.922 1 94.38 56 THR B CA 1
ATOM 2818 C C . THR B 1 56 ? 2.4 -5.867 -14.664 1 94.38 56 THR B C 1
ATOM 2820 O O . THR B 1 56 ? 3.527 -5.434 -14.406 1 94.38 56 THR B O 1
ATOM 2823 N N . ALA B 1 57 ? 1.355 -5.148 -14.727 1 96.56 57 ALA B N 1
ATOM 2824 C CA . ALA B 1 57 ? 1.457 -3.709 -14.516 1 96.56 57 ALA B CA 1
ATOM 2825 C C . ALA B 1 57 ? 1.936 -3.398 -13.102 1 96.56 57 ALA B C 1
ATOM 2827 O O . ALA B 1 57 ? 2.748 -2.492 -12.898 1 96.56 57 ALA B O 1
ATOM 2828 N N . LEU B 1 58 ? 1.422 -4.113 -12.133 1 97.81 58 LEU B N 1
ATOM 2829 C CA . LEU B 1 58 ? 1.857 -3.951 -10.75 1 97.81 58 LEU B CA 1
ATOM 2830 C C . LEU B 1 58 ? 3.365 -4.137 -10.625 1 97.81 58 LEU B C 1
ATOM 2832 O O . LEU B 1 58 ? 4.055 -3.295 -10.039 1 97.81 58 LEU B O 1
ATOM 2836 N N . ILE B 1 59 ? 3.881 -5.168 -11.234 1 97.62 59 ILE B N 1
ATOM 2837 C CA . ILE B 1 59 ? 5.297 -5.496 -11.117 1 97.62 59 ILE B CA 1
ATOM 2838 C C . ILE B 1 59 ? 6.129 -4.465 -11.883 1 97.62 59 ILE B C 1
ATOM 2840 O O . ILE B 1 59 ? 7.195 -4.055 -11.414 1 97.62 59 ILE B O 1
ATOM 2844 N N . GLN B 1 60 ? 5.617 -4.043 -12.984 1 97.44 60 GLN B N 1
ATOM 2845 C CA . GLN B 1 60 ? 6.312 -3.014 -13.75 1 97.44 60 GLN B CA 1
ATOM 2846 C C . GLN B 1 60 ? 6.453 -1.727 -12.945 1 97.44 60 GLN B C 1
ATOM 2848 O O . GLN B 1 60 ? 7.523 -1.113 -12.922 1 97.44 60 GLN B O 1
ATOM 2853 N N . ASN B 1 61 ? 5.43 -1.356 -12.305 1 98.31 61 ASN B N 1
ATOM 2854 C CA . ASN B 1 61 ? 5.453 -0.151 -11.484 1 98.31 61 ASN B CA 1
ATOM 2855 C C . ASN B 1 61 ? 6.402 -0.298 -10.297 1 98.31 61 ASN B C 1
ATOM 2857 O O . ASN B 1 61 ? 7.117 0.643 -9.953 1 98.31 61 ASN B O 1
ATOM 2861 N N . LEU B 1 62 ? 6.43 -1.453 -9.727 1 98.38 62 LEU B N 1
ATOM 2862 C CA . LEU B 1 62 ? 7.281 -1.699 -8.57 1 98.38 62 LEU B CA 1
ATOM 2863 C C . LEU B 1 62 ? 8.75 -1.723 -8.969 1 98.38 62 LEU B C 1
ATOM 2865 O O . LEU B 1 62 ? 9.625 -1.351 -8.18 1 98.38 62 LEU B O 1
ATOM 2869 N N . LYS B 1 63 ? 9.047 -2.102 -10.164 1 97 63 LYS B N 1
ATOM 2870 C CA . LYS B 1 63 ? 10.445 -2.293 -10.555 1 97 63 LYS B CA 1
ATOM 2871 C C . LYS B 1 63 ? 11 -1.043 -11.227 1 97 63 LYS B C 1
ATOM 2873 O O . LYS B 1 63 ? 12.211 -0.933 -11.438 1 97 63 LYS B O 1
ATOM 2878 N N . SER B 1 64 ? 10.203 -0.087 -11.648 1 94.88 64 SER B N 1
ATOM 2879 C CA . SER B 1 64 ? 10.562 1.042 -12.508 1 94.88 64 SER B CA 1
ATOM 2880 C C . SER B 1 64 ? 11.781 1.781 -11.961 1 94.88 64 SER B C 1
ATOM 2882 O O . SER B 1 64 ? 12.695 2.113 -12.711 1 94.88 64 SER B O 1
ATOM 2884 N N . GLY B 1 65 ? 12.008 2.018 -10.75 1 93.56 65 GLY B N 1
ATOM 2885 C CA . GLY B 1 65 ? 13.117 2.789 -10.211 1 93.56 65 GLY B CA 1
ATOM 2886 C C . GLY B 1 65 ? 14.242 1.921 -9.672 1 93.56 65 GLY B C 1
ATOM 2887 O O . GLY B 1 65 ? 15.328 2.418 -9.383 1 93.56 65 GLY B O 1
ATOM 2888 N N . LEU B 1 66 ? 14.156 0.668 -9.742 1 96.69 66 LEU B N 1
ATOM 2889 C CA . LEU B 1 66 ? 15.016 -0.233 -8.977 1 96.69 66 LEU B CA 1
ATOM 2890 C C . LEU B 1 66 ? 16.375 -0.38 -9.641 1 96.69 66 LEU B C 1
ATOM 2892 O O . LEU B 1 66 ? 17.391 -0.502 -8.953 1 96.69 66 LEU B O 1
ATOM 2896 N N . PRO B 1 67 ? 16.469 -0.314 -10.961 1 95.38 67 PRO B N 1
ATOM 2897 C CA . PRO B 1 67 ? 17.781 -0.501 -11.594 1 95.38 67 PRO B CA 1
ATOM 2898 C C . PRO B 1 67 ? 18.812 0.511 -11.117 1 95.38 67 PRO B C 1
ATOM 2900 O O . PRO B 1 67 ? 20.016 0.215 -11.102 1 95.38 67 PRO B O 1
ATOM 2903 N N . LYS B 1 68 ? 18.453 1.644 -10.594 1 96.19 68 LYS B N 1
ATOM 2904 C CA . LYS B 1 68 ? 19.359 2.668 -10.094 1 96.19 68 LYS B CA 1
ATOM 2905 C C . LYS B 1 68 ? 19.516 2.578 -8.578 1 96.19 68 LYS B C 1
ATOM 2907 O O . LYS B 1 68 ? 20.312 3.303 -7.984 1 96.19 68 LYS B O 1
ATOM 2912 N N . GLU B 1 69 ? 18.797 1.671 -8 1 97.06 69 GLU B N 1
ATOM 2913 C CA . GLU B 1 69 ? 18.688 1.678 -6.543 1 97.06 69 GLU B CA 1
ATOM 2914 C C . GLU B 1 69 ? 19.312 0.42 -5.941 1 97.06 69 GLU B C 1
ATOM 2916 O O . GLU B 1 69 ? 19.781 0.438 -4.801 1 97.06 69 GLU B O 1
ATOM 2921 N N . THR B 1 70 ? 19.25 -0.683 -6.719 1 97.44 70 THR B N 1
ATOM 2922 C CA . THR B 1 70 ? 19.688 -1.968 -6.184 1 97.44 70 THR B CA 1
ATOM 2923 C C . THR B 1 70 ? 20.062 -2.924 -7.312 1 97.44 70 THR B C 1
ATOM 2925 O O . THR B 1 70 ? 19.641 -2.748 -8.453 1 97.44 70 THR B O 1
ATOM 2928 N N . GLU B 1 71 ? 20.953 -3.803 -6.996 1 97.31 71 GLU B N 1
ATOM 2929 C CA . GLU B 1 71 ? 21.25 -4.898 -7.91 1 97.31 71 GLU B CA 1
ATOM 2930 C C . GLU B 1 71 ? 20.312 -6.086 -7.68 1 97.31 71 GLU B C 1
ATOM 2932 O O . GLU B 1 71 ? 20.016 -6.434 -6.535 1 97.31 71 GLU B O 1
ATOM 2937 N N . ILE B 1 72 ? 19.844 -6.664 -8.789 1 97.94 72 ILE B N 1
ATOM 2938 C CA . ILE B 1 72 ? 19 -7.852 -8.719 1 97.94 72 ILE B CA 1
ATOM 2939 C C . ILE B 1 72 ? 19.656 -9 -9.469 1 97.94 72 ILE B C 1
ATOM 2941 O O . ILE B 1 72 ? 19.969 -8.875 -10.656 1 97.94 72 ILE B O 1
ATOM 2945 N N . ILE B 1 73 ? 19.906 -10.102 -8.789 1 97.44 73 ILE B N 1
ATOM 2946 C CA . ILE B 1 73 ? 20.484 -11.305 -9.383 1 97.44 73 ILE B CA 1
ATOM 2947 C C . ILE B 1 73 ? 19.406 -12.375 -9.508 1 97.44 73 ILE B C 1
ATOM 2949 O O . ILE B 1 73 ? 19 -12.984 -8.516 1 97.44 73 ILE B O 1
ATOM 2953 N N . THR B 1 74 ? 18.984 -12.633 -10.734 1 95.75 74 THR B N 1
ATOM 2954 C CA . THR B 1 74 ? 17.984 -13.656 -11.016 1 95.75 74 THR B CA 1
ATOM 2955 C C . THR B 1 74 ? 18.656 -15.016 -11.242 1 95.75 74 THR B C 1
ATOM 2957 O O . THR B 1 74 ? 19.875 -15.133 -11.148 1 95.75 74 THR B O 1
ATOM 2960 N N . ASN B 1 75 ? 17.812 -16.078 -11.352 1 94.25 75 ASN B N 1
ATOM 2961 C CA . ASN B 1 75 ? 18.297 -17.453 -11.531 1 94.25 75 ASN B CA 1
ATOM 2962 C C . ASN B 1 75 ? 19.266 -17.844 -10.422 1 94.25 75 ASN B C 1
ATOM 2964 O O . ASN B 1 75 ? 20.266 -18.516 -10.68 1 94.25 75 ASN B O 1
ATOM 2968 N N . HIS B 1 76 ? 19.016 -17.312 -9.266 1 94.81 76 HIS B N 1
ATOM 2969 C CA . HIS B 1 76 ? 19.875 -17.625 -8.133 1 94.81 76 HIS B CA 1
ATOM 2970 C C . HIS B 1 76 ? 19.062 -17.984 -6.898 1 94.81 76 HIS B C 1
ATOM 2972 O O . HIS B 1 76 ? 18.578 -17.109 -6.188 1 94.81 76 HIS B O 1
ATOM 2978 N N . LYS B 1 77 ? 19 -19.219 -6.672 1 93 77 LYS B N 1
ATOM 2979 C CA . LYS B 1 77 ? 18.422 -19.719 -5.43 1 93 77 LYS B CA 1
ATOM 2980 C C . LYS B 1 77 ? 19.438 -19.703 -4.297 1 93 77 LYS B C 1
ATOM 2982 O O . LYS B 1 77 ? 20.5 -20.344 -4.398 1 93 77 LYS B O 1
ATOM 2987 N N . VAL B 1 78 ? 19.156 -19 -3.238 1 95.19 78 VAL B N 1
ATOM 2988 C CA . VAL B 1 78 ? 20.047 -19 -2.084 1 95.19 78 VAL B CA 1
ATOM 2989 C C . VAL B 1 78 ? 19.953 -20.359 -1.366 1 95.19 78 VAL B C 1
ATOM 2991 O O . VAL B 1 78 ? 18.875 -20.766 -0.957 1 95.19 78 VAL B O 1
ATOM 2994 N N . ASN B 1 79 ? 21.078 -20.953 -1.157 1 92.69 79 ASN B N 1
ATOM 2995 C CA . ASN B 1 79 ? 21.078 -22.312 -0.604 1 92.69 79 ASN B CA 1
ATOM 2996 C C . ASN B 1 79 ? 21.656 -22.328 0.812 1 92.69 79 ASN B C 1
ATOM 2998 O O . ASN B 1 79 ? 21.312 -23.203 1.61 1 92.69 79 ASN B O 1
ATOM 3002 N N . ASP B 1 80 ? 22.562 -21.422 1.011 1 93.56 80 ASP B N 1
ATOM 3003 C CA . ASP B 1 80 ? 23.281 -21.469 2.285 1 93.56 80 ASP B CA 1
ATOM 3004 C C . ASP B 1 80 ? 23.469 -20.062 2.861 1 93.56 80 ASP B C 1
ATOM 3006 O O . ASP B 1 80 ? 23.797 -19.125 2.129 1 93.56 80 ASP B O 1
ATOM 3010 N N . ILE B 1 81 ? 23.172 -19.906 4.172 1 95.25 81 ILE B N 1
ATOM 3011 C CA . ILE B 1 81 ? 23.422 -18.688 4.934 1 95.25 81 ILE B CA 1
ATOM 3012 C C . ILE B 1 81 ? 24.266 -19.016 6.168 1 95.25 81 ILE B C 1
ATOM 3014 O O . ILE B 1 81 ? 23.906 -19.891 6.965 1 95.25 81 ILE B O 1
ATOM 3018 N N . LYS B 1 82 ? 25.406 -18.375 6.312 1 93.81 82 LYS B N 1
ATOM 3019 C CA . LYS B 1 82 ? 26.281 -18.578 7.469 1 93.81 82 LYS B CA 1
ATOM 3020 C C . LYS B 1 82 ? 26.484 -17.266 8.234 1 93.81 82 LYS B C 1
ATOM 3022 O O . LYS B 1 82 ? 26.812 -16.234 7.637 1 93.81 82 LYS B O 1
ATOM 3027 N N . LYS B 1 83 ? 26.25 -17.359 9.5 1 93.06 83 LYS B N 1
ATOM 3028 C CA . LYS B 1 83 ? 26.453 -16.203 10.359 1 93.06 83 LYS B CA 1
ATOM 3029 C C . LYS B 1 83 ? 27.922 -16.094 10.789 1 93.06 83 LYS B C 1
ATOM 3031 O O . LYS B 1 83 ? 28.547 -17.094 11.133 1 93.06 83 LYS B O 1
ATOM 3036 N N . ASN B 1 84 ? 28.5 -14.883 10.68 1 89.5 84 ASN B N 1
ATOM 3037 C CA . ASN B 1 84 ? 29.828 -14.609 11.211 1 89.5 84 ASN B CA 1
ATOM 3038 C C . ASN B 1 84 ? 29.844 -13.32 12.031 1 89.5 84 ASN B C 1
ATOM 3040 O O . ASN B 1 84 ? 28.797 -12.773 12.359 1 89.5 84 ASN B O 1
ATOM 3044 N N . ALA B 1 85 ? 31.047 -12.805 12.492 1 88.69 85 ALA B N 1
ATOM 3045 C CA . ALA B 1 85 ? 31.203 -11.648 13.375 1 88.69 85 ALA B CA 1
ATOM 3046 C C . ALA B 1 85 ? 30.703 -10.375 12.695 1 88.69 85 ALA B C 1
ATOM 3048 O O . ALA B 1 85 ? 30.219 -9.461 13.359 1 88.69 85 ALA B O 1
ATOM 3049 N N . ASP B 1 86 ? 30.719 -10.422 11.383 1 88.38 86 ASP B N 1
ATOM 3050 C CA . ASP B 1 86 ? 30.453 -9.195 10.633 1 88.38 86 ASP B CA 1
ATOM 3051 C C . ASP B 1 86 ? 29.062 -9.227 10.008 1 88.38 86 ASP B C 1
ATOM 3053 O O . ASP B 1 86 ? 28.656 -8.273 9.344 1 88.38 86 ASP B O 1
ATOM 3057 N N . GLY B 1 87 ? 28.375 -10.305 10.164 1 94.88 87 GLY B N 1
ATOM 3058 C CA . GLY B 1 87 ? 27.062 -10.422 9.539 1 94.88 87 GLY B CA 1
ATOM 3059 C C . GLY B 1 87 ? 26.797 -11.805 8.977 1 94.88 87 GLY B C 1
ATOM 3060 O O . GLY B 1 87 ? 26.938 -12.805 9.68 1 94.88 87 GLY B O 1
ATOM 3061 N N . PHE B 1 88 ? 26.344 -11.859 7.684 1 96.94 88 PHE B N 1
ATOM 3062 C CA . PHE B 1 88 ? 25.953 -13.109 7.047 1 96.94 88 PHE B CA 1
ATOM 3063 C C . PHE B 1 88 ? 26.656 -13.281 5.711 1 96.94 88 PHE B C 1
ATOM 3065 O O . PHE B 1 88 ? 26.797 -12.32 4.953 1 96.94 88 PHE B O 1
ATOM 3072 N N . VAL B 1 89 ? 27.125 -14.547 5.461 1 96.12 89 VAL B N 1
ATOM 3073 C CA . VAL B 1 89 ? 27.641 -14.914 4.148 1 96.12 89 VAL B CA 1
ATOM 3074 C C . VAL B 1 89 ? 26.625 -15.789 3.416 1 96.12 89 VAL B C 1
ATOM 3076 O O . VAL B 1 89 ? 26.203 -16.828 3.93 1 96.12 89 VAL B O 1
ATOM 3079 N N . LEU B 1 90 ? 26.172 -15.289 2.219 1 95.81 90 LEU B N 1
ATOM 3080 C CA . LEU B 1 90 ? 25.203 -16.031 1.418 1 95.81 90 LEU B CA 1
ATOM 3081 C C . LEU B 1 90 ? 25.891 -16.781 0.28 1 95.81 90 LEU B C 1
ATOM 3083 O O . LEU B 1 90 ? 26.547 -16.156 -0.567 1 95.81 90 LEU B O 1
ATOM 3087 N N . ASP B 1 91 ? 25.766 -18.047 0.231 1 95.44 91 ASP B N 1
ATOM 3088 C CA . ASP B 1 91 ? 26.281 -18.938 -0.805 1 95.44 91 ASP B CA 1
ATOM 3089 C C . ASP B 1 91 ? 27.766 -18.688 -1.064 1 95.44 91 ASP B C 1
ATOM 3091 O O . ASP B 1 91 ? 28.219 -18.781 -2.205 1 95.44 91 ASP B O 1
ATOM 3095 N N . ASN B 1 92 ? 28.453 -18.125 -0.15 1 90.06 92 ASN B N 1
ATOM 3096 C CA . ASN B 1 92 ? 29.875 -17.828 -0.2 1 90.06 92 ASN B CA 1
ATOM 3097 C C . ASN B 1 92 ? 30.188 -16.75 -1.245 1 90.06 92 ASN B C 1
ATOM 3099 O O . ASN B 1 92 ? 31.266 -16.75 -1.829 1 90.06 92 ASN B O 1
ATOM 3103 N N . VAL B 1 93 ? 29.234 -15.891 -1.572 1 89.88 93 VAL B N 1
ATOM 3104 C CA . VAL B 1 93 ? 29.469 -14.945 -2.662 1 89.88 93 VAL B CA 1
ATOM 3105 C C . VAL B 1 93 ? 29.156 -13.523 -2.188 1 89.88 93 VAL B C 1
ATOM 3107 O O . VAL B 1 93 ? 29.688 -12.555 -2.732 1 89.88 93 VAL B O 1
ATOM 3110 N N . VAL B 1 94 ? 28.328 -13.336 -1.146 1 94.06 94 VAL B N 1
ATOM 3111 C CA . VAL B 1 94 ? 27.922 -12 -0.726 1 94.06 94 VAL B CA 1
ATOM 3112 C C . VAL B 1 94 ? 27.969 -11.906 0.798 1 94.06 94 VAL B C 1
ATOM 3114 O O . VAL B 1 94 ? 27.578 -12.844 1.496 1 94.06 94 VAL B O 1
ATOM 3117 N N . LEU B 1 95 ? 28.5 -10.789 1.271 1 95.19 95 LEU B N 1
ATOM 3118 C CA . LEU B 1 95 ? 28.422 -10.445 2.686 1 95.19 95 LEU B CA 1
ATOM 3119 C C . LEU B 1 95 ? 27.328 -9.414 2.938 1 95.19 95 LEU B C 1
ATOM 3121 O O . LEU B 1 95 ? 27.219 -8.43 2.211 1 95.19 95 LEU B O 1
ATOM 3125 N N . ALA B 1 96 ? 26.453 -9.758 3.924 1 97.06 96 ALA B N 1
ATOM 3126 C CA . ALA B 1 96 ? 25.375 -8.844 4.285 1 97.06 96 ALA B CA 1
ATOM 3127 C C . ALA B 1 96 ? 25.297 -8.656 5.801 1 97.06 96 ALA B C 1
ATOM 3129 O O . ALA B 1 96 ? 25.578 -9.594 6.559 1 97.06 96 ALA B O 1
ATOM 3130 N N . LYS B 1 97 ? 24.922 -7.445 6.211 1 97.38 97 LYS B N 1
ATOM 3131 C CA . LYS B 1 97 ? 24.734 -7.184 7.637 1 97.38 97 LYS B CA 1
ATOM 3132 C C . LYS B 1 97 ? 23.391 -7.699 8.125 1 97.38 97 LYS B C 1
ATOM 3134 O O . LYS B 1 97 ? 23.25 -8.086 9.289 1 97.38 97 LYS B O 1
ATOM 3139 N N . SER B 1 98 ? 22.391 -7.66 7.273 1 98.06 98 SER B N 1
ATOM 3140 C CA . SER B 1 98 ? 21.031 -8.125 7.566 1 98.06 98 SER B CA 1
ATOM 3141 C C . SER B 1 98 ? 20.406 -8.805 6.355 1 98.06 98 SER B C 1
ATOM 3143 O O . SER B 1 98 ? 20.844 -8.586 5.223 1 98.06 98 SER B O 1
ATOM 3145 N N . ILE B 1 99 ? 19.469 -9.695 6.652 1 98.31 99 ILE B N 1
ATOM 3146 C CA . ILE B 1 99 ? 18.766 -10.414 5.598 1 98.31 99 ILE B CA 1
ATOM 3147 C C . ILE B 1 99 ? 17.266 -10.219 5.766 1 98.31 99 ILE B C 1
ATOM 3149 O O . ILE B 1 99 ? 16.75 -10.258 6.883 1 98.31 99 ILE B O 1
ATOM 3153 N N . ILE B 1 100 ? 16.562 -9.945 4.68 1 98.81 100 ILE B N 1
ATOM 3154 C CA . ILE B 1 100 ? 15.102 -10.023 4.648 1 98.81 100 ILE B CA 1
ATOM 3155 C C . ILE B 1 100 ? 14.664 -11.18 3.746 1 98.81 100 ILE B C 1
ATOM 3157 O O . ILE B 1 100 ? 15.023 -11.219 2.566 1 98.81 100 ILE B O 1
ATOM 3161 N N . ILE B 1 101 ? 13.93 -12.102 4.324 1 98.31 101 ILE B N 1
ATOM 3162 C CA . ILE B 1 101 ? 13.352 -13.195 3.555 1 98.31 101 ILE B CA 1
ATOM 3163 C C . ILE B 1 101 ? 11.961 -12.797 3.068 1 98.31 101 ILE B C 1
ATOM 3165 O O . ILE B 1 101 ? 11.047 -12.594 3.873 1 98.31 101 ILE B O 1
ATOM 3169 N N . ALA B 1 102 ? 11.75 -12.656 1.754 1 98.25 102 ALA B N 1
ATOM 3170 C CA . ALA B 1 102 ? 10.492 -12.281 1.109 1 98.25 102 ALA B CA 1
ATOM 3171 C C . ALA B 1 102 ? 10.148 -13.242 -0.023 1 98.25 102 ALA B C 1
ATOM 3173 O O . ALA B 1 102 ? 9.828 -12.82 -1.135 1 98.25 102 ALA B O 1
ATOM 3174 N N . THR B 1 103 ? 10.094 -14.562 0.281 1 96.5 103 THR B N 1
ATOM 3175 C CA . THR B 1 103 ? 10.008 -15.602 -0.743 1 96.5 103 THR B CA 1
ATOM 3176 C C . THR B 1 103 ? 8.555 -15.984 -1.005 1 96.5 103 THR B C 1
ATOM 3178 O O . THR B 1 103 ? 8.281 -16.891 -1.798 1 96.5 103 THR B O 1
ATOM 3181 N N . GLY B 1 104 ? 7.656 -15.289 -0.322 1 94.44 104 GLY B N 1
ATOM 3182 C CA . GLY B 1 104 ? 6.25 -15.609 -0.518 1 94.44 104 GLY B CA 1
ATOM 3183 C C . GLY B 1 104 ? 5.922 -17.062 -0.228 1 94.44 104 GLY B C 1
ATOM 3184 O O . GLY B 1 104 ? 6.285 -17.594 0.825 1 94.44 104 GLY B O 1
ATOM 3185 N N . ALA B 1 105 ? 5.199 -17.688 -1.094 1 88.44 105 ALA B N 1
ATOM 3186 C CA . ALA B 1 105 ? 4.848 -19.094 -0.921 1 88.44 105 ALA B CA 1
ATOM 3187 C C . ALA B 1 105 ? 6.027 -20 -1.255 1 88.44 105 ALA B C 1
ATOM 3189 O O . ALA B 1 105 ? 5.934 -21.219 -1.132 1 88.44 105 ALA B O 1
ATOM 3190 N N . GLY B 1 106 ? 7.121 -19.391 -1.632 1 86.38 106 GLY B N 1
ATOM 3191 C CA . GLY B 1 106 ? 8.312 -20.172 -1.914 1 86.38 106 GLY B CA 1
ATOM 3192 C C . GLY B 1 106 ? 8.586 -20.328 -3.398 1 86.38 106 GLY B C 1
ATOM 3193 O O . GLY B 1 106 ? 7.875 -19.766 -4.23 1 86.38 106 GLY B O 1
ATOM 3194 N N . ALA B 1 107 ? 9.711 -21.062 -3.621 1 78.44 107 ALA B N 1
ATOM 3195 C CA . ALA B 1 107 ? 10 -21.422 -5.004 1 78.44 107 ALA B CA 1
ATOM 3196 C C . ALA B 1 107 ? 8.883 -22.281 -5.598 1 78.44 107 ALA B C 1
ATOM 3198 O O . ALA B 1 107 ? 8.344 -23.156 -4.926 1 78.44 107 ALA B O 1
ATOM 3199 N N . PHE B 1 108 ? 8.461 -21.734 -6.785 1 80.44 108 PHE B N 1
ATOM 3200 C CA . PHE B 1 108 ? 7.352 -22.5 -7.348 1 80.44 108 PHE B CA 1
ATOM 3201 C C . PHE B 1 108 ? 7.711 -23.047 -8.727 1 80.44 108 PHE B C 1
ATOM 3203 O O . PHE B 1 108 ? 8.547 -22.469 -9.43 1 80.44 108 PHE B O 1
ATOM 3210 N N . LYS B 1 109 ? 7.258 -24.266 -8.867 1 82.94 109 LYS B N 1
ATOM 3211 C CA . LYS B 1 109 ? 7.328 -24.938 -10.164 1 82.94 109 LYS B CA 1
ATOM 3212 C C . LYS B 1 109 ? 5.934 -25.266 -10.68 1 82.94 109 LYS B C 1
ATOM 3214 O O . LYS B 1 109 ? 5.07 -25.703 -9.914 1 82.94 109 LYS B O 1
ATOM 3219 N N . PRO B 1 110 ? 5.832 -24.953 -11.969 1 88.19 110 PRO B N 1
ATOM 3220 C CA . PRO B 1 110 ? 4.516 -25.312 -12.5 1 88.19 110 PRO B CA 1
ATOM 3221 C C . PRO B 1 110 ? 4.25 -26.812 -12.484 1 88.19 110 PRO B C 1
ATOM 3223 O O . PRO B 1 110 ? 5.18 -27.609 -12.617 1 88.19 110 PRO B O 1
ATOM 3226 N N . LYS B 1 111 ? 3.004 -27.109 -12.203 1 90.81 111 LYS B N 1
ATOM 3227 C CA . LYS B 1 111 ? 2.607 -28.5 -12.469 1 90.81 111 LYS B CA 1
ATOM 3228 C C . LYS B 1 111 ? 2.627 -28.797 -13.969 1 90.81 111 LYS B C 1
ATOM 3230 O O . LYS B 1 111 ? 1.881 -28.188 -14.734 1 90.81 111 LYS B O 1
ATOM 3235 N N . GLU B 1 112 ? 3.416 -29.703 -14.297 1 93.62 112 GLU B N 1
ATOM 3236 C CA . GLU B 1 112 ? 3.688 -29.953 -15.711 1 93.62 112 GLU B CA 1
ATOM 3237 C C . GLU B 1 112 ? 2.609 -30.828 -16.328 1 93.62 112 GLU B C 1
ATOM 3239 O O . GLU B 1 112 ? 1.927 -31.578 -15.633 1 93.62 112 GLU B O 1
ATOM 3244 N N . LEU B 1 113 ? 2.512 -30.625 -17.672 1 95.81 113 LEU B N 1
ATOM 3245 C CA . LEU B 1 113 ? 1.693 -31.562 -18.438 1 95.81 113 LEU B CA 1
ATOM 3246 C C . LEU B 1 113 ? 2.215 -33 -18.281 1 95.81 113 LEU B C 1
ATOM 3248 O O . LEU B 1 113 ? 3.406 -33.25 -18.484 1 95.81 113 LEU B O 1
ATOM 3252 N N . PRO B 1 114 ? 1.345 -33.875 -17.828 1 94.38 114 PRO B N 1
ATOM 3253 C CA . PRO B 1 114 ? 1.827 -35.25 -17.531 1 94.38 114 PRO B CA 1
ATOM 3254 C C . PRO B 1 114 ? 2.006 -36.094 -18.781 1 94.38 114 PRO B C 1
ATOM 3256 O O . PRO B 1 114 ? 1.437 -37.188 -18.891 1 94.38 114 PRO B O 1
ATOM 3259 N N . LEU B 1 115 ? 2.727 -35.625 -19.734 1 96.5 115 LEU B N 1
ATOM 3260 C CA . LEU B 1 115 ? 3.008 -36.312 -20.984 1 96.5 115 LEU B CA 1
ATOM 3261 C C . LEU B 1 115 ? 4.5 -36.281 -21.297 1 96.5 115 LEU B C 1
ATOM 3263 O O . LEU B 1 115 ? 5.172 -35.281 -21.062 1 96.5 115 LEU B O 1
ATOM 3267 N N . LYS B 1 116 ? 5.074 -37.344 -21.828 1 94.12 116 LYS B N 1
ATOM 3268 C CA . LYS B 1 116 ? 6.441 -37.375 -22.359 1 94.12 116 LYS B CA 1
ATOM 3269 C C . LYS B 1 116 ? 6.527 -36.625 -23.688 1 94.12 116 LYS B C 1
ATOM 3271 O O . LYS B 1 116 ? 5.656 -36.781 -24.547 1 94.12 116 LYS B O 1
ATOM 3276 N N . MET B 1 117 ? 7.551 -35.781 -23.719 1 93.88 117 MET B N 1
ATOM 3277 C CA . MET B 1 117 ? 7.68 -34.938 -24.922 1 93.88 117 MET B CA 1
ATOM 3278 C C . MET B 1 117 ? 9.133 -34.844 -25.359 1 93.88 117 MET B C 1
ATOM 3280 O O . MET B 1 117 ? 10.031 -34.75 -24.516 1 93.88 117 MET B O 1
ATOM 3284 N N . ARG B 1 118 ? 9.32 -34.875 -26.719 1 94.44 118 ARG B N 1
ATOM 3285 C CA . ARG B 1 118 ? 10.633 -34.531 -27.266 1 94.44 118 ARG B CA 1
ATOM 3286 C C . ARG B 1 118 ? 10.922 -33.062 -27.156 1 94.44 118 ARG B C 1
ATOM 3288 O O . ARG B 1 118 ? 10.016 -32.25 -26.922 1 94.44 118 ARG B O 1
ATOM 3295 N N . ASP B 1 119 ? 12.117 -32.656 -27.438 1 94.44 119 ASP B N 1
ATOM 3296 C CA . ASP B 1 119 ? 12.586 -31.297 -27.281 1 94.44 119 ASP B CA 1
ATOM 3297 C C . ASP B 1 119 ? 11.812 -30.344 -28.172 1 94.44 119 ASP B C 1
ATOM 3299 O O . ASP B 1 119 ? 11.461 -29.234 -27.766 1 94.44 119 ASP B O 1
ATOM 3303 N N . GLU B 1 120 ? 11.594 -30.797 -29.375 1 95.31 120 GLU B N 1
ATOM 3304 C CA . GLU B 1 120 ? 10.898 -29.938 -30.328 1 95.31 120 GLU B CA 1
ATOM 3305 C C . GLU B 1 120 ? 9.484 -29.625 -29.859 1 95.31 120 GLU B C 1
ATOM 3307 O O . GLU B 1 120 ? 8.977 -28.531 -30.109 1 95.31 120 GLU B O 1
ATOM 3312 N N . ILE B 1 121 ? 8.867 -30.547 -29.188 1 96.81 121 ILE B N 1
ATOM 3313 C CA . ILE B 1 121 ? 7.52 -30.375 -28.656 1 96.81 121 ILE B CA 1
ATOM 3314 C C . ILE B 1 121 ? 7.559 -29.469 -27.422 1 96.81 121 ILE B C 1
ATOM 3316 O O . ILE B 1 121 ? 6.73 -28.578 -27.281 1 96.81 121 ILE B O 1
ATOM 3320 N N . GLN B 1 122 ? 8.578 -29.625 -26.656 1 96.25 122 GLN B N 1
ATOM 3321 C CA . GLN B 1 122 ? 8.711 -28.859 -25.406 1 96.25 122 GLN B CA 1
ATOM 3322 C C . GLN B 1 122 ? 8.797 -27.359 -25.703 1 96.25 122 GLN B C 1
ATOM 3324 O O . GLN B 1 122 ? 8.328 -26.547 -24.906 1 96.25 122 GLN B O 1
ATOM 3329 N N . LYS B 1 123 ? 9.289 -27.031 -26.812 1 95.75 123 LYS B N 1
ATOM 3330 C CA . LYS B 1 123 ? 9.469 -25.625 -27.203 1 95.75 123 LYS B CA 1
ATOM 3331 C C . LYS B 1 123 ? 8.125 -24.953 -27.438 1 95.75 123 LYS B C 1
ATOM 3333 O O . LYS B 1 123 ? 8.039 -23.719 -27.469 1 95.75 123 LYS B O 1
ATOM 3338 N N . ARG B 1 124 ? 7.039 -25.719 -27.625 1 97.25 124 ARG B N 1
ATOM 3339 C CA . ARG B 1 124 ? 5.719 -25.188 -27.938 1 97.25 124 ARG B CA 1
ATOM 3340 C C . ARG B 1 124 ? 4.758 -25.359 -26.766 1 97.25 124 ARG B C 1
ATOM 3342 O O . ARG B 1 124 ? 3.562 -25.078 -26.891 1 97.25 124 ARG B O 1
ATOM 3349 N N . VAL B 1 125 ? 5.301 -25.828 -25.672 1 97.62 125 VAL B N 1
ATOM 3350 C CA . VAL B 1 125 ? 4.551 -26 -24.422 1 97.62 125 VAL B CA 1
ATOM 3351 C C . VAL B 1 125 ? 5.02 -24.984 -23.391 1 97.62 125 VAL B C 1
ATOM 3353 O O . VAL B 1 125 ? 6.184 -24.984 -23 1 97.62 125 VAL B O 1
ATOM 3356 N N . HIS B 1 126 ? 4.051 -24.125 -23 1 95.94 126 HIS B N 1
ATOM 3357 C CA . HIS B 1 126 ? 4.406 -23.031 -22.094 1 95.94 126 HIS B CA 1
ATOM 3358 C C . HIS B 1 126 ? 3.678 -23.156 -20.766 1 95.94 126 HIS B C 1
ATOM 3360 O O . HIS B 1 126 ? 2.539 -23.625 -20.719 1 95.94 126 HIS B O 1
ATOM 3366 N N . TYR B 1 127 ? 4.406 -22.688 -19.75 1 93.5 127 TYR B N 1
ATOM 3367 C CA . TYR B 1 127 ? 3.816 -22.688 -18.422 1 93.5 127 TYR B CA 1
ATOM 3368 C C . TYR B 1 127 ? 3.682 -21.25 -17.891 1 93.5 127 TYR B C 1
ATOM 3370 O O . TYR B 1 127 ? 3.002 -21.016 -16.891 1 93.5 127 TYR B O 1
ATOM 3378 N N . PHE B 1 128 ? 4.32 -20.359 -18.562 1 90.06 128 PHE B N 1
ATOM 3379 C CA . PHE B 1 128 ? 4.273 -18.922 -18.297 1 90.06 128 PHE B CA 1
ATOM 3380 C C . PHE B 1 128 ? 4.152 -18.141 -19.578 1 90.06 128 PHE B C 1
ATOM 3382 O O . PHE B 1 128 ? 4.742 -18.5 -20.609 1 90.06 128 PHE B O 1
ATOM 3389 N N . ILE B 1 129 ? 3.266 -17.094 -19.531 1 89.25 129 ILE B N 1
ATOM 3390 C CA . ILE B 1 129 ? 3.139 -16.219 -20.688 1 89.25 129 ILE B CA 1
ATOM 3391 C C . ILE B 1 129 ? 3.551 -14.797 -20.328 1 89.25 129 ILE B C 1
ATOM 3393 O O . ILE B 1 129 ? 3.078 -14.242 -19.328 1 89.25 129 ILE B O 1
ATOM 3397 N N . LYS B 1 130 ? 4.445 -14.242 -21.094 1 83.06 130 LYS B N 1
ATOM 3398 C CA . LYS B 1 130 ? 4.906 -12.875 -20.844 1 83.06 130 LYS B CA 1
ATOM 3399 C C . LYS B 1 130 ? 4.055 -11.867 -21.594 1 83.06 130 LYS B C 1
ATOM 3401 O O . LYS B 1 130 ? 3.561 -10.898 -21.016 1 83.06 130 LYS B O 1
ATOM 3406 N N . ASP B 1 131 ? 3.877 -12.125 -22.891 1 89.75 131 ASP B N 1
ATOM 3407 C CA . ASP B 1 131 ? 3.088 -11.25 -23.75 1 89.75 131 ASP B CA 1
ATOM 3408 C C . ASP B 1 131 ? 2.107 -12.055 -24.594 1 89.75 131 ASP B C 1
ATOM 3410 O O . ASP B 1 131 ? 2.52 -12.812 -25.484 1 89.75 131 ASP B O 1
ATOM 3414 N N . PRO B 1 132 ? 0.843 -11.805 -24.391 1 94.25 132 PRO B N 1
ATOM 3415 C CA . PRO B 1 132 ? -0.143 -12.57 -25.156 1 94.25 132 PRO B CA 1
ATOM 3416 C C . PRO B 1 132 ? -0.053 -12.305 -26.672 1 94.25 132 PRO B C 1
ATOM 3418 O O . PRO B 1 132 ? -0.471 -13.141 -27.469 1 94.25 132 PRO B O 1
ATOM 3421 N N . LYS B 1 133 ? 0.489 -11.195 -27.094 1 94 133 LYS B N 1
ATOM 3422 C CA . LYS B 1 133 ? 0.603 -10.852 -28.5 1 94 133 LYS B CA 1
ATOM 3423 C C . LYS B 1 133 ? 1.543 -11.812 -29.234 1 94 133 LYS B C 1
ATOM 3425 O O . LYS B 1 133 ? 1.49 -11.93 -30.453 1 94 133 LYS B O 1
ATOM 3430 N N . ASP B 1 134 ? 2.363 -12.477 -28.422 1 94.5 134 ASP B N 1
ATOM 3431 C CA . ASP B 1 134 ? 3.295 -13.445 -29 1 94.5 134 ASP B CA 1
ATOM 3432 C C . ASP B 1 134 ? 2.547 -14.625 -29.609 1 94.5 134 ASP B C 1
ATOM 3434 O O . ASP B 1 134 ? 3.123 -15.406 -30.375 1 94.5 134 ASP B O 1
ATOM 3438 N N . PHE B 1 135 ? 1.29 -14.695 -29.328 1 97.19 135 PHE B N 1
ATOM 3439 C CA . PHE B 1 135 ? 0.48 -15.82 -29.781 1 97.19 135 PHE B CA 1
ATOM 3440 C C . PHE B 1 135 ? -0.524 -15.375 -30.828 1 97.19 135 PHE B C 1
ATOM 3442 O O . PHE B 1 135 ? -1.416 -16.141 -31.203 1 97.19 135 PHE B O 1
ATOM 3449 N N . ALA B 1 136 ? -0.351 -14.234 -31.359 1 97.88 136 ALA B N 1
ATOM 3450 C CA . ALA B 1 136 ? -1.338 -13.617 -32.25 1 97.88 136 ALA B CA 1
ATOM 3451 C C . ALA B 1 136 ? -1.565 -14.469 -33.5 1 97.88 136 ALA B C 1
ATOM 3453 O O . ALA B 1 136 ? -0.613 -14.992 -34.062 1 97.88 136 ALA B O 1
ATOM 3454 N N . ASN B 1 137 ? -2.84 -14.578 -33.812 1 98.06 137 ASN B N 1
ATOM 3455 C CA . ASN B 1 137 ? -3.297 -15.219 -35.062 1 98.06 137 ASN B CA 1
ATOM 3456 C C . ASN B 1 137 ? -2.955 -16.703 -35.062 1 98.06 137 ASN B C 1
ATOM 3458 O O . ASN B 1 137 ? -2.689 -17.281 -36.125 1 98.06 137 ASN B O 1
ATOM 3462 N N . GLN B 1 138 ? -2.865 -17.328 -33.938 1 98.38 138 GLN B N 1
ATOM 3463 C CA . GLN B 1 138 ? -2.559 -18.75 -33.812 1 98.38 138 GLN B CA 1
ATOM 3464 C C . GLN B 1 138 ? -3.719 -19.516 -33.188 1 98.38 138 GLN B C 1
ATOM 3466 O O . GLN B 1 138 ? -4.688 -18.906 -32.719 1 98.38 138 GLN B O 1
ATOM 3471 N N . LYS B 1 139 ? -3.607 -20.875 -33.312 1 98.62 139 LYS B N 1
ATOM 3472 C CA . LYS B 1 139 ? -4.48 -21.766 -32.562 1 98.62 139 LYS B CA 1
ATOM 3473 C C . LYS B 1 139 ? -3.812 -22.234 -31.266 1 98.62 139 LYS B C 1
ATOM 3475 O O . LYS B 1 139 ? -2.822 -22.953 -31.297 1 98.62 139 LYS B O 1
ATOM 3480 N N . ILE B 1 140 ? -4.414 -21.766 -30.125 1 98.75 140 ILE B N 1
ATOM 3481 C CA . ILE B 1 140 ? -3.756 -21.984 -28.844 1 98.75 140 ILE B CA 1
ATOM 3482 C C . ILE B 1 140 ? -4.625 -22.875 -27.953 1 98.75 140 ILE B C 1
ATOM 3484 O O . ILE B 1 140 ? -5.84 -22.688 -27.875 1 98.75 140 ILE B O 1
ATOM 3488 N N . GLY B 1 141 ? -3.977 -23.906 -27.328 1 98.69 141 GLY B N 1
ATOM 3489 C CA . GLY B 1 141 ? -4.629 -24.688 -26.297 1 98.69 141 GLY B CA 1
ATOM 3490 C C . GLY B 1 141 ? -4.281 -24.219 -24.891 1 98.69 141 GLY B C 1
ATOM 3491 O O . GLY B 1 141 ? -3.109 -24.016 -24.578 1 98.69 141 GLY B O 1
ATOM 3492 N N . VAL B 1 142 ? -5.305 -24 -24.078 1 98.5 142 VAL B N 1
ATOM 3493 C CA . VAL B 1 142 ? -5.102 -23.719 -22.656 1 98.5 142 VAL B CA 1
ATOM 3494 C C . VAL B 1 142 ? -5.582 -24.891 -21.812 1 98.5 142 VAL B C 1
ATOM 3496 O O . VAL B 1 142 ? -6.746 -25.297 -21.922 1 98.5 142 VAL B O 1
ATOM 3499 N N . PH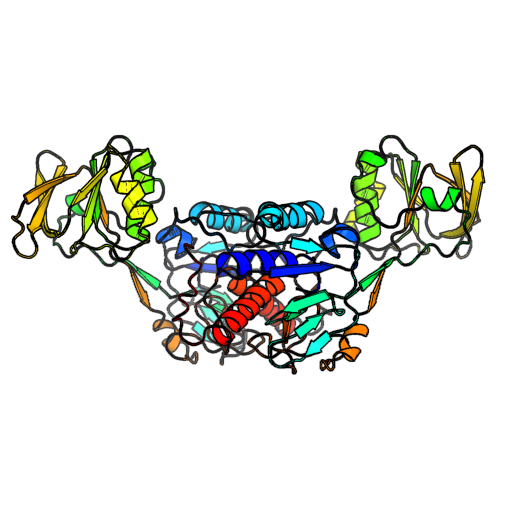E B 1 143 ? -4.691 -25.453 -21.016 1 98.31 143 PHE B N 1
ATOM 3500 C CA . PHE B 1 143 ? -5.016 -26.625 -20.219 1 98.31 143 PHE B CA 1
ATOM 3501 C C . PHE B 1 143 ? -5.121 -26.25 -18.734 1 98.31 143 PHE B C 1
ATOM 3503 O O . PHE B 1 143 ? -4.133 -25.875 -18.125 1 98.31 143 PHE B O 1
ATOM 3510 N N . GLY B 1 144 ? -6.328 -26.297 -18.156 1 97 144 GLY B N 1
ATOM 3511 C CA . GLY B 1 144 ? -6.582 -25.938 -16.766 1 97 144 GLY B CA 1
ATOM 3512 C C . GLY B 1 144 ? -8.031 -25.578 -16.5 1 97 144 GLY B C 1
ATOM 3513 O O . GLY B 1 144 ? -8.844 -25.516 -17.422 1 97 144 GLY B O 1
ATOM 3514 N N . GLY B 1 145 ? -8.359 -25.406 -15.164 1 95.75 145 GLY B N 1
ATOM 3515 C CA . GLY B 1 145 ? -9.758 -25.141 -14.852 1 95.75 145 GLY B CA 1
ATOM 3516 C C . GLY B 1 145 ? -9.945 -24.125 -13.742 1 95.75 145 GLY B C 1
ATOM 3517 O O . GLY B 1 145 ? -11.078 -23.812 -13.367 1 95.75 145 GLY B O 1
ATOM 3518 N N . GLY B 1 146 ? -8.883 -23.609 -13.242 1 93.19 146 GLY B N 1
ATOM 3519 C CA . GLY B 1 146 ? -8.961 -22.594 -12.195 1 93.19 146 GLY B CA 1
ATOM 3520 C C . GLY B 1 146 ? -8.992 -21.172 -12.734 1 93.19 146 GLY B C 1
ATOM 3521 O O . GLY B 1 146 ? -9.086 -20.969 -13.945 1 93.19 146 GLY B O 1
ATOM 3522 N N . ASN B 1 147 ? -8.945 -20.188 -11.852 1 89.75 147 ASN B N 1
ATOM 3523 C CA . ASN B 1 147 ? -8.984 -18.781 -12.234 1 89.75 147 ASN B CA 1
ATOM 3524 C C . ASN B 1 147 ? -7.82 -18.406 -13.148 1 89.75 147 ASN B C 1
ATOM 3526 O O . ASN B 1 147 ? -7.992 -17.672 -14.125 1 89.75 147 ASN B O 1
ATOM 3530 N N . SER B 1 148 ? -6.684 -18.969 -12.836 1 90.25 148 SER B N 1
ATOM 3531 C CA . SER B 1 148 ? -5.516 -18.672 -13.656 1 90.25 148 SER B CA 1
ATOM 3532 C C . SER B 1 148 ? -5.727 -19.109 -15.102 1 90.25 148 SER B C 1
ATOM 3534 O O . SER B 1 148 ? -5.398 -18.391 -16.031 1 90.25 148 SER B O 1
ATOM 3536 N N . ALA B 1 149 ? -6.281 -20.25 -15.234 1 94.69 149 ALA B N 1
ATOM 3537 C CA . ALA B 1 149 ? -6.531 -20.781 -16.562 1 94.69 149 ALA B CA 1
ATOM 3538 C C . ALA B 1 149 ? -7.566 -19.938 -17.312 1 94.69 149 ALA B C 1
ATOM 3540 O O . ALA B 1 149 ? -7.379 -19.609 -18.484 1 94.69 149 ALA B O 1
ATOM 3541 N N . LEU B 1 150 ? -8.602 -19.625 -16.594 1 95.69 150 LEU B N 1
ATOM 3542 C CA . LEU B 1 150 ? -9.68 -18.844 -17.203 1 95.69 150 LEU B CA 1
ATOM 3543 C C . LEU B 1 150 ? -9.203 -17.453 -17.609 1 95.69 150 LEU B C 1
ATOM 3545 O O . LEU B 1 150 ? -9.469 -17 -18.719 1 95.69 150 LEU B O 1
ATOM 3549 N N . ASP B 1 151 ? -8.438 -16.828 -16.781 1 93.19 151 ASP B N 1
ATOM 3550 C CA . ASP B 1 151 ? -7.898 -15.508 -17.078 1 93.19 151 ASP B CA 1
ATOM 3551 C C . ASP B 1 151 ? -6.961 -15.555 -18.281 1 93.19 151 ASP B C 1
ATOM 3553 O O . ASP B 1 151 ? -7.008 -14.672 -19.141 1 93.19 151 ASP B O 1
ATOM 3557 N N . LEU B 1 152 ? -6.199 -16.531 -18.297 1 94.5 152 LEU B N 1
ATOM 3558 C CA . LEU B 1 152 ? -5.258 -16.719 -19.391 1 94.5 152 LEU B CA 1
ATOM 3559 C C . LEU B 1 152 ? -5.996 -16.922 -20.719 1 94.5 152 LEU B C 1
ATOM 3561 O O . LEU B 1 152 ? -5.652 -16.297 -21.719 1 94.5 152 LEU B O 1
ATOM 3565 N N . ALA B 1 153 ? -6.984 -17.703 -20.688 1 97.19 153 ALA B N 1
ATOM 3566 C CA . ALA B 1 153 ? -7.766 -17.984 -21.891 1 97.19 153 ALA B CA 1
ATOM 3567 C C . ALA B 1 153 ? -8.438 -16.703 -22.406 1 97.19 153 ALA B C 1
ATOM 3569 O O . ALA B 1 153 ? -8.406 -16.422 -23.609 1 97.19 153 ALA B O 1
ATOM 3570 N N . ILE B 1 154 ? -9.008 -15.945 -21.531 1 96.69 154 ILE B N 1
ATOM 3571 C CA . ILE B 1 154 ? -9.68 -14.703 -21.906 1 96.69 154 ILE B CA 1
ATOM 3572 C C . ILE B 1 154 ? -8.68 -13.734 -22.531 1 96.69 154 ILE B C 1
ATOM 3574 O O . ILE B 1 154 ? -8.945 -13.141 -23.562 1 96.69 154 ILE B O 1
ATOM 3578 N N . GLU B 1 155 ? -7.578 -13.641 -21.969 1 96 155 GLU B N 1
ATOM 3579 C CA . GLU B 1 155 ? -6.555 -12.727 -22.469 1 96 155 GLU B CA 1
ATOM 3580 C C . GLU B 1 155 ? -6.043 -13.156 -23.828 1 96 155 GLU B C 1
ATOM 3582 O O . GLU B 1 155 ? -5.934 -12.336 -24.75 1 96 155 GLU B O 1
ATOM 3587 N N . LEU B 1 156 ? -5.762 -14.367 -23.969 1 97.25 156 LEU B N 1
ATOM 3588 C CA . LEU B 1 156 ? -5.23 -14.891 -25.219 1 97.25 156 LEU B CA 1
ATOM 3589 C C . LEU B 1 156 ? -6.262 -14.766 -26.344 1 97.25 156 LEU B C 1
ATOM 3591 O O . LEU B 1 156 ? -5.898 -14.57 -27.5 1 97.25 156 LEU B O 1
ATOM 3595 N N . ALA B 1 157 ? -7.512 -14.797 -25.984 1 98.12 157 ALA B N 1
ATOM 3596 C CA . ALA B 1 157 ? -8.594 -14.734 -26.969 1 98.12 157 ALA B CA 1
ATOM 3597 C C . ALA B 1 157 ? -8.633 -13.367 -27.656 1 98.12 157 ALA B C 1
ATOM 3599 O O . ALA B 1 157 ? -9.227 -13.219 -28.719 1 98.12 157 ALA B O 1
ATOM 3600 N N . ASN B 1 158 ? -8.008 -12.453 -27.062 1 97.06 158 ASN B N 1
ATOM 3601 C CA . ASN B 1 158 ? -7.926 -11.141 -27.703 1 97.06 158 ASN B CA 1
ATOM 3602 C C . ASN B 1 158 ? -7.043 -11.18 -28.953 1 97.06 158 ASN B C 1
ATOM 3604 O O . ASN B 1 158 ? -7.113 -10.289 -29.797 1 97.06 158 ASN B O 1
ATOM 3608 N N . TYR B 1 159 ? -6.234 -12.211 -29.062 1 97.62 159 TYR B N 1
ATOM 3609 C CA . TYR B 1 159 ? -5.219 -12.18 -30.109 1 97.62 159 TYR B CA 1
ATOM 3610 C C . TYR B 1 159 ? -5.219 -13.469 -30.906 1 97.62 159 TYR B C 1
ATOM 3612 O O . TYR B 1 159 ? -4.656 -13.531 -32 1 97.62 15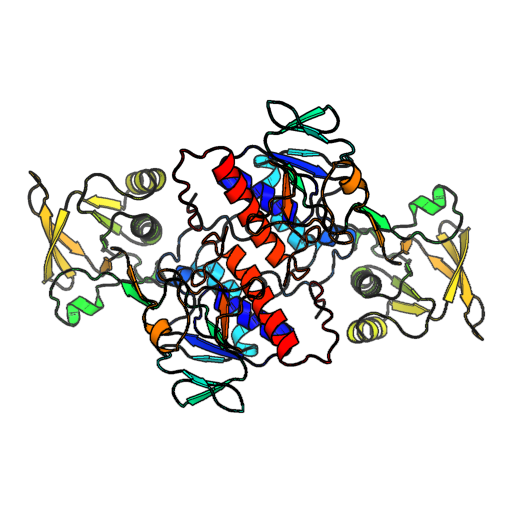9 TYR B O 1
ATOM 3620 N N . ALA B 1 160 ? -5.848 -14.492 -30.328 1 98.31 160 ALA B N 1
ATOM 3621 C CA . ALA B 1 160 ? -5.695 -15.82 -30.906 1 98.31 160 ALA B CA 1
ATOM 3622 C C . ALA B 1 160 ? -6.996 -16.609 -30.812 1 98.31 160 ALA B C 1
ATOM 3624 O O . ALA B 1 160 ? -7.945 -16.188 -30.156 1 98.31 160 ALA B O 1
ATOM 3625 N N . ASN B 1 161 ? -7.074 -17.719 -31.625 1 98.62 161 ASN B N 1
ATOM 3626 C CA . ASN B 1 161 ? -8.109 -18.719 -31.422 1 98.62 161 ASN B CA 1
ATOM 3627 C C . ASN B 1 161 ? -7.758 -19.656 -30.281 1 98.62 161 ASN B C 1
ATOM 3629 O O . ASN B 1 161 ? -6.668 -20.234 -30.25 1 98.62 161 ASN B O 1
ATOM 3633 N N . VAL B 1 162 ? -8.711 -19.797 -29.328 1 98.81 162 VAL B N 1
ATOM 3634 C CA . VAL B 1 162 ? -8.352 -20.484 -28.094 1 98.81 162 VAL B CA 1
ATOM 3635 C C . VAL B 1 162 ? -9.289 -21.656 -27.875 1 98.81 162 VAL B C 1
ATOM 3637 O O . VAL B 1 162 ? -10.492 -21.562 -28.078 1 98.81 162 VAL B O 1
ATOM 3640 N N . LYS B 1 163 ? -8.742 -22.844 -27.5 1 98.81 163 LYS B N 1
ATOM 3641 C CA . LYS B 1 163 ? -9.5 -23.938 -26.906 1 98.81 163 LYS B CA 1
ATOM 3642 C C . LYS B 1 163 ? -9.062 -24.172 -25.453 1 98.81 163 LYS B C 1
ATOM 3644 O O . LYS B 1 163 ? -7.875 -24.344 -25.172 1 98.81 163 LYS B O 1
ATOM 3649 N N . ILE B 1 164 ? -9.992 -24.125 -24.531 1 98.75 164 ILE B N 1
ATOM 3650 C CA . ILE B 1 164 ? -9.656 -24.422 -23.156 1 98.75 164 ILE B CA 1
ATOM 3651 C C . ILE B 1 164 ? -10.125 -25.828 -22.797 1 98.75 164 ILE B C 1
ATOM 3653 O O . ILE B 1 164 ? -11.258 -26.203 -23.078 1 98.75 164 ILE B O 1
ATOM 3657 N N . ILE B 1 165 ? -9.188 -26.672 -22.25 1 98.5 165 ILE B N 1
ATOM 3658 C CA . ILE B 1 165 ? -9.406 -28.078 -21.969 1 98.5 165 ILE B CA 1
ATOM 3659 C C . ILE B 1 165 ? -9.359 -28.312 -20.453 1 98.5 165 ILE B C 1
ATOM 3661 O O . ILE B 1 165 ? -8.414 -27.891 -19.781 1 98.5 165 ILE B O 1
ATOM 3665 N N . HIS B 1 166 ? -10.375 -28.969 -19.875 1 98.25 166 HIS B N 1
ATOM 3666 C CA . HIS B 1 166 ? -10.461 -29.25 -18.453 1 98.25 166 HIS B CA 1
ATOM 3667 C C . HIS B 1 166 ? -11.055 -30.641 -18.203 1 98.25 166 HIS B C 1
ATOM 3669 O O . HIS B 1 166 ? -11.914 -31.094 -18.969 1 98.25 166 HIS B O 1
ATOM 3675 N N . ARG B 1 167 ? -10.625 -31.266 -17.141 1 97.06 167 ARG B N 1
ATOM 3676 C CA . ARG B 1 167 ? -10.922 -32.688 -16.906 1 97.06 167 ARG B CA 1
ATOM 3677 C C . ARG B 1 167 ? -12.32 -32.875 -16.328 1 97.06 167 ARG B C 1
ATOM 3679 O O . ARG B 1 167 ? -12.836 -33.969 -16.266 1 97.06 167 ARG B O 1
ATOM 3686 N N . ARG B 1 168 ? -12.961 -31.781 -15.828 1 96.88 168 ARG B N 1
ATOM 3687 C CA . ARG B 1 168 ? -14.305 -31.812 -15.273 1 96.88 168 ARG B CA 1
ATOM 3688 C C . ARG B 1 168 ? -15.25 -30.906 -16.047 1 96.88 168 ARG B C 1
ATOM 3690 O O . ARG B 1 168 ? -14.805 -29.969 -16.719 1 96.88 168 ARG B O 1
ATOM 3697 N N . ASN B 1 169 ? -16.547 -31.188 -15.828 1 94.19 169 ASN B N 1
ATOM 3698 C CA . ASN B 1 169 ? -17.547 -30.312 -16.453 1 94.19 169 ASN B CA 1
ATOM 3699 C C . ASN B 1 169 ? -17.562 -28.938 -15.812 1 94.19 169 ASN B C 1
ATOM 3701 O O . ASN B 1 169 ? -17.719 -27.922 -16.5 1 94.19 169 ASN B O 1
ATOM 3705 N N . GLU B 1 170 ? -17.359 -29 -14.562 1 94.94 170 GLU B N 1
ATOM 3706 C CA . GLU B 1 170 ? -17.406 -27.75 -13.82 1 94.94 170 GLU B CA 1
ATOM 3707 C C . GLU B 1 170 ? -16 -27.188 -13.578 1 94.94 170 GLU B C 1
ATOM 3709 O O . GLU B 1 170 ? -15.102 -27.922 -13.172 1 94.94 170 GLU B O 1
ATOM 3714 N N . PHE B 1 171 ? -15.969 -25.938 -13.898 1 95.38 171 PHE B N 1
ATOM 3715 C CA . PHE B 1 171 ? -14.719 -25.25 -13.609 1 95.38 171 PHE B CA 1
ATOM 3716 C C . PHE B 1 171 ? -14.672 -24.828 -12.141 1 95.38 171 PHE B C 1
ATOM 3718 O O . PHE B 1 171 ? -15.711 -24.641 -11.508 1 95.38 171 PHE B O 1
ATOM 3725 N N . ARG B 1 172 ? -13.406 -24.625 -11.641 1 89.69 172 ARG B N 1
ATOM 3726 C CA . ARG B 1 172 ? -13.188 -24.156 -10.281 1 89.69 172 ARG B CA 1
ATOM 3727 C C . ARG B 1 172 ? -13.172 -22.625 -10.227 1 89.69 172 ARG B C 1
ATOM 3729 O O . ARG B 1 172 ? -13.469 -22.031 -9.188 1 89.69 172 ARG B O 1
ATOM 3736 N N . GLY B 1 173 ? -12.914 -22.047 -11.375 1 88.38 173 GLY B N 1
ATOM 3737 C CA . GLY B 1 173 ? -12.805 -20.594 -11.445 1 88.38 173 GLY B CA 1
ATOM 3738 C C . GLY B 1 173 ? -14.148 -19.891 -11.438 1 88.38 173 GLY B C 1
ATOM 3739 O O . GLY B 1 173 ? -15.195 -20.547 -11.367 1 88.38 173 GLY B O 1
ATOM 3740 N N . LEU B 1 174 ? -14.133 -18.578 -11.469 1 85.19 174 LEU B N 1
ATOM 3741 C CA . LEU B 1 174 ? -15.328 -17.734 -11.391 1 85.19 174 LEU B CA 1
ATOM 3742 C C . LEU B 1 174 ? -16.266 -18.016 -12.555 1 85.19 174 LEU B C 1
ATOM 3744 O O . LEU B 1 174 ? -15.852 -18.016 -13.711 1 85.19 174 LEU B O 1
ATOM 3748 N N . GLU B 1 175 ? -17.516 -18.109 -12.203 1 89.19 175 GLU B N 1
ATOM 3749 C CA . GLU B 1 175 ? -18.531 -18.391 -13.203 1 89.19 175 GLU B CA 1
ATOM 3750 C C . GLU B 1 175 ? -18.641 -17.25 -14.227 1 89.19 175 GLU B C 1
ATOM 3752 O O . GLU B 1 175 ? -18.906 -17.5 -15.406 1 89.19 175 GLU B O 1
ATOM 3757 N N . LEU B 1 176 ? -18.406 -16.156 -13.797 1 88.69 176 LEU B N 1
ATOM 3758 C CA . LEU B 1 176 ? -18.469 -15 -14.688 1 88.69 176 LEU B CA 1
ATOM 3759 C C . LEU B 1 176 ? -17.453 -15.125 -15.812 1 88.69 176 LEU B C 1
ATOM 3761 O O . LEU B 1 176 ? -17.719 -14.75 -16.953 1 88.69 176 LEU B O 1
ATOM 3765 N N . ASN B 1 177 ? -16.328 -15.641 -15.484 1 92.38 177 ASN B N 1
ATOM 3766 C CA . ASN B 1 177 ? -15.289 -15.812 -16.484 1 92.38 177 ASN B CA 1
ATOM 3767 C C . ASN B 1 177 ? -15.625 -16.938 -17.469 1 92.38 177 ASN B C 1
ATOM 3769 O O . ASN B 1 177 ? -15.32 -16.844 -18.656 1 92.38 177 ASN B O 1
ATOM 3773 N N . VAL B 1 178 ? -16.266 -17.922 -16.938 1 95.5 178 VAL B N 1
ATOM 3774 C CA . VAL B 1 178 ? -16.703 -19.016 -17.797 1 95.5 178 VAL B CA 1
ATOM 3775 C C . VAL B 1 178 ? -17.75 -18.5 -18.797 1 95.5 178 VAL B C 1
ATOM 3777 O O . VAL B 1 178 ? -17.672 -18.797 -19.984 1 95.5 178 VAL B O 1
ATOM 3780 N N . LYS B 1 179 ? -18.641 -17.719 -18.312 1 95.81 179 LYS B N 1
ATOM 3781 C CA . LYS B 1 179 ? -19.656 -17.125 -19.172 1 95.81 179 LYS B CA 1
ATOM 3782 C C . LYS B 1 179 ? -19.031 -16.234 -20.234 1 95.81 179 LYS B C 1
ATOM 3784 O O . LYS B 1 179 ? -19.438 -16.266 -21.391 1 95.81 179 LYS B O 1
ATOM 3789 N N . LYS B 1 180 ? -18.109 -15.516 -19.875 1 96 180 LYS B N 1
ATOM 3790 C CA . LYS B 1 180 ? -17.406 -14.656 -20.828 1 96 180 LYS B CA 1
ATOM 3791 C C . LYS B 1 180 ? -16.734 -15.477 -21.922 1 96 180 LYS B C 1
ATOM 3793 O O . LYS B 1 180 ? -16.859 -15.148 -23.109 1 96 180 LYS B O 1
ATOM 3798 N N . LEU B 1 181 ? -16.094 -16.5 -21.547 1 97.56 181 LEU B N 1
ATOM 3799 C CA . LEU B 1 181 ? -15.43 -17.359 -22.516 1 97.56 181 LEU B CA 1
ATOM 3800 C C . LEU B 1 181 ? -16.453 -17.969 -23.484 1 97.56 181 LEU B C 1
ATOM 3802 O O . LEU B 1 181 ? -16.203 -18.031 -24.688 1 97.56 181 LEU B O 1
ATOM 3806 N N . ARG B 1 182 ? -17.578 -18.328 -22.984 1 97.38 182 ARG B N 1
ATOM 3807 C CA . ARG B 1 182 ? -18.625 -18.938 -23.781 1 97.38 182 ARG B CA 1
ATOM 3808 C C . ARG B 1 182 ? -19.188 -17.938 -24.797 1 97.38 182 ARG B C 1
ATOM 3810 O O . ARG B 1 182 ? -19.672 -18.328 -25.859 1 97.38 182 ARG B O 1
ATOM 3817 N N . SER B 1 183 ? -19.062 -16.719 -24.469 1 97.75 183 SER B N 1
ATOM 3818 C CA . SER B 1 183 ? -19.641 -15.688 -25.312 1 97.75 183 SER B CA 1
ATOM 3819 C C . SER B 1 183 ? -18.703 -15.328 -26.453 1 97.75 183 SER B C 1
ATOM 3821 O O . SER B 1 183 ? -19.109 -14.664 -27.422 1 97.75 183 SER B O 1
ATOM 3823 N N . LEU B 1 184 ? -17.516 -15.75 -26.391 1 97.81 184 LEU B N 1
ATOM 3824 C CA . LEU B 1 184 ? -16.516 -15.406 -27.406 1 97.81 184 LEU B CA 1
ATOM 3825 C C . LEU B 1 184 ? -16.578 -16.391 -28.562 1 97.81 184 LEU B C 1
ATOM 3827 O O . LEU B 1 184 ? -16.562 -17.609 -28.359 1 97.81 184 LEU B O 1
ATOM 3831 N N . THR B 1 185 ? -16.547 -15.867 -29.781 1 97.69 185 THR B N 1
ATOM 3832 C CA . THR B 1 185 ? -16.719 -16.703 -30.969 1 97.69 185 THR B CA 1
ATOM 3833 C C . THR B 1 185 ? -15.43 -17.453 -31.297 1 97.69 185 THR B C 1
ATOM 3835 O O . THR B 1 185 ? -15.461 -18.5 -31.953 1 97.69 185 THR B O 1
ATOM 3838 N N . ASN B 1 186 ? -14.336 -16.859 -30.875 1 98.44 186 ASN B N 1
ATOM 3839 C CA . ASN B 1 186 ? -13.062 -17.484 -31.203 1 98.44 186 ASN B CA 1
ATOM 3840 C C . ASN B 1 186 ? -12.562 -18.375 -30.047 1 98.44 186 ASN B C 1
ATOM 3842 O O . ASN B 1 186 ? -11.375 -18.688 -29.984 1 98.44 186 ASN B O 1
ATOM 3846 N N . VAL B 1 187 ? -13.461 -18.781 -29.172 1 98.75 187 VAL B N 1
ATOM 3847 C CA . VAL B 1 187 ? -13.102 -19.641 -28.062 1 98.75 187 VAL B CA 1
ATOM 3848 C C . VAL B 1 187 ? -13.984 -20.891 -28.062 1 98.75 187 VAL B C 1
ATOM 3850 O O . VAL B 1 187 ? -15.195 -20.797 -28.297 1 98.75 187 VAL B O 1
ATOM 3853 N N . GLU B 1 188 ? -13.383 -22.047 -27.812 1 98.62 188 GLU B N 1
ATOM 3854 C CA . GLU B 1 188 ? -14.102 -23.312 -27.625 1 98.62 188 GLU B CA 1
ATOM 3855 C C . GLU B 1 188 ? -13.758 -23.938 -26.281 1 98.62 188 GLU B C 1
ATOM 3857 O O . GLU B 1 188 ? -12.586 -24.047 -25.922 1 98.62 188 GLU B O 1
ATOM 3862 N N . ILE B 1 189 ? -14.773 -24.328 -25.547 1 98.44 189 ILE B N 1
ATOM 3863 C CA . ILE B 1 189 ? -14.586 -25.016 -24.281 1 98.44 189 ILE B CA 1
ATOM 3864 C C . ILE B 1 189 ? -14.734 -26.531 -24.484 1 98.44 189 ILE B C 1
ATOM 3866 O O . ILE B 1 189 ? -15.781 -27 -24.953 1 98.44 189 ILE B O 1
ATOM 3870 N N . LEU B 1 190 ? -13.68 -27.266 -24.109 1 98 190 LEU B N 1
ATOM 3871 C CA . LEU B 1 190 ? -13.672 -28.719 -24.266 1 98 190 LEU B CA 1
ATOM 3872 C C . LEU B 1 190 ? -13.617 -29.406 -22.922 1 98 190 LEU B C 1
ATOM 3874 O O . LEU B 1 190 ? -12.555 -29.5 -22.312 1 98 190 LEU B O 1
ATOM 3878 N N . THR B 1 191 ? -14.742 -29.891 -22.422 1 96.94 191 THR B N 1
ATOM 3879 C CA . THR B 1 191 ? -14.859 -30.625 -21.172 1 96.94 191 THR B CA 1
ATOM 3880 C C . THR B 1 191 ? -15.828 -31.797 -21.328 1 96.94 191 THR B C 1
ATOM 3882 O O . THR B 1 191 ? -16.719 -31.766 -22.172 1 96.94 191 THR B O 1
ATOM 3885 N N . PRO B 1 192 ? -15.648 -32.906 -20.594 1 97.88 192 PRO B N 1
ATOM 3886 C CA . PRO B 1 192 ? -14.492 -33.188 -19.75 1 97.88 192 PRO B CA 1
ATOM 3887 C C . PRO B 1 192 ? -13.422 -34 -20.453 1 97.88 192 PRO B C 1
ATOM 3889 O O . PRO B 1 192 ? -13.703 -35.094 -20.953 1 97.88 192 PRO B O 1
ATOM 3892 N N . TYR B 1 193 ? -12.219 -33.5 -20.562 1 97.88 193 TYR B N 1
ATOM 3893 C CA . TYR B 1 193 ? -11.172 -34.219 -21.281 1 97.88 193 TYR B CA 1
ATOM 3894 C C . TYR B 1 193 ? -9.859 -34.188 -20.5 1 97.88 193 TYR B C 1
ATOM 3896 O O . TYR B 1 193 ? -9.57 -33.219 -19.797 1 97.88 193 TYR B O 1
ATOM 3904 N N . LEU B 1 194 ? -9.039 -35.25 -20.688 1 97.19 194 LEU B N 1
ATOM 3905 C CA . LEU B 1 194 ? -7.656 -35.344 -20.219 1 97.19 194 LEU B CA 1
ATOM 3906 C C . LEU B 1 194 ? -6.703 -35.562 -21.391 1 97.19 194 LEU B C 1
ATOM 3908 O O . LEU B 1 194 ? -6.977 -36.406 -22.281 1 97.19 194 LEU B O 1
ATOM 3912 N N . PRO B 1 195 ? -5.629 -34.812 -21.375 1 97.94 195 PRO B N 1
ATOM 3913 C CA . PRO B 1 195 ? -4.648 -35.156 -22.422 1 97.94 195 PRO B CA 1
ATOM 3914 C C . PRO B 1 195 ? -4.004 -36.5 -22.219 1 97.94 195 PRO B C 1
ATOM 3916 O O . PRO B 1 195 ? -3.633 -36.875 -21.094 1 97.94 195 PRO B O 1
ATOM 3919 N N . LYS B 1 196 ? -3.826 -37.25 -23.297 1 97.25 196 LYS B N 1
ATOM 3920 C CA . LYS B 1 196 ? -3.334 -38.594 -23.188 1 97.25 196 LYS B CA 1
ATOM 3921 C C . LYS B 1 196 ? -2.027 -38.781 -23.953 1 97.25 196 LYS B C 1
ATOM 3923 O O . LYS B 1 196 ? -1.189 -39.594 -23.594 1 97.25 196 LYS B O 1
ATOM 3928 N N . ASP B 1 197 ? -1.941 -38.094 -25.047 1 97 197 ASP B N 1
ATOM 3929 C CA . ASP B 1 197 ? -0.755 -38.188 -25.906 1 97 197 ASP B CA 1
ATOM 3930 C C . ASP B 1 197 ? -0.528 -36.875 -26.656 1 97 197 ASP B C 1
ATOM 3932 O O . ASP B 1 197 ? -1.457 -36.062 -26.828 1 97 197 ASP B O 1
ATOM 3936 N N . ILE B 1 198 ? 0.789 -36.625 -27.016 1 98.06 198 ILE B N 1
ATOM 3937 C CA . ILE B 1 198 ? 1.149 -35.406 -27.75 1 98.06 198 ILE B CA 1
ATOM 3938 C C . ILE B 1 198 ? 2.199 -35.719 -28.812 1 98.06 198 ILE B C 1
ATOM 3940 O O . ILE B 1 198 ? 3.189 -36.406 -28.531 1 98.06 198 ILE B O 1
ATOM 3944 N N . GLN B 1 199 ? 1.936 -35.344 -30.047 1 96.81 199 GLN B N 1
ATOM 3945 C CA . GLN B 1 199 ? 2.844 -35.531 -31.172 1 96.81 199 GLN B CA 1
ATOM 3946 C C . GLN B 1 199 ? 2.914 -34.25 -32.031 1 96.81 199 GLN B C 1
ATOM 3948 O O . GLN B 1 199 ? 2.084 -33.375 -31.891 1 96.81 199 GLN B O 1
ATOM 3953 N N . LEU B 1 200 ? 3.996 -34.188 -32.781 1 96.62 200 LEU B N 1
ATOM 3954 C CA . LEU B 1 200 ? 4.102 -33.125 -33.781 1 96.62 200 LEU B CA 1
ATOM 3955 C C . LEU B 1 200 ? 3.723 -33.656 -35.156 1 96.62 200 LEU B C 1
ATOM 3957 O O . LEU B 1 200 ? 4.398 -34.531 -35.688 1 96.62 200 LEU B O 1
ATOM 3961 N N . ILE B 1 201 ? 2.596 -33.156 -35.719 1 95.31 201 ILE B N 1
ATOM 3962 C CA . ILE B 1 201 ? 2.121 -33.562 -37.031 1 95.31 201 ILE B CA 1
ATOM 3963 C C . ILE B 1 201 ? 1.918 -32.312 -37.906 1 95.31 201 ILE B C 1
ATOM 3965 O O . ILE B 1 201 ? 1.194 -31.391 -37.5 1 95.31 201 ILE B O 1
ATOM 3969 N N . ASN B 1 202 ? 2.535 -32.219 -39.094 1 95.12 202 ASN B N 1
ATOM 3970 C CA . ASN B 1 202 ? 2.422 -31.094 -40.031 1 95.12 202 ASN B CA 1
ATOM 3971 C C . ASN B 1 202 ? 2.748 -29.766 -39.344 1 95.12 202 ASN B C 1
ATOM 3973 O O . ASN B 1 202 ? 1.995 -28.812 -39.469 1 95.12 202 ASN B O 1
ATOM 3977 N N . ASN B 1 203 ? 3.742 -29.75 -38.5 1 95.81 203 ASN B N 1
ATOM 3978 C CA . ASN B 1 203 ? 4.285 -28.578 -37.844 1 95.81 203 ASN B CA 1
ATOM 3979 C C . ASN B 1 203 ? 3.299 -28.016 -36.812 1 95.81 203 ASN B C 1
ATOM 3981 O O . ASN B 1 203 ? 3.322 -26.812 -36.531 1 95.81 203 ASN B O 1
ATOM 3985 N N . GLN B 1 204 ? 2.422 -28.891 -36.375 1 97.5 204 GLN B N 1
ATOM 3986 C CA . GLN B 1 204 ? 1.494 -28.547 -35.312 1 97.5 204 GLN B CA 1
ATOM 3987 C C . GLN B 1 204 ? 1.497 -29.609 -34.219 1 97.5 204 GLN B C 1
ATOM 3989 O O . GLN B 1 204 ? 1.803 -30.766 -34.469 1 97.5 204 GLN B O 1
ATOM 3994 N N . LEU B 1 205 ? 1.168 -29.094 -33 1 98.31 205 LEU B N 1
ATOM 3995 C CA . LEU B 1 205 ? 0.949 -30.047 -31.922 1 98.31 205 LEU B CA 1
ATOM 3996 C C . LEU B 1 205 ? -0.362 -30.812 -32.125 1 98.31 205 LEU B C 1
ATOM 3998 O O . LEU B 1 205 ? -1.415 -30.188 -32.312 1 98.31 205 LEU B O 1
ATOM 4002 N N . ASP B 1 206 ? -0.255 -32.125 -32.188 1 98.12 206 ASP B N 1
ATOM 4003 C CA . ASP B 1 206 ? -1.434 -32.969 -32.219 1 98.12 206 ASP B CA 1
ATOM 4004 C C . ASP B 1 206 ? -1.614 -33.688 -30.875 1 98.12 206 ASP B C 1
ATOM 4006 O O . ASP B 1 206 ? -0.784 -34.5 -30.469 1 98.12 206 ASP B O 1
ATOM 4010 N N . ILE B 1 207 ? -2.721 -33.344 -30.141 1 98.25 207 ILE B N 1
ATOM 4011 C CA . ILE B 1 207 ? -2.93 -33.875 -28.797 1 98.25 207 ILE B CA 1
ATOM 4012 C C . ILE B 1 207 ? -4.156 -34.781 -28.781 1 98.25 207 ILE B C 1
ATOM 4014 O O . ILE B 1 207 ? -5.238 -34.406 -29.234 1 98.25 207 ILE B O 1
ATOM 4018 N N . THR B 1 208 ? -3.93 -36.031 -28.312 1 98.06 208 THR B N 1
ATOM 4019 C CA . THR B 1 208 ? -5.043 -36.938 -28.047 1 98.06 208 THR B CA 1
ATOM 4020 C C . THR B 1 208 ? -5.719 -36.594 -26.719 1 98.06 208 THR B C 1
ATOM 4022 O O . THR B 1 208 ? -5.07 -36.625 -25.672 1 98.06 208 THR B O 1
ATOM 4025 N N . LEU B 1 209 ? -7.023 -36.25 -26.781 1 98.12 209 LEU B N 1
ATOM 4026 C CA . LEU B 1 209 ? -7.816 -35.969 -25.594 1 98.12 209 LEU B CA 1
ATOM 4027 C C . LEU B 1 209 ? -8.711 -37.125 -25.219 1 98.12 209 LEU B C 1
ATOM 4029 O O . LEU B 1 209 ? -9.594 -37.531 -26 1 98.12 209 LEU B O 1
ATOM 4033 N N . LYS B 1 210 ? -8.469 -37.688 -24.016 1 97.5 210 LYS B N 1
ATOM 4034 C CA . LYS B 1 210 ? -9.32 -38.75 -23.516 1 97.5 210 LYS B CA 1
ATOM 4035 C C . LYS B 1 210 ? -10.57 -38.219 -22.844 1 97.5 210 LYS B C 1
ATOM 4037 O O . LYS B 1 210 ? -10.477 -37.438 -21.875 1 97.5 210 LYS B O 1
ATOM 4042 N N . GLY B 1 211 ? -11.695 -38.656 -23.312 1 96.06 211 GLY B N 1
ATOM 4043 C CA . GLY B 1 211 ? -12.945 -38.281 -22.672 1 96.06 211 GLY B CA 1
ATOM 4044 C C . GLY B 1 211 ? -13.164 -38.938 -21.344 1 96.06 211 GLY B C 1
ATOM 4045 O O . GLY B 1 211 ? -12.859 -40.125 -21.172 1 96.06 211 GLY B O 1
ATOM 4046 N N . MET B 1 212 ? -13.648 -38.094 -20.438 1 93.12 212 MET B N 1
ATOM 4047 C CA . MET B 1 212 ? -13.984 -38.656 -19.141 1 93.12 212 MET B CA 1
ATOM 4048 C C . MET B 1 212 ? -15.414 -39.188 -19.125 1 93.12 212 MET B C 1
ATOM 4050 O O . MET B 1 212 ? -16.297 -38.625 -19.766 1 93.12 212 MET B O 1
ATOM 4054 N N . GLY B 1 213 ? -15.656 -40.344 -18.469 1 90.12 213 GLY B N 1
ATOM 4055 C CA . GLY B 1 213 ? -16.984 -40.938 -18.469 1 90.12 213 GLY B CA 1
ATOM 4056 C C . GLY B 1 213 ? -17.359 -41.531 -19.812 1 90.12 213 GLY B C 1
ATOM 4057 O O . GLY B 1 213 ? -16.641 -42.344 -20.391 1 90.12 213 GLY B O 1
ATOM 4058 N N . ASP B 1 214 ? -18.516 -40.938 -20.359 1 90.12 214 ASP B N 1
ATOM 4059 C CA . ASP B 1 214 ? -19.078 -41.469 -21.594 1 90.12 214 ASP B CA 1
ATOM 4060 C C . ASP B 1 214 ? -18.656 -40.625 -22.797 1 90.12 214 ASP B C 1
ATOM 4062 O O . ASP B 1 214 ? -19.125 -40.875 -23.906 1 90.12 214 ASP B O 1
ATOM 4066 N N . VAL B 1 215 ? -17.719 -39.75 -22.531 1 92.12 215 VAL B N 1
ATOM 4067 C CA . VAL B 1 215 ? -17.297 -38.844 -23.594 1 92.12 215 VAL B CA 1
ATOM 4068 C C . VAL B 1 215 ? -16.234 -39.531 -24.438 1 92.12 215 VAL B C 1
ATOM 4070 O O . VAL B 1 215 ? -15.297 -40.156 -23.906 1 92.12 215 VAL B O 1
ATOM 4073 N N . GLN B 1 216 ? -16.375 -39.438 -25.75 1 94.94 216 GLN B N 1
ATOM 4074 C CA . GLN B 1 216 ? -15.445 -40.094 -26.672 1 94.94 216 GLN B CA 1
ATOM 4075 C C . GLN B 1 216 ? -14.148 -39.281 -26.781 1 94.94 216 GLN B C 1
ATOM 4077 O O . GLN B 1 216 ? -14.164 -38.062 -26.703 1 94.94 216 GLN B O 1
ATOM 4082 N N . SER B 1 217 ? -13.109 -40.062 -27.047 1 96.25 217 SER B N 1
ATOM 4083 C CA . SER B 1 217 ? -11.812 -39.406 -27.266 1 96.25 217 SER B CA 1
ATOM 4084 C C . SER B 1 217 ? -11.797 -38.625 -28.562 1 96.25 217 SER B C 1
ATOM 4086 O O . SER B 1 217 ? -12.594 -38.875 -29.469 1 96.25 217 SER B O 1
ATOM 4088 N N . ARG B 1 218 ? -10.945 -37.594 -28.578 1 96.12 218 ARG B N 1
ATOM 4089 C CA . ARG B 1 218 ? -10.789 -36.812 -29.797 1 96.12 218 ARG B CA 1
ATOM 4090 C C . ARG B 1 218 ? -9.367 -36.281 -29.922 1 96.12 218 ARG B C 1
ATOM 4092 O O . ARG B 1 218 ? -8.594 -36.312 -28.969 1 96.12 218 ARG B O 1
ATOM 4099 N N . HIS B 1 219 ? -9.039 -35.812 -31.172 1 96.94 219 HIS B N 1
ATOM 4100 C CA . HIS B 1 219 ? -7.766 -35.156 -31.453 1 96.94 219 HIS B CA 1
ATOM 4101 C C . HIS B 1 219 ? -7.941 -33.656 -31.672 1 96.94 219 HIS B C 1
ATOM 4103 O O . HIS B 1 219 ? -8.914 -33.219 -32.281 1 96.94 219 HIS B O 1
ATOM 4109 N N . GLU B 1 220 ? -7.012 -32.938 -31.141 1 97.94 220 GLU B N 1
ATOM 4110 C CA . GLU B 1 220 ? -6.969 -31.484 -31.344 1 97.94 220 GLU B CA 1
ATOM 4111 C C . GLU B 1 220 ? -5.574 -31.031 -31.781 1 97.94 220 GLU B C 1
ATOM 4113 O O . GLU B 1 220 ? -4.57 -31.531 -31.266 1 97.94 220 GLU B O 1
ATOM 4118 N N . GLN B 1 221 ? -5.527 -30.062 -32.688 1 98.19 221 GLN B N 1
ATOM 4119 C CA . GLN B 1 221 ? -4.262 -29.516 -33.156 1 98.19 221 GLN B CA 1
ATOM 4120 C C . GLN B 1 221 ? -4.078 -28.078 -32.688 1 98.19 221 GLN B C 1
ATOM 4122 O O . GLN B 1 221 ? -5.031 -27.297 -32.656 1 98.19 221 GLN B O 1
ATOM 4127 N N . PHE B 1 222 ? -2.828 -27.766 -32.312 1 98.69 222 PHE B N 1
ATOM 4128 C CA . PHE B 1 222 ? -2.488 -26.438 -31.828 1 98.69 222 PHE B CA 1
ATOM 4129 C C . PHE B 1 222 ? -1.136 -25.984 -32.375 1 98.69 222 PHE B C 1
ATOM 4131 O O . PHE B 1 222 ? -0.262 -26.812 -32.625 1 98.69 222 PHE B O 1
ATOM 4138 N N . ASP B 1 223 ? -1.069 -24.641 -32.562 1 98.5 223 ASP B N 1
ATOM 4139 C CA . ASP B 1 223 ? 0.263 -24.094 -32.812 1 98.5 223 ASP B CA 1
ATOM 4140 C C . ASP B 1 223 ? 1.114 -24.141 -31.547 1 98.5 223 ASP B C 1
ATOM 4142 O O . ASP B 1 223 ? 2.277 -24.547 -31.594 1 98.5 223 ASP B O 1
ATOM 4146 N N . GLN B 1 224 ? 0.599 -23.75 -30.438 1 98.25 224 GLN B N 1
ATOM 4147 C CA . GLN B 1 224 ? 1.206 -23.781 -29.109 1 98.25 224 GLN B CA 1
ATOM 4148 C C . GLN B 1 224 ? 0.163 -24.062 -28.031 1 98.25 224 GLN B C 1
ATOM 4150 O O . GLN B 1 224 ? -1.039 -23.938 -28.281 1 98.25 224 GLN B O 1
ATOM 4155 N N . ILE B 1 225 ? 0.662 -24.562 -26.875 1 98.5 225 ILE B N 1
ATOM 4156 C CA . ILE B 1 225 ? -0.266 -24.734 -25.766 1 98.5 225 ILE B CA 1
ATOM 4157 C C . ILE B 1 225 ? 0.309 -24.094 -24.5 1 98.5 225 ILE B C 1
ATOM 4159 O O . ILE B 1 225 ? 1.525 -23.938 -24.375 1 98.5 225 ILE B O 1
ATOM 4163 N N . VAL B 1 226 ? -0.592 -23.688 -23.625 1 97.69 226 VAL B N 1
ATOM 4164 C CA . VAL B 1 226 ? -0.246 -23.172 -22.312 1 97.69 226 VAL B CA 1
ATOM 4165 C C . VAL B 1 226 ? -0.897 -24.031 -21.234 1 97.69 226 VAL B C 1
ATOM 4167 O O . VAL B 1 226 ? -2.104 -24.281 -21.281 1 97.69 226 VAL B O 1
ATOM 4170 N N . VAL B 1 227 ? -0.049 -24.469 -20.281 1 97.25 227 VAL B N 1
ATOM 4171 C CA . VAL B 1 227 ? -0.52 -25.344 -19.219 1 97.25 227 VAL B CA 1
ATOM 4172 C C . VAL B 1 227 ? -0.662 -24.547 -17.922 1 97.25 227 VAL B C 1
ATOM 4174 O O . VAL B 1 227 ? 0.305 -23.953 -17.438 1 97.25 227 VAL B O 1
ATOM 4177 N N . ALA B 1 228 ? -1.915 -24.531 -17.375 1 94.38 228 ALA B N 1
ATOM 4178 C CA . ALA B 1 228 ? -2.229 -23.797 -16.156 1 94.38 228 ALA B CA 1
ATOM 4179 C C . ALA B 1 228 ? -2.822 -24.734 -15.094 1 94.38 228 ALA B C 1
ATOM 4181 O O . ALA B 1 228 ? -3.939 -24.5 -14.617 1 94.38 228 ALA B O 1
ATOM 4182 N N . TYR B 1 229 ? -2.09 -25.75 -14.648 1 93.56 229 TYR B N 1
ATOM 4183 C CA . TYR B 1 229 ? -2.529 -26.75 -13.688 1 93.56 229 TYR B CA 1
ATOM 4184 C C . TYR B 1 229 ? -2.186 -26.344 -12.266 1 93.56 229 TYR B C 1
ATOM 4186 O O . TYR B 1 229 ? -2.422 -27.094 -11.312 1 93.56 229 TYR B O 1
ATOM 4194 N N . GLY B 1 230 ? -1.674 -25.203 -12.172 1 88.44 230 GLY B N 1
ATOM 4195 C CA . GLY B 1 230 ? -1.239 -24.766 -10.859 1 88.44 230 GLY B CA 1
ATOM 4196 C C . GLY B 1 230 ? 0.25 -24.938 -10.633 1 88.44 230 GLY B C 1
ATOM 4197 O O . GLY B 1 230 ? 1.011 -25.125 -11.586 1 88.44 230 GLY B O 1
ATOM 4198 N N . PHE B 1 231 ? 0.666 -24.688 -9.352 1 86.19 231 PHE B N 1
ATOM 4199 C CA . PHE B 1 231 ? 2.086 -24.688 -9.016 1 86.19 231 PHE B CA 1
ATOM 4200 C C . PHE B 1 231 ? 2.32 -25.375 -7.676 1 86.19 231 PHE B C 1
ATOM 4202 O O . PHE B 1 231 ? 1.411 -25.469 -6.848 1 86.19 231 PHE B O 1
ATOM 4209 N N . LYS B 1 232 ? 3.443 -25.922 -7.629 1 83.62 232 LYS B N 1
ATOM 4210 C CA . LYS B 1 232 ? 3.945 -26.391 -6.336 1 83.62 232 LYS B CA 1
ATOM 4211 C C . LYS B 1 232 ? 4.949 -25.391 -5.75 1 83.62 232 LYS B C 1
ATOM 4213 O O . LYS B 1 232 ? 5.863 -24.953 -6.445 1 83.62 232 LYS B O 1
ATOM 4218 N N . ALA B 1 233 ? 4.625 -24.969 -4.473 1 82.19 233 ALA B N 1
ATOM 4219 C CA . ALA B 1 233 ? 5.52 -24.047 -3.781 1 82.19 233 ALA B CA 1
ATOM 4220 C C . ALA B 1 233 ? 6.203 -24.719 -2.6 1 82.19 233 ALA B C 1
ATOM 4222 O O . ALA B 1 233 ? 5.625 -25.609 -1.968 1 82.19 233 ALA B O 1
ATOM 4223 N N . ASP B 1 234 ? 7.508 -24.391 -2.467 1 82.62 234 ASP B N 1
ATOM 4224 C CA . ASP B 1 234 ? 8.289 -25.016 -1.41 1 82.62 234 ASP B CA 1
ATOM 4225 C C . ASP B 1 234 ? 9.195 -24 -0.716 1 82.62 234 ASP B C 1
ATOM 4227 O O . ASP B 1 234 ? 9.984 -23.312 -1.37 1 82.62 234 ASP B O 1
ATOM 4231 N N . ASN B 1 235 ? 8.945 -23.797 0.6 1 85.12 235 ASN B N 1
ATOM 4232 C CA . ASN B 1 235 ? 9.82 -22.953 1.406 1 85.12 235 ASN B CA 1
ATOM 4233 C C . ASN B 1 235 ? 10.648 -23.781 2.381 1 85.12 235 ASN B C 1
ATOM 4235 O O . ASN B 1 235 ? 11.273 -23.234 3.293 1 85.12 235 ASN B O 1
ATOM 4239 N N . ARG B 1 236 ? 10.672 -25.078 2.24 1 81.81 236 ARG B N 1
ATOM 4240 C CA . ARG B 1 236 ? 11.289 -25.984 3.201 1 81.81 236 ARG B CA 1
ATOM 4241 C C . ARG B 1 236 ? 12.789 -25.703 3.314 1 81.81 236 ARG B C 1
ATOM 4243 O O . ARG B 1 236 ? 13.398 -25.984 4.352 1 81.81 236 ARG B O 1
ATOM 4250 N N . PHE B 1 237 ? 13.328 -25.172 2.268 1 85 237 PHE B N 1
ATOM 4251 C CA . PHE B 1 237 ? 14.758 -24.906 2.26 1 85 237 PHE B CA 1
ATOM 4252 C C . PHE B 1 237 ? 15.141 -23.906 3.354 1 85 237 PHE B C 1
ATOM 4254 O O . PHE B 1 237 ? 16.281 -23.906 3.826 1 85 237 PHE B O 1
ATOM 4261 N N . ILE B 1 238 ? 14.227 -23.141 3.871 1 89.5 238 ILE B N 1
ATOM 4262 C CA . ILE B 1 238 ? 14.461 -22.109 4.879 1 89.5 238 ILE B CA 1
ATOM 4263 C C . ILE B 1 238 ? 14.797 -22.766 6.215 1 89.5 238 ILE B C 1
ATOM 4265 O O . ILE B 1 238 ? 15.562 -22.219 7.008 1 89.5 238 ILE B O 1
ATOM 4269 N N . LYS B 1 239 ? 14.297 -23.953 6.383 1 88.62 239 LYS B N 1
ATOM 4270 C CA . LYS B 1 239 ? 14.547 -24.688 7.617 1 88.62 239 LYS B CA 1
ATOM 4271 C C . LYS B 1 239 ? 16.031 -25 7.773 1 88.62 239 LYS B C 1
ATOM 4273 O O . LYS B 1 239 ? 16.547 -25.047 8.891 1 88.62 239 LYS B O 1
ATOM 4278 N N . ASN B 1 240 ? 16.672 -25.172 6.688 1 90.38 240 ASN B N 1
ATOM 4279 C CA . ASN B 1 240 ? 18.078 -25.516 6.688 1 90.38 240 ASN B CA 1
ATOM 4280 C C . ASN B 1 240 ? 18.938 -24.391 7.23 1 90.38 240 ASN B C 1
ATOM 4282 O O . ASN B 1 240 ? 20.109 -24.594 7.574 1 90.38 240 ASN B O 1
ATOM 4286 N N . TRP B 1 241 ? 18.359 -23.219 7.391 1 92.88 241 TRP B N 1
ATOM 4287 C CA . TRP B 1 241 ? 19.094 -22.047 7.852 1 92.88 241 TRP B CA 1
ATOM 4288 C C . TRP B 1 241 ? 18.938 -21.859 9.359 1 92.88 241 TRP B C 1
ATOM 4290 O O . TRP B 1 241 ? 19.484 -20.922 9.938 1 92.88 241 TRP B O 1
ATOM 4300 N N . GLY B 1 242 ? 18.141 -22.75 10.016 1 93.5 242 GLY B N 1
ATOM 4301 C CA . GLY B 1 242 ? 17.922 -22.625 11.445 1 93.5 242 GLY B CA 1
ATOM 4302 C C . GLY B 1 242 ? 16.75 -21.719 11.797 1 93.5 242 GLY B C 1
ATOM 4303 O O . GLY B 1 242 ? 16.562 -21.344 12.961 1 93.5 242 GLY B O 1
ATOM 4304 N N . ILE B 1 243 ? 15.961 -21.391 10.828 1 95.19 243 ILE B N 1
ATOM 4305 C CA . ILE B 1 243 ? 14.82 -20.5 11.023 1 95.19 243 ILE B CA 1
ATOM 4306 C C . ILE B 1 243 ? 13.625 -21.297 11.523 1 95.19 243 ILE B C 1
ATOM 4308 O O . ILE B 1 243 ? 13.312 -22.359 10.977 1 95.19 243 ILE B O 1
ATOM 4312 N N . GLU B 1 244 ? 12.992 -20.781 12.539 1 93.31 244 GLU B N 1
ATOM 4313 C CA . GLU B 1 244 ? 11.805 -21.406 13.086 1 93.31 244 GLU B CA 1
ATOM 4314 C C . GLU B 1 244 ? 10.586 -21.172 12.195 1 93.31 244 GLU B C 1
ATOM 4316 O O . GLU B 1 244 ? 10.32 -20.047 11.789 1 93.31 244 GLU B O 1
ATOM 4321 N N . LEU B 1 245 ? 9.875 -22.297 12.008 1 92.38 245 LEU B N 1
ATOM 4322 C CA . LEU B 1 245 ? 8.688 -22.219 11.164 1 92.38 245 LEU B CA 1
ATOM 4323 C C . LEU B 1 245 ? 7.426 -22.484 11.984 1 92.38 245 LEU B C 1
ATOM 4325 O O . LEU B 1 245 ? 7.473 -23.172 13 1 92.38 245 LEU B O 1
ATOM 4329 N N . ASN B 1 246 ? 6.422 -21.766 11.664 1 91.81 246 ASN B N 1
ATOM 4330 C CA . ASN B 1 246 ? 5.047 -22.109 12.008 1 91.81 246 ASN B CA 1
ATOM 4331 C C . ASN B 1 246 ? 4.301 -22.703 10.812 1 91.81 246 ASN B C 1
ATOM 4333 O O . ASN B 1 246 ? 3.799 -21.969 9.961 1 91.81 246 ASN B O 1
ATOM 4337 N N . GLY B 1 247 ? 4.262 -24.062 10.805 1 88.75 247 GLY B N 1
ATOM 4338 C CA . GLY B 1 247 ? 3.865 -24.688 9.555 1 88.75 247 GLY B CA 1
ATOM 4339 C C . GLY B 1 247 ? 4.871 -24.469 8.438 1 88.75 247 GLY B C 1
ATOM 4340 O O . GLY B 1 247 ? 6.043 -24.828 8.578 1 88.75 247 GLY B O 1
ATOM 4341 N N . THR B 1 248 ? 4.441 -23.859 7.418 1 88.56 248 THR B N 1
ATOM 4342 C CA . THR B 1 248 ? 5.332 -23.609 6.289 1 88.56 248 THR B CA 1
ATOM 4343 C C . THR B 1 248 ? 5.789 -22.156 6.285 1 88.56 248 THR B C 1
ATOM 4345 O O . THR B 1 248 ? 6.566 -21.75 5.418 1 88.56 248 THR B O 1
ATOM 4348 N N . ASN B 1 249 ? 5.359 -21.438 7.277 1 94.31 249 ASN B N 1
ATOM 4349 C CA . ASN B 1 249 ? 5.66 -20 7.297 1 94.31 249 ASN B CA 1
ATOM 4350 C C . ASN B 1 249 ? 6.684 -19.656 8.375 1 94.31 249 ASN B C 1
ATOM 4352 O O . ASN B 1 249 ? 6.863 -20.422 9.328 1 94.31 249 ASN B O 1
ATOM 4356 N N . ILE B 1 250 ? 7.281 -18.594 8.188 1 96.94 250 ILE B N 1
ATOM 4357 C CA . ILE B 1 250 ? 8.266 -18.109 9.148 1 96.94 250 ILE B CA 1
ATOM 4358 C C . ILE B 1 250 ? 7.562 -17.359 10.273 1 96.94 250 ILE B C 1
ATOM 4360 O O . ILE B 1 250 ? 6.801 -16.422 10.023 1 96.94 250 ILE B O 1
ATOM 4364 N N . ALA B 1 251 ? 7.848 -17.797 11.492 1 96.19 251 ALA B N 1
ATOM 4365 C CA . ALA B 1 251 ? 7.352 -17.031 12.641 1 96.19 251 ALA B CA 1
ATOM 4366 C C . ALA B 1 251 ? 8.148 -15.75 12.836 1 96.19 251 ALA B C 1
ATOM 4368 O O . ALA B 1 251 ? 9.383 -15.773 12.859 1 96.19 251 ALA B O 1
ATOM 4369 N N . VAL B 1 252 ? 7.402 -14.609 12.961 1 97.56 252 VAL B N 1
ATOM 4370 C CA . VAL B 1 252 ? 8.094 -13.344 13.195 1 97.56 252 VAL B CA 1
ATOM 4371 C C . VAL B 1 252 ? 7.449 -12.609 14.367 1 97.56 252 VAL B C 1
ATOM 4373 O O . VAL B 1 252 ? 6.285 -12.852 14.695 1 97.56 252 VAL B O 1
ATOM 4376 N N . ASP B 1 253 ? 8.25 -11.797 15.016 1 96.31 253 ASP B N 1
ATOM 4377 C CA . ASP B 1 253 ? 7.715 -10.914 16.047 1 96.31 253 ASP B CA 1
ATOM 4378 C C . ASP B 1 253 ? 7.164 -9.625 15.43 1 96.31 253 ASP B C 1
ATOM 4380 O O . ASP B 1 253 ? 7.195 -9.453 14.203 1 96.31 253 ASP B O 1
ATOM 4384 N N . PRO B 1 254 ? 6.68 -8.672 16.219 1 95.38 254 PRO B N 1
ATOM 4385 C CA . PRO B 1 254 ? 6.031 -7.473 15.68 1 95.38 254 PRO B CA 1
ATOM 4386 C C . PRO B 1 254 ? 6.996 -6.582 14.898 1 95.38 254 PRO B C 1
ATOM 4388 O O . PRO B 1 254 ? 6.562 -5.691 14.164 1 95.38 254 PRO B O 1
ATOM 4391 N N . THR B 1 255 ? 8.234 -6.805 15.078 1 96.75 255 THR B N 1
ATOM 4392 C CA . THR B 1 255 ? 9.234 -6.023 14.352 1 96.75 255 THR B CA 1
ATOM 4393 C C . THR B 1 255 ? 9.727 -6.777 13.125 1 96.75 255 THR B C 1
ATOM 4395 O O . THR B 1 255 ? 10.742 -6.41 12.523 1 96.75 255 THR B O 1
ATOM 4398 N N . MET B 1 256 ? 9.141 -7.895 12.758 1 98.06 256 MET B N 1
ATOM 4399 C CA . MET B 1 256 ? 9.383 -8.727 11.586 1 98.06 256 MET B CA 1
ATOM 4400 C C . MET B 1 256 ? 10.688 -9.5 11.734 1 98.06 256 MET B C 1
ATOM 4402 O O . MET B 1 256 ? 11.195 -10.062 10.758 1 98.06 256 MET B O 1
ATOM 4406 N N . LYS B 1 257 ? 11.156 -9.586 12.961 1 98.06 257 LYS B N 1
ATOM 4407 C CA . LYS B 1 257 ? 12.367 -10.352 13.25 1 98.06 257 LYS B CA 1
ATOM 4408 C C . LYS B 1 257 ? 12.055 -11.844 13.359 1 98.06 257 LYS B C 1
ATOM 4410 O O . LYS B 1 257 ? 11.031 -12.227 13.93 1 98.06 257 LYS B O 1
ATOM 4415 N N . THR B 1 258 ? 12.992 -12.672 12.805 1 97.88 258 THR B N 1
ATOM 4416 C CA . THR B 1 258 ? 12.938 -14.109 13.023 1 97.88 258 THR B CA 1
ATOM 4417 C C . THR B 1 258 ? 13.648 -14.484 14.328 1 97.88 258 THR B C 1
ATOM 4419 O O . THR B 1 258 ? 14.008 -13.617 15.117 1 97.88 258 THR B O 1
ATOM 4422 N N . ASN B 1 259 ? 13.789 -15.859 14.508 1 97.44 259 ASN B N 1
ATOM 4423 C CA . ASN B 1 259 ? 14.492 -16.328 15.695 1 97.44 259 ASN B CA 1
ATOM 4424 C C . ASN B 1 259 ? 15.992 -16.062 15.602 1 97.44 259 ASN B C 1
ATOM 4426 O O . ASN B 1 259 ? 16.703 -16.172 16.594 1 97.44 259 ASN B O 1
ATOM 4430 N N . ILE B 1 260 ? 16.484 -15.734 14.414 1 96.81 260 ILE B N 1
ATOM 4431 C CA . ILE B 1 260 ? 17.906 -15.461 14.227 1 96.81 260 ILE B CA 1
ATOM 4432 C C . ILE B 1 260 ? 18.141 -13.953 14.133 1 96.81 260 ILE B C 1
ATOM 4434 O O . ILE B 1 260 ? 17.609 -13.297 13.242 1 96.81 260 ILE B O 1
ATOM 4438 N N . ASP B 1 261 ? 18.969 -13.438 15.047 1 96.5 261 ASP B N 1
ATOM 4439 C CA . ASP B 1 261 ? 19.266 -12.008 15.047 1 96.5 261 ASP B CA 1
ATOM 4440 C C . ASP B 1 261 ? 19.891 -11.578 13.719 1 96.5 261 ASP B C 1
ATOM 4442 O O . ASP B 1 261 ? 20.844 -12.203 13.242 1 96.5 261 ASP B O 1
ATOM 4446 N N . GLY B 1 262 ? 19.266 -10.555 13.133 1 97.06 262 GLY B N 1
ATOM 4447 C CA . GLY B 1 262 ? 19.781 -10.039 11.875 1 97.06 262 GLY B CA 1
ATOM 4448 C C . GLY B 1 262 ? 19.031 -10.57 10.664 1 97.06 262 GLY B C 1
ATOM 4449 O O . GLY B 1 262 ? 19.25 -10.109 9.539 1 97.06 262 GLY B O 1
ATOM 4450 N N . ILE B 1 263 ? 18.141 -11.57 10.922 1 98.19 263 ILE B N 1
ATOM 4451 C CA . ILE B 1 263 ? 17.328 -12.102 9.836 1 98.19 263 ILE B CA 1
ATOM 4452 C C . ILE B 1 263 ? 15.867 -11.711 10.055 1 98.19 263 ILE B C 1
ATOM 4454 O O . ILE B 1 263 ? 15.289 -12.008 11.109 1 98.19 263 ILE B O 1
ATOM 4458 N N . TYR B 1 264 ? 15.297 -11.023 9.078 1 98.56 264 TYR B N 1
ATOM 4459 C CA . TYR B 1 264 ? 13.914 -10.562 9.039 1 98.56 264 TYR B CA 1
ATOM 4460 C C . TYR B 1 264 ? 13.133 -11.258 7.93 1 98.56 264 TYR B C 1
ATOM 4462 O O . TYR B 1 264 ? 13.727 -11.914 7.062 1 98.56 264 TYR B O 1
ATOM 4470 N N . ALA B 1 265 ? 11.805 -11.164 8.023 1 98.62 265 ALA B N 1
ATOM 4471 C CA . ALA B 1 265 ? 10.969 -11.719 6.953 1 98.62 265 ALA B CA 1
ATOM 4472 C C . ALA B 1 265 ? 9.695 -10.906 6.773 1 98.62 265 ALA B C 1
ATOM 4474 O O . ALA B 1 265 ? 9.25 -10.227 7.699 1 98.62 265 ALA B O 1
ATOM 4475 N N . ALA B 1 266 ? 9.094 -10.93 5.562 1 98.5 266 ALA B N 1
ATOM 4476 C CA . ALA B 1 266 ? 7.891 -10.18 5.227 1 98.5 266 ALA B CA 1
ATOM 4477 C C . ALA B 1 266 ? 7.168 -10.797 4.031 1 98.5 266 ALA B C 1
ATOM 4479 O O . ALA B 1 266 ? 7.797 -11.445 3.188 1 98.5 266 ALA B O 1
ATOM 4480 N N . GLY B 1 267 ? 5.898 -10.516 3.947 1 97.56 267 GLY B N 1
ATOM 4481 C CA . GLY B 1 267 ? 5.094 -11.055 2.861 1 97.56 267 GLY B CA 1
ATOM 4482 C C . GLY B 1 267 ? 4.488 -12.406 3.178 1 97.56 267 GLY B C 1
ATOM 4483 O O . GLY B 1 267 ? 4.441 -12.812 4.34 1 97.56 267 GLY B O 1
ATOM 4484 N N . ASP B 1 268 ? 4.086 -13.117 2.205 1 95.19 268 ASP B N 1
ATOM 4485 C CA . ASP B 1 268 ? 3.301 -14.336 2.377 1 95.19 268 ASP B CA 1
ATOM 4486 C C . ASP B 1 268 ? 4.137 -15.445 3.02 1 95.19 268 ASP B C 1
ATOM 4488 O O . ASP B 1 268 ? 3.598 -16.469 3.453 1 95.19 268 ASP B O 1
ATOM 4492 N N . VAL B 1 269 ? 5.391 -15.195 3.221 1 96.69 269 VAL B N 1
ATOM 4493 C CA . VAL B 1 269 ? 6.246 -16.203 3.826 1 96.69 269 VAL B CA 1
ATOM 4494 C C . VAL B 1 269 ? 6.078 -16.188 5.344 1 96.69 269 VAL B C 1
ATOM 4496 O O . VAL B 1 269 ? 6.469 -17.125 6.031 1 96.69 269 VAL B O 1
ATOM 4499 N N . VAL B 1 270 ? 5.496 -15.148 5.906 1 97.25 270 VAL B N 1
ATOM 4500 C CA . VAL B 1 270 ? 5.504 -15.023 7.359 1 97.25 270 VAL B CA 1
ATOM 4501 C C . VAL B 1 270 ? 4.133 -15.383 7.922 1 97.25 270 VAL B C 1
ATOM 4503 O O . VAL B 1 270 ? 3.139 -15.398 7.191 1 97.25 270 VAL B O 1
ATOM 4506 N N . SER B 1 271 ? 4.188 -15.727 9.203 1 94.44 271 SER B N 1
ATOM 4507 C CA . SER B 1 271 ? 2.961 -15.953 9.953 1 94.44 271 SER B CA 1
ATOM 4508 C C . SER B 1 271 ? 3.014 -15.273 11.32 1 94.44 271 SER B C 1
ATOM 4510 O O . SER B 1 271 ? 4.062 -15.25 11.969 1 94.44 271 SER B O 1
ATOM 4512 N N . TYR B 1 272 ? 1.951 -14.688 11.695 1 94.56 272 TYR B N 1
ATOM 4513 C CA . TYR B 1 272 ? 1.656 -14.172 13.031 1 94.56 272 TYR B CA 1
ATOM 4514 C C . TYR B 1 272 ? 0.153 -14.07 13.25 1 94.56 272 TYR B C 1
ATOM 4516 O O . TYR B 1 272 ? -0.629 -14.148 12.305 1 94.56 272 TYR B O 1
ATOM 4524 N N . PRO B 1 273 ? -0.278 -14 14.484 1 92 273 PRO B N 1
ATOM 4525 C CA . PRO B 1 273 ? -1.722 -13.961 14.727 1 92 273 PRO B CA 1
ATOM 4526 C C . PRO B 1 273 ? -2.42 -12.836 13.977 1 92 273 PRO B C 1
ATOM 4528 O O . PRO B 1 273 ? -1.961 -11.688 14.008 1 92 273 PRO B O 1
ATOM 4531 N N . GLY B 1 274 ? -3.451 -13.211 13.266 1 90.56 274 GLY B N 1
ATOM 4532 C CA . GLY B 1 274 ? -4.273 -12.219 12.594 1 90.56 274 GLY B CA 1
ATOM 4533 C C . GLY B 1 274 ? -3.789 -11.891 11.195 1 90.56 274 GLY B C 1
ATOM 4534 O O . GLY B 1 274 ? -4.453 -11.164 10.453 1 90.56 274 GLY B O 1
ATOM 4535 N N . ARG B 1 275 ? -2.701 -12.461 10.82 1 93.94 275 ARG B N 1
ATOM 4536 C CA . ARG B 1 275 ? -2.145 -12.133 9.516 1 93.94 275 ARG B CA 1
ATOM 4537 C C . ARG B 1 275 ? -3.02 -12.68 8.391 1 93.94 275 ARG B C 1
ATOM 4539 O O . ARG B 1 275 ? -3.604 -13.758 8.523 1 93.94 275 ARG B O 1
ATOM 4546 N N . VAL B 1 276 ? -3.078 -11.938 7.285 1 92.56 276 VAL B N 1
ATOM 4547 C CA . VAL B 1 276 ? -3.801 -12.375 6.094 1 92.56 276 VAL B CA 1
ATOM 4548 C C . VAL B 1 276 ? -2.879 -12.305 4.875 1 92.56 276 VAL B C 1
ATOM 4550 O O . VAL B 1 276 ? -1.981 -11.461 4.816 1 92.56 276 VAL B O 1
ATOM 4553 N N . PRO B 1 277 ? -3.029 -13.211 3.951 1 93 277 PRO B N 1
ATOM 4554 C CA . PRO B 1 277 ? -2.141 -13.266 2.789 1 93 277 PRO B CA 1
ATOM 4555 C C . PRO B 1 277 ? -2.504 -12.242 1.717 1 93 277 PRO B C 1
ATOM 4557 O O . PRO B 1 277 ? -3.031 -12.602 0.663 1 93 277 PRO B O 1
ATOM 4560 N N . LEU B 1 278 ? -2.172 -11.008 1.935 1 95.81 278 LEU B N 1
ATOM 4561 C CA . LEU B 1 278 ? -2.486 -9.898 1.039 1 95.81 278 LEU B CA 1
ATOM 4562 C C . LEU B 1 278 ? -1.236 -9.078 0.723 1 95.81 278 LEU B C 1
ATOM 4564 O O . LEU B 1 278 ? -0.412 -8.836 1.606 1 95.81 278 LEU B O 1
ATOM 4568 N N . ILE B 1 279 ? -1.153 -8.648 -0.504 1 97.44 279 ILE B N 1
ATOM 4569 C CA . ILE B 1 279 ? 0.052 -7.992 -0.995 1 97.44 279 ILE B CA 1
ATOM 4570 C C . ILE B 1 279 ? 0.258 -6.672 -0.252 1 97.44 279 ILE B C 1
ATOM 4572 O O . ILE B 1 279 ? 1.368 -6.367 0.191 1 97.44 279 ILE B O 1
ATOM 4576 N N . ALA B 1 280 ? -0.787 -5.887 -0.033 1 97.62 280 ALA B N 1
ATOM 4577 C CA . ALA B 1 280 ? -0.668 -4.578 0.605 1 97.62 280 ALA B CA 1
ATOM 4578 C C . ALA B 1 280 ? -0.176 -4.711 2.043 1 97.62 280 ALA B C 1
ATOM 4580 O O . ALA B 1 280 ? 0.606 -3.885 2.518 1 97.62 280 ALA B O 1
ATOM 4581 N N . LEU B 1 281 ? -0.634 -5.758 2.717 1 97.88 281 LEU B N 1
ATOM 4582 C CA . LEU B 1 281 ? -0.121 -6.016 4.059 1 97.88 281 LEU B CA 1
ATOM 4583 C C . LEU B 1 281 ? 1.383 -6.27 4.023 1 97.88 281 LEU B C 1
ATOM 4585 O O . LEU B 1 281 ? 2.121 -5.766 4.871 1 97.88 281 LEU B O 1
ATOM 4589 N N . GLY B 1 282 ? 1.792 -7 3.031 1 98.31 282 GLY B N 1
ATOM 4590 C CA . GLY B 1 282 ? 3.211 -7.277 2.869 1 98.31 282 GLY B CA 1
ATOM 4591 C C . GLY B 1 282 ? 4.047 -6.023 2.709 1 98.31 282 GLY B C 1
ATOM 4592 O O . GLY B 1 282 ? 5.172 -5.953 3.209 1 98.31 282 GLY B O 1
ATOM 4593 N N . PHE B 1 283 ? 3.502 -5.023 2.029 1 98.62 283 PHE B N 1
ATOM 4594 C CA . PHE B 1 283 ? 4.203 -3.756 1.875 1 98.62 283 PHE B CA 1
ATOM 4595 C C . PHE B 1 283 ? 4.438 -3.098 3.23 1 98.62 283 PHE B C 1
ATOM 4597 O O . PHE B 1 283 ? 5.527 -2.588 3.5 1 98.62 283 PHE B O 1
ATOM 4604 N N . GLY B 1 284 ? 3.43 -3.133 4.066 1 98.06 284 GLY B N 1
ATOM 4605 C CA . GLY B 1 284 ? 3.586 -2.602 5.41 1 98.06 284 GLY B CA 1
ATOM 4606 C C . GLY B 1 284 ? 4.602 -3.365 6.238 1 98.06 284 GLY B C 1
ATOM 4607 O O . GLY B 1 284 ? 5.391 -2.764 6.973 1 98.06 284 GLY B O 1
ATOM 4608 N N . GLU B 1 285 ? 4.578 -4.645 6.094 1 98.44 285 GLU B N 1
ATOM 4609 C CA . GLU B 1 285 ? 5.531 -5.492 6.801 1 98.44 285 GLU B CA 1
ATOM 4610 C C . GLU B 1 285 ? 6.965 -5.18 6.379 1 98.44 285 GLU B C 1
ATOM 4612 O O . GLU B 1 285 ? 7.871 -5.16 7.215 1 98.44 285 GLU B O 1
ATOM 4617 N N . ALA B 1 286 ? 7.141 -4.914 5.109 1 98.56 286 ALA B N 1
ATOM 4618 C CA . ALA B 1 286 ? 8.453 -4.543 4.598 1 98.56 286 ALA B CA 1
ATOM 4619 C C . ALA B 1 286 ? 8.945 -3.248 5.238 1 98.56 286 ALA B C 1
ATOM 4621 O O . ALA B 1 286 ? 10.133 -3.121 5.57 1 98.56 286 ALA B O 1
ATOM 4622 N N . GLN B 1 287 ? 8.047 -2.309 5.441 1 97.62 287 GLN B N 1
ATOM 4623 C CA . GLN B 1 287 ? 8.414 -1.039 6.059 1 97.62 287 GLN B CA 1
ATOM 4624 C C . GLN B 1 287 ? 8.844 -1.239 7.512 1 97.62 287 GLN B C 1
ATOM 4626 O O . GLN B 1 287 ? 9.82 -0.643 7.965 1 97.62 287 GLN B O 1
ATOM 4631 N N . ILE B 1 288 ? 8.133 -2.102 8.203 1 97.62 288 ILE B N 1
ATOM 4632 C CA . ILE B 1 288 ? 8.5 -2.412 9.578 1 97.62 288 ILE B CA 1
ATOM 4633 C C . ILE B 1 288 ? 9.875 -3.074 9.609 1 97.62 288 ILE B C 1
ATOM 4635 O O . ILE B 1 288 ? 10.742 -2.688 10.398 1 97.62 288 ILE B O 1
ATOM 4639 N N . ALA B 1 289 ? 10.102 -4.016 8.719 1 98.38 289 ALA B N 1
ATOM 4640 C CA . ALA B 1 289 ? 11.352 -4.762 8.688 1 98.38 289 ALA B CA 1
ATOM 4641 C C . ALA B 1 289 ? 12.539 -3.836 8.438 1 98.38 289 ALA B C 1
ATOM 4643 O O . ALA B 1 289 ? 13.539 -3.887 9.148 1 98.38 289 ALA B O 1
ATOM 4644 N N . ILE B 1 290 ? 12.43 -2.965 7.449 1 97.69 290 ILE B N 1
ATOM 4645 C CA . ILE B 1 290 ? 13.516 -2.068 7.078 1 97.69 290 ILE B CA 1
ATOM 4646 C C . ILE B 1 290 ? 13.781 -1.079 8.211 1 97.69 290 ILE B C 1
ATOM 4648 O O . ILE B 1 290 ? 14.938 -0.787 8.539 1 97.69 290 ILE B O 1
ATOM 4652 N N . THR B 1 291 ? 12.711 -0.577 8.82 1 95.5 291 THR B N 1
ATOM 4653 C CA . THR B 1 291 ? 12.883 0.349 9.938 1 95.5 291 THR B CA 1
ATOM 4654 C C . THR B 1 291 ? 13.578 -0.34 11.109 1 95.5 291 THR B C 1
ATOM 4656 O O . THR B 1 291 ? 14.438 0.25 11.766 1 95.5 291 THR B O 1
ATOM 4659 N N . SER B 1 292 ? 13.195 -1.577 11.344 1 96.38 292 SER B N 1
ATOM 4660 C CA . SER B 1 292 ? 13.844 -2.359 12.391 1 96.38 292 SER B CA 1
ATOM 4661 C C . SER B 1 292 ? 15.328 -2.559 12.094 1 96.38 292 SER B C 1
ATOM 4663 O O . SER B 1 292 ? 16.172 -2.453 12.984 1 96.38 292 SER B O 1
ATOM 4665 N N . ILE B 1 293 ? 15.633 -2.83 10.875 1 96.75 293 ILE B N 1
ATOM 4666 C CA . ILE B 1 293 ? 17.016 -3.002 10.438 1 96.75 293 ILE B CA 1
ATOM 4667 C C . ILE B 1 293 ? 17.797 -1.707 10.664 1 96.75 293 ILE B C 1
ATOM 4669 O O . ILE B 1 293 ? 18.906 -1.729 11.188 1 96.75 293 ILE B O 1
ATOM 4673 N N . MET B 1 294 ? 17.203 -0.584 10.32 1 94.44 294 MET B N 1
ATOM 4674 C CA . MET B 1 294 ? 17.844 0.714 10.5 1 94.44 294 MET B CA 1
ATOM 4675 C C . MET B 1 294 ? 18.156 0.961 11.977 1 94.44 294 MET B C 1
ATOM 4677 O O . MET B 1 294 ? 19.25 1.4 12.312 1 94.44 294 MET B O 1
ATOM 4681 N N . ARG B 1 295 ? 17.234 0.636 12.82 1 92.69 295 ARG B N 1
ATOM 4682 C CA . ARG B 1 295 ? 17.422 0.835 14.25 1 92.69 295 ARG B CA 1
ATOM 4683 C C . ARG B 1 295 ? 18.531 -0.055 14.789 1 92.69 295 ARG B C 1
ATOM 4685 O O . ARG B 1 295 ? 19.297 0.359 15.664 1 92.69 295 ARG B O 1
ATOM 4692 N N . ASP B 1 296 ? 18.594 -1.251 14.273 1 93 296 ASP B N 1
ATOM 4693 C CA . ASP B 1 296 ? 19.594 -2.209 14.727 1 93 296 ASP B CA 1
ATOM 4694 C C . ASP B 1 296 ? 21 -1.815 14.234 1 93 296 ASP B C 1
ATOM 4696 O O . ASP B 1 296 ? 21.969 -1.916 14.984 1 93 296 ASP B O 1
ATOM 4700 N N . LEU B 1 297 ? 21.078 -1.358 13.023 1 93.31 297 LEU B N 1
ATOM 4701 C CA . LEU B 1 297 ? 22.375 -1.049 12.414 1 93.31 297 LEU B CA 1
ATOM 4702 C C . LEU B 1 297 ? 22.875 0.318 12.867 1 93.31 297 LEU B C 1
ATOM 4704 O O . LEU B 1 297 ? 24.078 0.549 12.93 1 93.31 297 LEU B O 1
ATOM 4708 N N . PHE B 1 298 ? 21.891 1.234 13.156 1 91.06 298 PHE B N 1
ATOM 4709 C CA . PHE B 1 298 ? 22.25 2.6 13.516 1 91.06 298 PHE B CA 1
ATOM 4710 C C . PHE B 1 298 ? 21.531 3.037 14.781 1 91.06 298 PHE B C 1
ATOM 4712 O O . PHE B 1 298 ? 20.75 4 14.766 1 91.06 298 PHE B O 1
ATOM 4719 N N . PRO B 1 299 ? 21.859 2.488 15.844 1 84.25 299 PRO B N 1
ATOM 4720 C CA . PRO B 1 299 ? 21.141 2.781 17.094 1 84.25 299 PRO B CA 1
ATOM 4721 C C . PRO B 1 299 ? 21.312 4.23 17.547 1 84.25 299 PRO B C 1
ATOM 4723 O O . PRO B 1 299 ? 20.453 4.758 18.266 1 84.25 299 PRO B O 1
ATOM 4726 N N . GLU B 1 300 ? 22.266 4.93 17.125 1 81.31 300 GLU B N 1
ATOM 4727 C CA . GLU B 1 300 ? 22.562 6.297 17.547 1 81.31 300 GLU B CA 1
ATOM 4728 C C . GLU B 1 300 ? 21.781 7.309 16.719 1 81.31 300 GLU B C 1
ATOM 4730 O O . GLU B 1 300 ? 21.609 8.461 17.125 1 81.31 300 GLU B O 1
ATOM 4735 N N . LYS B 1 301 ? 21.391 6.918 15.633 1 67.81 301 LYS B N 1
ATOM 4736 C CA . LYS B 1 301 ? 20.703 7.855 14.758 1 67.81 301 LYS B CA 1
ATOM 4737 C C . LYS B 1 301 ? 19.219 7.98 15.141 1 67.81 301 LYS B C 1
ATOM 4739 O O . LYS B 1 301 ? 18.562 6.98 15.43 1 67.81 301 LYS B O 1
ATOM 4744 N N . THR B 1 302 ? 18.75 9.188 15.555 1 61.81 302 THR B N 1
ATOM 4745 C CA . THR B 1 302 ? 17.328 9.438 15.734 1 61.81 302 THR B CA 1
ATOM 4746 C C . THR B 1 302 ? 16.578 9.312 14.406 1 61.81 302 THR B C 1
ATOM 4748 O O . THR B 1 302 ? 16.812 10.094 13.484 1 61.81 302 THR B O 1
ATOM 4751 N N . LEU B 1 303 ? 16.203 8.047 14.047 1 58.84 303 LEU B N 1
ATOM 4752 C CA . LEU B 1 303 ? 15.547 7.801 12.773 1 58.84 303 LEU B CA 1
ATOM 4753 C C . LEU B 1 303 ? 14.227 8.555 12.688 1 58.84 303 LEU B C 1
ATOM 4755 O O . LEU B 1 303 ? 13.375 8.43 13.57 1 58.84 303 LEU B O 1
ATOM 4759 N N . THR B 1 304 ? 14.102 9.766 12.102 1 56.44 304 THR B N 1
ATOM 4760 C CA . THR B 1 304 ? 12.836 10.398 11.781 1 56.44 304 THR B CA 1
ATOM 4761 C C . THR B 1 304 ? 12.094 9.625 10.695 1 56.44 304 THR B C 1
ATOM 4763 O O . THR B 1 304 ? 12.516 9.609 9.539 1 56.44 304 THR B O 1
ATOM 4766 N N . ILE B 1 305 ? 11.391 8.5 11.094 1 55.53 305 ILE B N 1
ATOM 4767 C CA . ILE B 1 305 ? 10.664 7.668 10.141 1 55.53 305 ILE B CA 1
ATOM 4768 C C . ILE B 1 305 ? 9.336 8.328 9.781 1 55.53 305 ILE B C 1
ATOM 4770 O O . ILE B 1 305 ? 8.391 8.312 10.578 1 55.53 305 ILE B O 1
ATOM 4774 N N . HIS B 1 306 ? 9.18 9.555 9.367 1 55.66 306 HIS B N 1
ATOM 4775 C CA . HIS B 1 306 ? 7.902 10.078 8.898 1 55.66 306 HIS B CA 1
ATOM 4776 C C . HIS B 1 306 ? 7.723 9.82 7.402 1 55.66 306 HIS B C 1
ATOM 4778 O O . HIS B 1 306 ? 8.703 9.664 6.672 1 55.66 306 HIS B O 1
ATOM 4784 N N . SER B 1 307 ? 6.5 9.289 6.973 1 50.38 307 SER B N 1
ATOM 4785 C CA . SER B 1 307 ? 6.23 9.25 5.539 1 50.38 307 SER B CA 1
ATOM 4786 C C . SER B 1 307 ? 7.012 10.328 4.797 1 50.38 307 SER B C 1
ATOM 4788 O O . SER B 1 307 ? 6.883 11.516 5.102 1 50.38 307 SER B O 1
ATOM 4790 N N . THR B 1 308 ? 8.406 9.992 4.613 1 44.19 308 THR B N 1
ATOM 4791 C CA . THR B 1 308 ? 9.664 10.656 4.312 1 44.19 308 THR B CA 1
ATOM 4792 C C . THR B 1 308 ? 9.523 11.562 3.094 1 44.19 308 THR B C 1
ATOM 4794 O O . THR B 1 308 ? 9.008 11.148 2.057 1 44.19 308 THR B O 1
ATOM 4797 N N . SER B 1 309 ? 9.328 12.844 3.303 1 41.78 309 SER B N 1
ATOM 4798 C CA . SER B 1 309 ? 10 13.727 2.357 1 41.78 309 SER B CA 1
ATOM 4799 C C . SER B 1 309 ? 11.469 13.328 2.18 1 41.78 309 SER B C 1
ATOM 4801 O O . SER B 1 309 ? 12.258 13.43 3.117 1 41.78 309 SER B O 1
ATOM 4803 N N . ILE B 1 310 ? 11.828 12.102 1.908 1 36.69 310 ILE B N 1
ATOM 4804 C CA . ILE B 1 310 ? 13.266 11.953 1.693 1 36.69 310 ILE B CA 1
ATOM 4805 C C . ILE B 1 310 ? 13.734 12.938 0.62 1 36.69 310 ILE B C 1
ATOM 4807 O O . ILE B 1 310 ? 13.125 13.031 -0.45 1 36.69 310 ILE B O 1
#

Sequence (620 aa):
MIGAGPVGLFAAHFAHLHGLSSLIFDSLSEVGGQPQMLYPFKKISDIPAYNSINGTALIQNLKSGLPKETEIITNHKVNDIKKNADGFVLDNVVLAKSIIIATGAGAFKPKELPLKMRDEIQKRVHYFIKDPKDFANQKIGVFGGGNSALDLAIELANYANVKIIHRRNEFRGLELNVKKLRSLTNVEILTPYLPKDIQLINNQLDITLKGMGDVQSRHEQFDQIVVAYGFKADNRFIKNWGIELNGTNIAVDPTMKTNIDGIYAAGDVVSYPGRVPLIALGFGEAQIAITSIMRDLFPEKTLTIHSTSIMIGAGPVGLFAAHFAHLHGLSSLIFDSLSEVGGQPQMLYPFKKISDIPAYNSINGTALIQNLKSGLPKETEIITNHKVNDIKKNADGFVLDNVVLAKSIIIATGAGAFKPKELPLKMRDEIQKRVHYFIKDPKDFANQKIGVFGGGNSALDLAIELANYANVKIIHRRNEFRGLELNVKKLRSLTNVEILTPYLPKDIQLINNQLDITLKGMGDVQSRHEQFDQIVVAYGFKADNRFIKNWGIELNGTNIAVDPTMKTNIDGIYAAGDVVSYPGRVPLIALGFGEAQIAITSIMRDLFPEKTLTIHSTSI

pLDDT: mean 93.51, std 8.48, range [36.62, 98.81]

Foldseek 3Di:
DEAQALLVLLLLVLLQVVPHADEYEYLAPDGHPCQQFQWQQDWDCPDPPDNTDGSVRSSCVSNVPCVVRYYYHYNDDFQDWDADPQDIQTPNPDGDNFAEAEQALADKDDDDQPEDDDPVQVVQEAAGDRDLLVQAAWEEEQEAFEQSSLSSQLVNLVGYQYEYEAQAPHGHYDPVSVVVQVPRPSYHYDPNWGWDYWDQDPQWIWTWTPHDDPDHIDIDTTNGYYYNHDIDHAPPSVVVHVWDDDVQAGEADPLQDTPDPRYGYFANRHDDPPDDRDSNRRNVSSNSNSVSNCCVVCVPDPPPPDVDPD/DEAQALLVLLLLVLLQVVPHADEYEYLAPDGHPCQQFQWQQDWDCPDPPDNTDGSVRSSCVSNVPCVVRYYYHYNDDFQDWDADPQDIQTPNPDGDNFAEAEQALADKDDDDQPEDDDPVQVVQEAAGDRDLLVQAAWEEEQEAFEQSSLSVQLVNLVGYQYEYEAQAPHGHYDPVSVVVQVPRPSYHYDPNWGWDYWDQDPQWIWTWTPHDDPDHIDIDTTNGYYYNHDIDHAPPSVVVHVWDDDVQAGEADPLQDTPDPRYGYFANRHDDPPDDRDSNRRNVSSNSNSVSNCCVVCVPDPPPPDVDPD

Radius of gyration: 28.55 Å; Cα contacts (8 Å, |Δi|>4): 1412; chains: 2; bounding box: 59×91×67 Å

Nearest PDB structures (foldseek):
  3lzw-assembly1_A  TM=7.759E-01  e=4.070E-32  Bacillus subtilis
  2zbw-assembly1_A  TM=7.481E-01  e=2.527E-30  Thermus thermophilus HB8
  8c16-assembly1_A  TM=7.059E-01  e=1.507E-29  Bacillus cereus ATCC 14579
  3ab1-assembly1_B  TM=7.361E-01  e=3.241E-28  Chlorobaculum tepidum
  7jyp-assembly1_A-2  TM=5.472E-01  e=9.698E-23  Thermosipho africanus TCF52B

Solvent-accessible surface area (backbone atoms only — not comparable to full-atom values): 32730 Å² total; per-residue (Å²): 59,40,19,39,18,67,38,27,40,47,34,51,52,54,33,33,71,71,71,42,87,58,50,34,31,20,57,44,84,62,74,20,42,59,39,35,51,61,34,32,73,39,59,35,50,74,44,82,57,38,76,59,45,29,20,43,59,47,40,50,39,41,48,66,66,35,81,83,52,40,52,75,44,53,62,34,69,86,79,44,69,43,81,55,100,78,29,33,36,40,66,83,75,43,83,36,69,60,43,40,42,19,46,31,69,28,60,66,43,70,43,68,77,94,60,80,71,56,71,80,55,50,76,37,55,33,71,61,70,91,55,60,70,80,46,47,79,33,41,35,36,36,38,30,41,36,51,52,27,50,46,49,48,57,57,34,45,76,38,20,38,32,36,40,35,20,63,45,82,68,63,76,30,60,64,68,56,53,53,52,44,70,69,36,87,54,42,44,83,44,64,31,30,39,82,72,45,67,45,80,53,96,90,20,39,36,32,37,29,39,31,48,87,92,41,71,63,49,76,49,74,22,64,34,37,38,44,38,68,48,66,48,60,50,49,68,71,50,49,79,63,72,47,54,61,57,83,83,17,35,40,41,51,72,40,20,36,40,84,44,90,54,34,28,42,26,31,58,23,41,45,52,74,53,67,68,61,36,67,44,34,12,47,17,36,26,52,30,30,50,51,45,48,47,44,70,77,39,69,83,56,83,77,81,72,46,76,42,75,111,60,40,21,39,18,67,38,28,37,45,35,51,52,53,32,35,71,70,70,41,85,57,53,33,31,19,56,44,84,62,72,22,41,58,40,36,52,61,34,32,75,41,61,34,52,74,46,81,58,36,75,59,46,28,20,42,59,48,38,50,39,41,46,67,66,35,80,85,52,39,53,73,45,53,61,34,68,86,80,44,68,42,81,57,98,79,26,35,34,42,67,84,75,44,80,35,68,60,42,40,43,21,44,31,70,28,60,67,43,71,45,67,77,95,61,80,70,55,71,80,55,49,75,38,55,34,70,62,73,90,55,61,70,81,46,48,80,33,40,35,34,34,38,31,43,35,51,55,26,50,48,49,48,57,56,34,46,75,39,21,37,34,37,41,34,20,64,45,82,66,63,76,30,59,64,68,56,52,52,51,45,69,70,36,89,54,42,44,83,45,62,30,28,40,83,72,46,68,44,80,53,95,90,22,40,37,34,37,30,39,31,48,88,90,42,71,66,48,78,48,74,21,63,35,36,37,45,37,68,50,67,48,60,49,48,68,71,51,50,80,63,72,47,54,60,56,84,85,17,34,42,41,50,73,41,19,37,39,82,45,90,54,35,28,42,25,32,58,24,42,44,51,74,52,67,69,63,36,68,43,34,12,47,17,37,25,52,29,30,48,50,44,48,46,46,70,78,38,69,83,56,82,76,81,71,46,77,44,76,112